Protein AF-0000000081537958 (afdb_homodimer)

Solvent-accessible surface area (backbone atoms only — not comparable to full-atom values): 34310 Å² total; per-residue (Å²): 126,87,77,73,83,50,41,27,45,15,32,45,24,53,45,40,53,23,44,29,51,45,32,42,32,24,53,27,22,53,74,40,50,82,53,21,41,53,56,25,27,25,13,30,83,76,42,69,43,96,87,63,48,44,48,43,56,46,24,57,71,69,22,30,49,62,85,52,41,59,96,42,74,39,43,82,44,39,39,53,27,72,35,64,56,66,24,36,51,72,21,39,34,41,37,40,38,47,66,70,87,47,47,66,60,54,32,58,67,35,38,90,57,57,41,87,83,25,37,34,32,28,50,48,60,40,70,47,69,56,96,68,37,77,44,47,56,35,56,52,48,22,68,61,46,70,33,57,46,23,18,45,25,33,20,64,56,32,70,44,52,57,68,61,26,43,29,35,30,27,35,11,19,50,94,92,33,59,68,61,45,52,52,50,38,55,36,54,46,44,94,36,36,39,61,43,80,44,76,19,30,62,32,26,27,47,33,39,28,48,36,34,37,42,8,28,52,25,7,39,31,58,34,69,64,36,53,58,29,30,33,25,43,45,53,49,55,37,50,51,49,50,45,51,52,42,52,71,76,39,80,72,42,47,73,54,40,39,62,71,32,28,16,14,45,19,21,37,51,37,35,41,76,69,29,69,37,11,54,50,27,18,45,32,58,67,69,66,49,52,69,71,58,44,22,46,73,76,47,76,58,44,78,58,63,14,63,55,44,29,50,46,51,47,52,37,27,51,71,68,74,43,46,83,81,35,40,62,62,44,44,50,35,35,38,74,74,67,67,42,62,72,80,51,49,60,81,47,101,123,85,72,71,81,51,41,27,44,14,33,44,24,53,44,40,54,23,44,30,50,44,32,42,31,25,52,25,21,54,75,39,50,82,52,23,41,54,57,26,26,25,12,30,82,77,44,70,44,97,88,63,46,45,47,43,58,47,23,57,70,69,23,30,47,62,87,51,41,57,95,42,76,38,44,83,44,40,38,53,28,72,36,64,55,67,25,36,51,74,19,38,32,40,38,40,37,48,66,70,87,48,46,64,62,53,32,57,68,35,38,90,57,55,41,87,86,24,38,35,33,26,51,48,60,40,69,48,69,57,95,66,38,77,41,46,54,32,56,52,47,21,69,60,48,68,33,58,45,23,18,45,25,34,21,63,56,32,71,44,51,56,66,60,25,42,29,35,31,26,36,11,20,52,92,91,34,58,68,60,46,53,52,50,39,54,34,55,44,44,93,35,36,39,61,44,80,43,76,19,30,63,32,26,28,47,34,38,28,50,36,34,38,42,8,29,52,25,7,39,31,58,34,69,64,38,52,58,29,31,34,24,44,44,50,49,55,37,49,52,48,50,45,49,51,42,51,71,76,39,81,72,43,46,74,55,42,38,62,72,32,28,17,15,46,19,21,37,52,36,35,40,74,70,29,68,38,10,53,49,27,17,45,32,58,67,68,66,50,53,70,70,58,43,22,45,74,74,46,76,58,45,79,59,64,15,64,55,45,29,50,46,51,48,51,36,28,51,70,67,74,42,46,83,80,34,41,62,61,44,45,50,34,34,38,75,75,65,68,41,60,72,82,53,51,58,82,48,101

Sequence (698 aa):
MAGQKKHKVAIIGSGNWGSAIARIAGLNVRRHSAEFEEEVRMYVYQEKLEDGRYITDVINETHENAKYLPGVKLPDNVVAIPSATEAAAGADLLVFVIPHQFIPSVCRELKGKIREGTHAISMIKGVEVKDGDIRIFADVIEDILGCRCSALSGANIANEVARDLFSETTIGYREGDLAAAETFQKVFDTPNFKVGLIEDVAGVSLAGALKNVVAIAAGFTDGLGWGDNAKAAIMRIGLLEMKHFSEEFFEGVKPETFTETSAGIADLITTCFGGRNRKCAEAFVKTGKTFEQLEKELLNGQKLQGIATAKEVHEFLKARGKVDDYPLFKAIYKIGFEGLPTHALASKLMAGQKKHKVAIIGSGNWGSAIARIAGLNVRRHSAEFEEEVRMYVYQEKLEDGRYITDVINETHENAKYLPGVKLPDNVVAIPSATEAAAGADLLVFVIPHQFIPSVCRELKGKIREGTHAISMIKGVEVKDGDIRIFADVIEDILGCRCSALSGANIANEVARDLFSETTIGYREGDLAAAETFQKVFDTPNFKVGLIEDVAGVSLAGALKNVVAIAAGFTDGLGWGDNAKAAIMRIGLLEMKHFSEEFFEGVKPETFTETSAGIADLITTCFGGRNRKCAEAFVKTGKTFEQLEKELLNGQKLQGIATAKEVHEFLKARGKVDDYPLFKAIYKIGFEGLPTHALASKL

Organism: NCBI:txid157183

Radius of gyration: 27.56 Å; Cα contacts (8 Å, |Δi|>4): 1592; chains: 2; bounding box: 58×92×70 Å

Structure (mmCIF, N/CA/C/O backbone):
data_AF-0000000081537958-model_v1
#
loop_
_entity.id
_entity.type
_entity.pdbx_description
1 polymer 'Glycerol-3-phosphate dehydrogenase'
#
loop_
_atom_site.group_PDB
_atom_site.id
_atom_site.type_symbol
_atom_site.label_atom_id
_atom_site.label_alt_id
_atom_site.label_comp_id
_atom_site.label_asym_id
_atom_site.label_entity_id
_atom_site.label_seq_id
_atom_site.pdbx_PDB_ins_code
_atom_site.Cartn_x
_atom_site.Cartn_y
_atom_site.Cartn_z
_atom_site.occupancy
_atom_site.B_iso_or_equiv
_atom_site.auth_seq_id
_atom_site.auth_comp_id
_atom_site.auth_asym_id
_atom_site.auth_atom_id
_atom_site.pdbx_PDB_model_num
ATOM 1 N N . MET A 1 1 ? -24.188 -34.219 -31.328 1 33.16 1 MET A N 1
ATOM 2 C CA . MET A 1 1 ? -23.453 -32.938 -31.125 1 33.16 1 MET A CA 1
ATOM 3 C C . MET A 1 1 ? -21.969 -33.219 -30.891 1 33.16 1 MET A C 1
ATOM 5 O O . MET A 1 1 ? -21.609 -34.062 -30.094 1 33.16 1 MET A O 1
ATOM 9 N N . ALA A 1 2 ? -21.172 -33.094 -31.75 1 45.31 2 ALA A N 1
ATOM 10 C CA . ALA A 1 2 ? -19.766 -33.5 -31.734 1 45.31 2 ALA A CA 1
ATOM 11 C C . ALA A 1 2 ? -19.078 -33.062 -30.453 1 45.31 2 ALA A C 1
ATOM 13 O O . ALA A 1 2 ? -19.062 -31.875 -30.125 1 45.31 2 ALA A O 1
ATOM 14 N N . GLY A 1 3 ? -18.984 -33.625 -29.312 1 47.81 3 GLY A N 1
ATOM 15 C CA . GLY A 1 3 ? -18.609 -33.25 -27.953 1 47.81 3 GLY A CA 1
ATOM 16 C C . GLY A 1 3 ? -17.344 -32.406 -27.891 1 47.81 3 GLY A C 1
ATOM 17 O O . GLY A 1 3 ? -16.344 -32.719 -28.516 1 47.81 3 GLY A O 1
ATOM 18 N N . GLN A 1 4 ? -17.297 -31.078 -27.562 1 63.59 4 GLN A N 1
ATOM 19 C CA . GLN A 1 4 ? -16.188 -30.125 -27.516 1 63.59 4 GLN A CA 1
ATOM 20 C C . GLN A 1 4 ? -15.039 -30.672 -26.672 1 63.59 4 GLN A C 1
ATOM 22 O O . GLN A 1 4 ? -15.258 -31.219 -25.594 1 63.59 4 GLN A O 1
ATOM 27 N N . LYS A 1 5 ? -13.82 -30.875 -27.297 1 87.38 5 LYS A N 1
ATOM 28 C CA . LYS A 1 5 ? -12.617 -31.391 -26.656 1 87.38 5 LYS A CA 1
ATOM 29 C C . LYS A 1 5 ? -12.312 -30.656 -25.359 1 87.38 5 LYS A C 1
ATOM 31 O O . LYS A 1 5 ? -12.305 -29.422 -25.328 1 87.38 5 LYS A O 1
ATOM 36 N N . LYS A 1 6 ? -12.234 -31.438 -24.312 1 96.38 6 LYS A N 1
ATOM 37 C CA . LYS A 1 6 ? -11.953 -30.891 -22.984 1 96.38 6 LYS A CA 1
ATOM 38 C C . LYS A 1 6 ? -10.477 -30.547 -22.828 1 96.38 6 LYS A C 1
ATOM 40 O O . LYS A 1 6 ? -9.617 -31.203 -23.422 1 96.38 6 LYS A O 1
ATOM 45 N N . HIS A 1 7 ? -10.25 -29.5 -22.141 1 98 7 HIS A N 1
ATOM 46 C CA . HIS A 1 7 ? -8.875 -29.078 -21.891 1 98 7 HIS A CA 1
ATOM 47 C C . HIS A 1 7 ? -8.203 -29.969 -20.844 1 98 7 HIS A C 1
ATOM 49 O O . HIS A 1 7 ? -8.836 -30.359 -19.859 1 98 7 HIS A O 1
ATOM 55 N N . LYS A 1 8 ? -6.996 -30.344 -21.141 1 98.5 8 LYS A N 1
ATOM 56 C CA . LYS A 1 8 ? -6.141 -31.031 -20.172 1 98.5 8 LYS A CA 1
ATOM 57 C C . LYS A 1 8 ? -5.129 -30.078 -19.562 1 98.5 8 LYS A C 1
ATOM 59 O O . LYS A 1 8 ? -4.434 -29.344 -20.266 1 98.5 8 LYS A O 1
ATOM 64 N N . VAL A 1 9 ? -5.035 -30.109 -18.172 1 98.81 9 VAL A N 1
ATOM 65 C CA . VAL A 1 9 ? -4.168 -29.188 -17.438 1 98.81 9 VAL A CA 1
ATOM 66 C C . VAL A 1 9 ? -2.977 -29.953 -16.859 1 98.81 9 VAL A C 1
ATOM 68 O O . VAL A 1 9 ? -3.139 -31.031 -16.312 1 98.81 9 VAL A O 1
ATOM 71 N N . ALA A 1 10 ? -1.812 -29.422 -17.016 1 98.88 10 ALA A N 1
ATOM 72 C CA . ALA A 1 10 ? -0.612 -29.953 -16.375 1 98.88 10 ALA A CA 1
ATOM 73 C C . ALA A 1 10 ? 0.123 -28.859 -15.609 1 98.88 10 ALA A C 1
ATOM 75 O O . ALA A 1 10 ? 0.295 -27.734 -16.109 1 98.88 10 ALA A O 1
ATOM 76 N N . ILE A 1 11 ? 0.519 -29.156 -14.414 1 98.88 11 ILE A N 1
ATOM 77 C CA . ILE A 1 11 ? 1.302 -28.25 -13.578 1 98.88 11 ILE A CA 1
ATOM 78 C C . ILE A 1 11 ? 2.762 -28.703 -13.562 1 98.88 11 ILE A C 1
ATOM 80 O O . ILE A 1 11 ? 3.066 -29.844 -13.188 1 98.88 11 ILE A O 1
ATOM 84 N N . ILE A 1 12 ? 3.596 -27.812 -13.984 1 98.81 12 ILE A N 1
ATOM 85 C CA . ILE A 1 12 ? 5.027 -28.094 -14.008 1 98.81 12 ILE A CA 1
ATOM 86 C C . ILE A 1 12 ? 5.688 -27.531 -12.758 1 98.81 12 ILE A C 1
ATOM 88 O O . ILE A 1 12 ? 6.242 -26.422 -12.781 1 98.81 12 ILE A O 1
ATOM 92 N N . GLY A 1 13 ? 5.707 -28.266 -11.68 1 98.06 13 GLY A N 1
ATOM 93 C CA . GLY A 1 13 ? 6.246 -27.859 -10.391 1 98.06 13 GLY A CA 1
ATOM 94 C C . GLY A 1 13 ? 5.355 -28.25 -9.227 1 98.06 13 GLY A C 1
ATOM 95 O O . GLY A 1 13 ? 4.129 -28.234 -9.336 1 98.06 13 GLY A O 1
ATOM 96 N N . SER A 1 14 ? 5.98 -28.578 -8.109 1 97.94 14 SER A N 1
ATOM 97 C CA . SER A 1 14 ? 5.23 -29.125 -6.98 1 97.94 14 SER A CA 1
ATOM 98 C C . SER A 1 14 ? 5.734 -28.562 -5.66 1 97.94 14 SER A C 1
ATOM 100 O O . SER A 1 14 ? 5.602 -29.203 -4.613 1 97.94 14 SER A O 1
ATOM 102 N N . GLY A 1 15 ? 6.402 -27.422 -5.66 1 95.94 15 GLY A N 1
ATOM 103 C CA . GLY A 1 15 ? 6.758 -26.734 -4.422 1 95.94 15 GLY A CA 1
ATOM 104 C C . GLY A 1 15 ? 5.551 -26.266 -3.637 1 95.94 15 GLY A C 1
ATOM 105 O O . GLY A 1 15 ? 4.426 -26.703 -3.885 1 95.94 15 GLY A O 1
ATOM 106 N N . ASN A 1 16 ? 5.797 -25.438 -2.654 1 95.88 16 ASN A N 1
ATOM 107 C CA . ASN A 1 16 ? 4.734 -24.891 -1.819 1 95.88 16 ASN A CA 1
ATOM 108 C C . ASN A 1 16 ? 3.643 -24.234 -2.66 1 95.88 16 ASN A C 1
ATOM 110 O O . ASN A 1 16 ? 2.49 -24.672 -2.637 1 95.88 16 ASN A O 1
ATOM 114 N N . TRP A 1 17 ? 4.02 -23.281 -3.512 1 96.81 17 TRP A N 1
ATOM 115 C CA . TRP A 1 17 ? 3.066 -22.578 -4.363 1 96.81 17 TRP A CA 1
ATOM 116 C C . TRP A 1 17 ? 2.494 -23.5 -5.426 1 96.81 17 TRP A C 1
ATOM 118 O O . TRP A 1 17 ? 1.301 -23.453 -5.73 1 96.81 17 TRP A O 1
ATOM 128 N N . GLY A 1 18 ? 3.35 -24.344 -6.016 1 97.88 18 GLY A N 1
ATOM 129 C CA . GLY A 1 18 ? 2.877 -25.328 -6.98 1 97.88 18 GLY A CA 1
ATOM 130 C C . GLY A 1 18 ? 1.808 -26.25 -6.422 1 97.88 18 GLY A C 1
ATOM 131 O O . GLY A 1 18 ? 0.816 -26.531 -7.098 1 97.88 18 GLY A O 1
ATOM 132 N N . SER A 1 19 ? 1.981 -26.656 -5.203 1 98.5 19 SER A N 1
ATOM 133 C CA . SER A 1 19 ? 1.001 -27.516 -4.551 1 98.5 19 SER A CA 1
ATOM 134 C C . SER A 1 19 ? -0.298 -26.766 -4.277 1 98.5 19 SER A C 1
ATOM 136 O O . SER A 1 19 ? -1.387 -27.312 -4.457 1 98.5 19 SER A O 1
ATOM 138 N N . ALA A 1 20 ? -0.174 -25.516 -3.848 1 98.44 20 ALA A N 1
ATOM 139 C CA . ALA A 1 20 ? -1.359 -24.719 -3.559 1 98.44 20 ALA A CA 1
ATOM 140 C C . ALA A 1 20 ? -2.199 -24.516 -4.816 1 98.44 20 ALA A C 1
ATOM 142 O O . ALA A 1 20 ? -3.422 -24.672 -4.785 1 98.44 20 ALA A O 1
ATOM 143 N N . ILE A 1 21 ? -1.54 -24.219 -5.934 1 98.38 21 ILE A N 1
ATOM 144 C CA . ILE A 1 21 ? -2.264 -23.938 -7.172 1 98.38 21 ILE A CA 1
ATOM 145 C C . ILE A 1 21 ? -2.803 -25.25 -7.75 1 98.38 21 ILE A C 1
ATOM 147 O O . ILE A 1 21 ? -3.875 -25.266 -8.359 1 98.38 21 ILE A O 1
ATOM 151 N N . ALA A 1 22 ? -2.047 -26.344 -7.551 1 98.75 22 ALA A N 1
ATOM 152 C CA . ALA A 1 22 ? -2.537 -27.656 -7.98 1 98.75 22 ALA A CA 1
ATOM 153 C C . ALA A 1 22 ? -3.85 -28 -7.285 1 98.75 22 ALA A C 1
ATOM 155 O O . ALA A 1 22 ? -4.75 -28.578 -7.902 1 98.75 22 ALA A O 1
ATOM 156 N N . ARG A 1 23 ? -3.92 -27.688 -6.023 1 98.75 23 ARG A N 1
ATOM 157 C CA . ARG A 1 23 ? -5.148 -27.938 -5.277 1 98.75 23 ARG A CA 1
ATOM 158 C C . ARG A 1 23 ? -6.324 -27.188 -5.891 1 98.75 23 ARG A C 1
ATOM 160 O O . ARG A 1 23 ? -7.387 -27.766 -6.121 1 98.75 23 ARG A O 1
ATOM 167 N N . ILE A 1 24 ? -6.129 -25.938 -6.211 1 98.69 24 ILE A N 1
ATOM 168 C CA . ILE A 1 24 ? -7.188 -25.109 -6.77 1 98.69 24 ILE A CA 1
ATOM 169 C C . ILE A 1 24 ? -7.566 -25.609 -8.156 1 98.69 24 ILE A C 1
ATOM 171 O O . ILE A 1 24 ? -8.75 -25.734 -8.477 1 98.69 24 ILE A O 1
ATOM 175 N N . ALA A 1 25 ? -6.551 -25.938 -8.953 1 98.88 25 ALA A N 1
ATOM 176 C CA . ALA A 1 25 ? -6.797 -26.453 -10.297 1 98.88 25 ALA A CA 1
ATOM 177 C C . ALA A 1 25 ? -7.602 -27.75 -10.234 1 98.88 25 ALA A C 1
ATOM 179 O O . ALA A 1 25 ? -8.562 -27.922 -10.992 1 98.88 25 ALA A O 1
ATOM 180 N N . GLY A 1 26 ? -7.203 -28.672 -9.359 1 98.81 26 GLY A N 1
ATOM 181 C CA . GLY A 1 26 ? -7.898 -29.938 -9.219 1 98.81 26 GLY A CA 1
ATOM 182 C C . GLY A 1 26 ? -9.375 -29.781 -8.891 1 98.81 26 GLY A C 1
ATOM 183 O O . GLY A 1 26 ? -10.219 -30.484 -9.438 1 98.81 26 GLY A O 1
ATOM 184 N N . LEU A 1 27 ? -9.672 -28.844 -8.008 1 98.62 27 LEU A N 1
ATOM 185 C CA . LEU A 1 27 ? -11.047 -28.578 -7.609 1 98.62 27 LEU A CA 1
ATOM 186 C C . LEU A 1 27 ? -11.828 -27.938 -8.75 1 98.62 27 LEU A C 1
ATOM 188 O O . LEU A 1 27 ? -12.961 -28.328 -9.031 1 98.62 27 LEU A O 1
ATOM 192 N N . ASN A 1 28 ? -11.242 -27.047 -9.477 1 98.81 28 ASN A N 1
ATOM 193 C CA . ASN A 1 28 ? -11.945 -26.234 -10.469 1 98.81 28 ASN A CA 1
ATOM 194 C C . ASN A 1 28 ? -12.195 -27.016 -11.758 1 98.81 28 ASN A C 1
ATOM 196 O O . ASN A 1 28 ? -13.211 -26.812 -12.422 1 98.81 28 ASN A O 1
ATOM 200 N N . VAL A 1 29 ? -11.25 -27.906 -12.078 1 98.62 29 VAL A N 1
ATOM 201 C CA . VAL A 1 29 ? -11.492 -28.672 -13.297 1 98.62 29 VAL A CA 1
ATOM 202 C C . VAL A 1 29 ? -12.703 -29.578 -13.102 1 98.62 29 VAL A C 1
ATOM 204 O O . VAL A 1 29 ? -13.43 -29.859 -14.062 1 98.62 29 VAL A O 1
ATOM 207 N N . ARG A 1 30 ? -12.914 -30 -11.875 1 98.19 30 ARG A N 1
ATOM 208 C CA . ARG A 1 30 ? -14.117 -30.766 -11.578 1 98.19 30 ARG A CA 1
ATOM 209 C C . ARG A 1 30 ? -15.359 -29.891 -11.625 1 98.19 30 ARG A C 1
ATOM 211 O O . ARG A 1 30 ? -16.406 -30.297 -12.125 1 98.19 30 ARG A O 1
ATOM 218 N N . ARG A 1 31 ? -15.242 -28.734 -11.07 1 97.88 31 ARG A N 1
ATOM 219 C CA . ARG A 1 31 ? -16.344 -27.781 -11.086 1 97.88 31 ARG A CA 1
ATOM 220 C C . ARG A 1 31 ? -16.734 -27.422 -12.516 1 97.88 31 ARG A C 1
ATOM 222 O O . ARG A 1 31 ? -17.922 -27.203 -12.805 1 97.88 31 ARG A O 1
ATOM 229 N N . HIS A 1 32 ? -15.789 -27.344 -13.367 1 98.25 32 HIS A N 1
ATOM 230 C CA . HIS A 1 32 ? -16 -27.031 -14.773 1 98.25 32 HIS A CA 1
ATOM 231 C C . HIS A 1 32 ? -15.812 -28.266 -15.648 1 98.25 32 HIS A C 1
ATOM 233 O O . HIS A 1 32 ? -15.086 -28.219 -16.641 1 98.25 32 HIS A O 1
ATOM 239 N N . SER A 1 33 ? -16.453 -29.344 -15.328 1 97.69 33 SER A N 1
ATOM 240 C CA . SER A 1 33 ? -16.219 -30.656 -15.906 1 97.69 33 SER A CA 1
ATOM 241 C C . SER A 1 33 ? -16.625 -30.703 -17.375 1 97.69 33 SER A C 1
ATOM 243 O O . SER A 1 33 ? -16.203 -31.578 -18.125 1 97.69 33 SER A O 1
ATOM 245 N N . ALA A 1 34 ? -17.422 -29.75 -17.812 1 97.62 34 ALA A N 1
ATOM 246 C CA . ALA A 1 34 ? -17.828 -29.688 -19.219 1 97.62 34 ALA A CA 1
ATOM 247 C C . ALA A 1 34 ? -16.672 -29.203 -20.094 1 97.62 34 ALA A C 1
ATOM 249 O O . ALA A 1 34 ? -16.625 -29.516 -21.297 1 97.62 34 ALA A O 1
ATOM 250 N N . GLU A 1 35 ? -15.719 -28.547 -19.453 1 98 35 GLU A N 1
ATOM 251 C CA . GLU A 1 35 ? -14.695 -27.875 -20.234 1 98 35 GLU A CA 1
ATOM 252 C C . GLU A 1 35 ? -13.32 -28.484 -20 1 98 35 GLU A C 1
ATOM 254 O O . GLU A 1 35 ? -12.398 -28.312 -20.797 1 98 35 GLU A O 1
ATOM 259 N N . PHE A 1 36 ? -13.219 -29.234 -18.922 1 98.69 36 PHE A N 1
ATOM 260 C CA . PHE A 1 36 ? -11.898 -29.719 -18.547 1 98.69 36 PHE A CA 1
ATOM 261 C C . PHE A 1 36 ? -11.93 -31.219 -18.297 1 98.69 36 PHE A C 1
ATOM 263 O O . PHE A 1 36 ? -12.93 -31.75 -17.797 1 98.69 36 PHE A O 1
ATOM 270 N N . GLU A 1 37 ? -10.781 -31.859 -18.688 1 98.44 37 GLU A N 1
ATOM 271 C CA . GLU A 1 37 ? -10.547 -33.219 -18.188 1 98.44 37 GLU A CA 1
ATOM 272 C C . GLU A 1 37 ? -10.344 -33.188 -16.672 1 98.44 37 GLU A C 1
ATOM 274 O O . GLU A 1 37 ? -9.797 -32.25 -16.125 1 98.44 37 GLU A O 1
ATOM 279 N N . GLU A 1 38 ? -10.68 -34.219 -16.047 1 98.19 38 GLU A N 1
ATOM 280 C CA . GLU A 1 38 ? -10.703 -34.281 -14.586 1 98.19 38 GLU A CA 1
ATOM 281 C C . GLU A 1 38 ? -9.289 -34.375 -14.016 1 98.19 38 GLU A C 1
ATOM 283 O O . GLU A 1 38 ? -9 -33.812 -12.977 1 98.19 38 GLU A O 1
ATOM 288 N N . GLU A 1 39 ? -8.445 -35.125 -14.648 1 98.62 39 GLU A N 1
ATOM 289 C CA . GLU A 1 39 ? -7.098 -35.344 -14.133 1 98.62 39 GLU A CA 1
ATOM 290 C C . GLU A 1 39 ? -6.219 -34.094 -14.312 1 98.62 39 GLU A C 1
ATOM 292 O O . GLU A 1 39 ? -6.172 -33.531 -15.398 1 98.62 39 GLU A O 1
ATOM 297 N N . VAL A 1 40 ? -5.641 -33.688 -13.258 1 98.88 40 VAL A N 1
ATOM 298 C CA . VAL A 1 40 ? -4.598 -32.656 -13.289 1 98.88 40 VAL A CA 1
ATOM 299 C C . VAL A 1 40 ? -3.244 -33.312 -12.977 1 98.88 40 VAL A C 1
ATOM 301 O O . VAL A 1 40 ? -3.023 -33.781 -11.867 1 98.88 40 VAL A O 1
ATOM 304 N N . ARG A 1 41 ? -2.371 -33.312 -13.914 1 98.88 41 ARG A N 1
ATOM 305 C CA . ARG A 1 41 ? -1.05 -33.906 -13.711 1 98.88 41 ARG A CA 1
ATOM 306 C C . ARG A 1 41 ? -0.067 -32.875 -13.18 1 98.88 41 ARG A C 1
ATOM 308 O O . ARG A 1 41 ? -0.038 -31.734 -13.656 1 98.88 41 ARG A O 1
ATOM 315 N N . MET A 1 42 ? 0.622 -33.219 -12.18 1 98.88 42 MET A N 1
ATOM 316 C CA . MET A 1 42 ? 1.595 -32.344 -11.531 1 98.88 42 MET A CA 1
ATOM 317 C C . MET A 1 42 ? 2.99 -32.969 -11.57 1 98.88 42 MET A C 1
ATOM 319 O O . MET A 1 42 ? 3.213 -34.062 -11.031 1 98.88 42 MET A O 1
ATOM 323 N N . TYR A 1 43 ? 3.889 -32.25 -12.195 1 98.81 43 TYR A N 1
ATOM 324 C CA . TYR A 1 43 ? 5.281 -32.688 -12.211 1 98.81 43 TYR A CA 1
ATOM 325 C C . TYR A 1 43 ? 5.934 -32.5 -10.844 1 98.81 43 TYR A C 1
ATOM 327 O O . TYR A 1 43 ? 5.902 -31.391 -10.289 1 98.81 43 TYR A O 1
ATOM 335 N N . VAL A 1 44 ? 6.48 -33.531 -10.336 1 98.19 44 VAL A N 1
ATOM 336 C CA . VAL A 1 44 ? 7.203 -33.531 -9.07 1 98.19 44 VAL A CA 1
ATOM 337 C C . VAL A 1 44 ? 8.625 -34.062 -9.281 1 98.19 44 VAL A C 1
ATOM 339 O O . VAL A 1 44 ? 8.82 -35.188 -9.758 1 98.19 44 VAL A O 1
ATOM 342 N N . TYR A 1 45 ? 9.555 -33.156 -9 1 94.81 45 TYR A N 1
ATOM 343 C CA . TYR A 1 45 ? 10.914 -33.656 -9.016 1 94.81 45 TYR A CA 1
ATOM 344 C C . TYR A 1 45 ? 11.078 -34.812 -8.023 1 94.81 45 TYR A C 1
ATOM 346 O O . TYR A 1 45 ? 10.836 -34.625 -6.824 1 94.81 45 TYR A O 1
ATOM 354 N N . GLN A 1 46 ? 11.539 -35.875 -8.547 1 93 46 GLN A N 1
ATOM 355 C CA . GLN A 1 46 ? 11.578 -37.094 -7.723 1 93 46 GLN A CA 1
ATOM 356 C C . GLN A 1 46 ? 12.633 -36.969 -6.629 1 93 46 GLN A C 1
ATOM 358 O O . GLN A 1 46 ? 13.789 -36.625 -6.906 1 93 46 GLN A O 1
ATOM 363 N N . GLU A 1 47 ? 12.156 -37.031 -5.41 1 94.44 47 GLU A N 1
ATOM 364 C CA . GLU A 1 47 ? 13.039 -37.062 -4.25 1 94.44 47 GLU A CA 1
ATOM 365 C C . GLU A 1 47 ? 12.555 -38.062 -3.207 1 94.44 47 GLU A C 1
ATOM 367 O O . GLU A 1 47 ? 11.383 -38.438 -3.203 1 94.44 47 GLU A O 1
ATOM 372 N N . LYS A 1 48 ? 13.508 -38.562 -2.471 1 95.12 48 LYS A N 1
ATOM 373 C CA . LYS A 1 48 ? 13.148 -39.469 -1.376 1 95.12 48 LYS A CA 1
ATOM 374 C C . LYS A 1 48 ? 12.906 -38.688 -0.084 1 95.12 48 LYS A C 1
ATOM 376 O O . LYS A 1 48 ? 13.625 -37.719 0.213 1 95.12 48 LYS A O 1
ATOM 381 N N . LEU A 1 49 ? 11.828 -39.125 0.61 1 94.44 49 LEU A N 1
ATOM 382 C CA . LEU A 1 49 ? 11.508 -38.562 1.912 1 94.44 49 LEU A CA 1
ATOM 383 C C . LEU A 1 49 ? 12.305 -39.25 3.02 1 94.44 49 LEU A C 1
ATOM 385 O O . LEU A 1 49 ? 13.109 -40.156 2.75 1 94.44 49 LEU A O 1
ATOM 389 N N . GLU A 1 50 ? 12.133 -38.719 4.223 1 92.12 50 GLU A N 1
ATOM 390 C CA . GLU A 1 50 ? 12.867 -39.219 5.371 1 92.12 50 GLU A CA 1
ATOM 391 C C . GLU A 1 50 ? 12.57 -40.719 5.602 1 92.12 50 GLU A C 1
ATOM 393 O O . GLU A 1 50 ? 13.445 -41.469 6.043 1 92.12 50 GLU A O 1
ATOM 398 N N . ASP A 1 51 ? 11.406 -41.156 5.242 1 92.88 51 ASP A N 1
ATOM 399 C CA . ASP A 1 51 ? 11.016 -42.531 5.469 1 92.88 51 ASP A CA 1
ATOM 400 C C . ASP A 1 51 ? 11.445 -43.438 4.305 1 92.88 51 ASP A C 1
ATOM 402 O O . ASP A 1 51 ? 11.125 -44.625 4.277 1 92.88 51 ASP A O 1
ATOM 406 N N . GLY A 1 52 ? 12.008 -42.875 3.275 1 94.44 52 GLY A N 1
ATOM 407 C CA . GLY A 1 52 ? 12.57 -43.625 2.162 1 94.44 52 GLY A CA 1
ATOM 408 C C . GLY A 1 52 ? 11.641 -43.688 0.965 1 94.44 52 GLY A C 1
ATOM 409 O O . GLY A 1 52 ? 12.039 -44.156 -0.108 1 94.44 52 GLY A O 1
ATOM 410 N N . ARG A 1 53 ? 10.492 -43.375 1.155 1 94.62 53 ARG A N 1
ATOM 411 C CA . ARG A 1 53 ? 9.531 -43.438 0.061 1 94.62 53 ARG A CA 1
ATOM 412 C C . ARG A 1 53 ? 9.711 -42.281 -0.893 1 94.62 53 ARG A C 1
ATOM 414 O O . ARG A 1 53 ? 10.141 -41.188 -0.482 1 94.62 53 ARG A O 1
ATOM 421 N N . TYR A 1 54 ? 9.406 -42.469 -2.127 1 97.56 54 TYR A N 1
ATOM 422 C CA . TYR A 1 54 ? 9.422 -41.375 -3.096 1 97.56 54 TYR A CA 1
ATOM 423 C C . TYR A 1 54 ? 8.273 -40.406 -2.84 1 97.56 54 TYR A C 1
ATOM 425 O O . TYR A 1 54 ? 7.145 -40.844 -2.566 1 97.56 54 TYR A O 1
ATOM 433 N N . ILE A 1 55 ? 8.562 -39.156 -2.994 1 97.69 55 ILE A N 1
ATOM 434 C CA . ILE A 1 55 ? 7.594 -38.094 -2.701 1 97.69 55 ILE A CA 1
ATOM 435 C C . ILE A 1 55 ? 6.375 -38.281 -3.607 1 97.69 55 ILE A C 1
ATOM 437 O O . ILE A 1 55 ? 5.242 -38.031 -3.182 1 97.69 55 ILE A O 1
ATOM 441 N N . THR A 1 56 ? 6.555 -38.656 -4.855 1 97.81 56 THR A N 1
ATOM 442 C CA . THR A 1 56 ? 5.453 -38.844 -5.797 1 97.81 56 THR A CA 1
ATOM 443 C C . THR A 1 56 ? 4.484 -39.906 -5.312 1 97.81 56 THR A C 1
ATOM 445 O O . THR A 1 56 ? 3.266 -39.75 -5.379 1 97.81 56 THR A O 1
ATOM 448 N N . ASP A 1 57 ? 5.078 -41 -4.828 1 97.44 57 ASP A N 1
ATOM 449 C CA . ASP A 1 57 ? 4.242 -42.062 -4.316 1 97.44 57 ASP A CA 1
ATOM 450 C C . ASP A 1 57 ? 3.43 -41.625 -3.107 1 97.44 57 ASP A C 1
ATOM 452 O O . ASP A 1 57 ? 2.24 -41.938 -3 1 97.44 57 ASP A O 1
ATOM 456 N N . VAL A 1 58 ? 4.059 -40.969 -2.229 1 97.19 58 VAL A N 1
ATOM 457 C CA . VAL A 1 58 ? 3.412 -40.5 -1.007 1 97.19 58 VAL A CA 1
ATOM 458 C C . VAL A 1 58 ? 2.277 -39.531 -1.355 1 97.19 58 VAL A C 1
ATOM 460 O O . VAL A 1 58 ? 1.176 -39.656 -0.813 1 97.19 58 VAL A O 1
ATOM 463 N N . ILE A 1 59 ? 2.521 -38.562 -2.297 1 98.44 59 ILE A N 1
ATOM 464 C CA . ILE A 1 59 ? 1.497 -37.625 -2.709 1 98.44 59 ILE A CA 1
ATOM 465 C C . ILE A 1 59 ? 0.309 -38.375 -3.311 1 98.44 59 ILE A C 1
ATOM 467 O O . ILE A 1 59 ? -0.845 -38.062 -2.99 1 98.44 59 ILE A O 1
ATOM 471 N N . ASN A 1 60 ? 0.605 -39.344 -4.137 1 98.5 60 ASN A N 1
ATOM 472 C CA . ASN A 1 60 ? -0.461 -40.062 -4.832 1 98.5 60 ASN A CA 1
ATOM 473 C C . ASN A 1 60 ? -1.239 -40.969 -3.879 1 98.5 60 ASN A C 1
ATOM 475 O O . ASN A 1 60 ? -2.416 -41.25 -4.113 1 98.5 60 ASN A O 1
ATOM 479 N N . GLU A 1 61 ? -0.63 -41.406 -2.852 1 98.06 61 GLU A N 1
ATOM 480 C CA . GLU A 1 61 ? -1.275 -42.281 -1.873 1 98.06 61 GLU A CA 1
ATOM 481 C C . GLU A 1 61 ? -2.066 -41.469 -0.851 1 98.06 61 GLU A C 1
ATOM 483 O O . GLU A 1 61 ? -3.201 -41.812 -0.519 1 98.06 61 GLU A O 1
ATOM 488 N N . THR A 1 62 ? -1.48 -40.406 -0.351 1 98 62 THR A N 1
ATOM 489 C CA . THR A 1 62 ? -2.057 -39.688 0.788 1 98 62 THR A CA 1
ATOM 490 C C . THR A 1 62 ? -2.77 -38.438 0.332 1 98 62 THR A C 1
ATOM 492 O O . THR A 1 62 ? -3.52 -37.812 1.101 1 98 62 THR A O 1
ATOM 495 N N . HIS A 1 63 ? -2.463 -38 -0.909 1 98.56 63 HIS A N 1
ATOM 496 C CA . HIS A 1 63 ? -2.996 -36.781 -1.465 1 98.56 63 HIS A CA 1
ATOM 497 C C . HIS A 1 63 ? -2.574 -35.562 -0.632 1 98.56 63 HIS A C 1
ATOM 499 O O . HIS A 1 63 ? -3.373 -34.656 -0.403 1 98.56 63 HIS A O 1
ATOM 505 N N . GLU A 1 64 ? -1.396 -35.656 -0.187 1 98.12 64 GLU A N 1
ATOM 506 C CA . GLU A 1 64 ? -0.762 -34.594 0.562 1 98.12 64 GLU A CA 1
ATOM 507 C C . GLU A 1 64 ? 0.713 -34.469 0.197 1 98.12 64 GLU A C 1
ATOM 509 O O . GLU A 1 64 ? 1.431 -35.438 0.115 1 98.12 64 GLU A O 1
ATOM 514 N N . ASN A 1 65 ? 1.081 -33.25 -0.178 1 97.75 65 ASN A N 1
ATOM 515 C CA . ASN A 1 65 ? 2.504 -32.938 -0.279 1 97.75 65 ASN A CA 1
ATOM 516 C C . ASN A 1 65 ? 3.092 -32.562 1.074 1 97.75 65 ASN A C 1
ATOM 518 O O . ASN A 1 65 ? 3.314 -31.375 1.34 1 97.75 65 ASN A O 1
ATOM 522 N N . ALA A 1 66 ? 3.41 -33.469 1.846 1 94.69 66 ALA A N 1
ATOM 523 C CA . ALA A 1 66 ? 3.756 -33.281 3.252 1 94.69 66 ALA A CA 1
ATOM 524 C C . ALA A 1 66 ? 5.055 -32.5 3.391 1 94.69 66 ALA A C 1
ATOM 526 O O . ALA A 1 66 ? 5.27 -31.812 4.398 1 94.69 66 ALA A O 1
ATOM 527 N N . LYS A 1 67 ? 5.859 -32.594 2.408 1 94.94 67 LYS A N 1
ATOM 528 C CA . LYS A 1 67 ? 7.148 -31.922 2.479 1 94.94 67 LYS A CA 1
ATOM 529 C C . LYS A 1 67 ? 6.992 -30.422 2.238 1 94.94 67 LYS A C 1
ATOM 531 O O . LYS A 1 67 ? 7.555 -29.609 2.977 1 94.94 67 LYS A O 1
ATOM 536 N N . TYR A 1 68 ? 6.203 -30.016 1.282 1 95.62 68 TYR A N 1
ATOM 537 C CA . TYR A 1 68 ? 6.223 -28.609 0.855 1 95.62 68 TYR A CA 1
ATOM 538 C C . TYR A 1 68 ? 4.934 -27.906 1.258 1 95.62 68 TYR A C 1
ATOM 540 O O . TYR A 1 68 ? 4.891 -26.672 1.318 1 95.62 68 TYR A O 1
ATOM 548 N N . LEU A 1 69 ? 3.908 -28.594 1.487 1 97.19 69 LEU A N 1
ATOM 549 C CA . LEU A 1 69 ? 2.639 -28.016 1.92 1 97.19 69 LEU A CA 1
ATOM 550 C C . LEU A 1 69 ? 1.939 -28.938 2.92 1 97.19 69 LEU A C 1
ATOM 552 O O . LEU A 1 69 ? 0.837 -29.422 2.658 1 97.19 69 LEU A O 1
ATOM 556 N N . PRO A 1 70 ? 2.578 -29.125 4.047 1 96.81 70 PRO A N 1
ATOM 557 C CA . PRO A 1 70 ? 2.02 -30.047 5.039 1 96.81 70 PRO A CA 1
ATOM 558 C C . PRO A 1 70 ? 0.664 -29.594 5.57 1 96.81 70 PRO A C 1
ATOM 560 O O . PRO A 1 70 ? 0.448 -28.391 5.77 1 96.81 70 PRO A O 1
ATOM 563 N N . GLY A 1 71 ? -0.205 -30.5 5.777 1 96.88 71 GLY A N 1
ATOM 564 C CA . GLY A 1 71 ? -1.467 -30.234 6.445 1 96.88 71 GLY A CA 1
ATOM 565 C C . GLY A 1 71 ? -2.594 -29.906 5.484 1 96.88 71 GLY A C 1
ATOM 566 O O . GLY A 1 71 ? -3.732 -29.688 5.906 1 96.88 71 GLY A O 1
ATOM 567 N N . VAL A 1 72 ? -2.309 -29.891 4.227 1 97.88 72 VAL A N 1
ATOM 568 C CA . VAL A 1 72 ? -3.33 -29.562 3.234 1 97.88 72 VAL A CA 1
ATOM 569 C C . VAL A 1 72 ? -3.502 -30.734 2.27 1 97.88 72 VAL A C 1
ATOM 571 O O . VAL A 1 72 ? -2.525 -31.219 1.693 1 97.88 72 VAL A O 1
ATOM 574 N N . LYS A 1 73 ? -4.68 -31.172 2.094 1 98.25 73 LYS A N 1
ATOM 575 C CA . LYS A 1 73 ? -4.973 -32.281 1.184 1 98.25 73 LYS A CA 1
ATOM 576 C C . LYS A 1 73 ? -5.164 -31.766 -0.245 1 98.25 73 LYS A C 1
ATOM 578 O O . LYS A 1 73 ? -5.812 -30.75 -0.469 1 98.25 73 LYS A O 1
ATOM 583 N N . LEU A 1 74 ? -4.574 -32.469 -1.141 1 98.62 74 LEU A N 1
ATOM 584 C CA . LEU A 1 74 ? -4.852 -32.281 -2.561 1 98.62 74 LEU A CA 1
ATOM 585 C C . LEU A 1 74 ? -6.035 -33.156 -3.002 1 98.62 74 LEU A C 1
ATOM 587 O O . LEU A 1 74 ? -6.25 -34.25 -2.471 1 98.62 74 LEU A O 1
ATOM 591 N N . PRO A 1 75 ? -6.82 -32.594 -3.938 1 98.5 75 PRO A N 1
ATOM 592 C CA . PRO A 1 75 ? -7.848 -33.469 -4.5 1 98.5 75 PRO A CA 1
ATOM 593 C C . PRO A 1 75 ? -7.258 -34.719 -5.125 1 98.5 75 PRO A C 1
ATOM 595 O O . PRO A 1 75 ? -6.141 -34.688 -5.645 1 98.5 75 PRO A O 1
ATOM 598 N N . ASP A 1 76 ? -8.039 -35.781 -5.156 1 98.38 76 ASP A N 1
ATOM 599 C CA . ASP A 1 76 ? -7.531 -37.062 -5.582 1 98.38 76 ASP A CA 1
ATOM 600 C C . ASP A 1 76 ? -7.293 -37.094 -7.09 1 98.38 76 ASP A C 1
ATOM 602 O O . ASP A 1 76 ? -6.629 -38 -7.598 1 98.38 76 ASP A O 1
ATOM 606 N N . ASN A 1 77 ? -7.82 -36.125 -7.805 1 98.81 77 ASN A N 1
ATOM 607 C CA . ASN A 1 77 ? -7.617 -36.094 -9.25 1 98.81 77 ASN A CA 1
ATOM 608 C C . ASN A 1 77 ? -6.32 -35.375 -9.602 1 98.81 77 ASN A C 1
ATOM 610 O O . ASN A 1 77 ? -5.977 -35.25 -10.781 1 98.81 77 ASN A O 1
ATOM 614 N N . VAL A 1 78 ? -5.609 -34.812 -8.609 1 98.88 78 VAL A N 1
ATOM 615 C CA . VAL A 1 78 ? -4.25 -34.312 -8.82 1 98.88 78 VAL A CA 1
ATOM 616 C C . VAL A 1 78 ? -3.258 -35.469 -8.703 1 98.88 78 VAL A C 1
ATOM 618 O O . VAL A 1 78 ? -3.156 -36.125 -7.652 1 98.88 78 VAL A O 1
ATOM 621 N N . VAL A 1 79 ? -2.574 -35.688 -9.75 1 98.81 79 VAL A N 1
ATOM 622 C CA . VAL A 1 79 ? -1.697 -36.875 -9.805 1 98.81 79 VAL A CA 1
ATOM 623 C C . VAL A 1 79 ? -0.245 -36.406 -9.938 1 98.81 79 VAL A C 1
ATOM 625 O O . VAL A 1 79 ? 0.102 -35.688 -10.867 1 98.81 79 VAL A O 1
ATOM 628 N N . ALA A 1 80 ? 0.565 -36.906 -9.031 1 98.75 80 ALA A N 1
ATOM 629 C CA . ALA A 1 80 ? 1.99 -36.562 -9.055 1 98.75 80 ALA A CA 1
ATOM 630 C C . ALA A 1 80 ? 2.734 -37.469 -10.047 1 98.75 80 ALA A C 1
ATOM 632 O O . ALA A 1 80 ? 2.598 -38.688 -10.016 1 98.75 80 ALA A O 1
ATOM 633 N N . ILE A 1 81 ? 3.467 -36.812 -10.938 1 98.5 81 ILE A N 1
ATOM 634 C CA . ILE A 1 81 ? 4.207 -37.5 -11.992 1 98.5 81 ILE A CA 1
ATOM 635 C C . ILE A 1 81 ? 5.68 -37.094 -11.922 1 98.5 81 ILE A C 1
ATOM 637 O O . ILE A 1 81 ? 6.012 -35.906 -11.859 1 98.5 81 ILE A O 1
ATOM 641 N N . PRO A 1 82 ? 6.645 -38 -11.875 1 97.94 82 PRO A N 1
ATOM 642 C CA . PRO A 1 82 ? 8.062 -37.688 -11.688 1 97.94 82 PRO A CA 1
ATOM 643 C C . PRO A 1 82 ? 8.766 -37.344 -13 1 97.94 82 PRO A C 1
ATOM 645 O O . PRO A 1 82 ? 10 -37.344 -13.055 1 97.94 82 PRO A O 1
ATOM 648 N N . SER A 1 83 ? 8.016 -37.156 -14.094 1 97.88 83 SER A N 1
ATOM 649 C CA . SER A 1 83 ? 8.539 -36.75 -15.398 1 97.88 83 SER A CA 1
ATOM 650 C C . SER A 1 83 ? 7.781 -35.562 -15.969 1 97.88 83 SER A C 1
ATOM 652 O O . SER A 1 83 ? 6.562 -35.625 -16.125 1 97.88 83 SER A O 1
ATOM 654 N N . ALA A 1 84 ? 8.578 -34.531 -16.25 1 98.44 84 ALA A N 1
ATOM 655 C CA . ALA A 1 84 ? 7.941 -33.344 -16.812 1 98.44 84 ALA A CA 1
ATOM 656 C C . ALA A 1 84 ? 7.27 -33.656 -18.156 1 98.44 84 ALA A C 1
ATOM 658 O O . ALA A 1 84 ? 6.16 -33.188 -18.422 1 98.44 84 ALA A O 1
ATOM 659 N N . THR A 1 85 ? 7.953 -34.469 -18.953 1 98.31 85 THR A N 1
ATOM 660 C CA . THR A 1 85 ? 7.438 -34.844 -20.266 1 98.31 85 THR A CA 1
ATOM 661 C C . THR A 1 85 ? 6.145 -35.625 -20.125 1 98.31 85 THR A C 1
ATOM 663 O O . THR A 1 85 ? 5.184 -35.406 -20.859 1 98.31 85 THR A O 1
ATOM 666 N N . GLU A 1 86 ? 6.137 -36.531 -19.203 1 98.25 86 GLU A N 1
ATOM 667 C CA . GLU A 1 86 ? 4.938 -37.344 -18.984 1 98.25 86 GLU A CA 1
ATOM 668 C C . GLU A 1 86 ? 3.799 -36.5 -18.422 1 98.25 86 GLU A C 1
ATOM 670 O O . GLU A 1 86 ? 2.645 -36.656 -18.828 1 98.25 86 GLU A O 1
ATOM 675 N N . ALA A 1 87 ? 4.129 -35.656 -17.516 1 98.62 87 ALA A N 1
ATOM 676 C CA . ALA A 1 87 ? 3.117 -34.781 -16.922 1 98.62 87 ALA A CA 1
ATOM 677 C C . ALA A 1 87 ? 2.484 -33.875 -18 1 98.62 87 ALA A C 1
ATOM 679 O O . ALA A 1 87 ? 1.272 -33.656 -17.984 1 98.62 87 ALA A O 1
ATOM 680 N N . ALA A 1 88 ? 3.277 -33.406 -18.922 1 98.56 88 ALA A N 1
ATOM 681 C CA . ALA A 1 88 ? 2.84 -32.438 -19.922 1 98.56 88 ALA A CA 1
ATOM 682 C C . ALA A 1 88 ? 2.191 -33.125 -21.109 1 98.56 88 ALA A C 1
ATOM 684 O O . ALA A 1 88 ? 1.578 -32.469 -21.953 1 98.56 88 ALA A O 1
ATOM 685 N N . ALA A 1 89 ? 2.299 -34.438 -21.188 1 97.75 89 ALA A N 1
ATOM 686 C CA . ALA A 1 89 ? 1.837 -35.188 -22.359 1 97.75 89 ALA A CA 1
ATOM 687 C C . ALA A 1 89 ? 0.354 -34.938 -22.625 1 97.75 89 ALA A C 1
ATOM 689 O O . ALA A 1 89 ? -0.485 -35.219 -21.75 1 97.75 89 ALA A O 1
ATOM 690 N N . GLY A 1 90 ? 0.057 -34.344 -23.781 1 96.88 90 GLY A N 1
ATOM 691 C CA . GLY A 1 90 ? -1.317 -34.156 -24.219 1 96.88 90 GLY A CA 1
ATOM 692 C C . GLY A 1 90 ? -1.982 -32.938 -23.578 1 96.88 90 GLY A C 1
ATOM 693 O O . GLY A 1 90 ? -3.164 -32.688 -23.812 1 96.88 90 GLY A O 1
ATOM 694 N N . ALA A 1 91 ? -1.259 -32.219 -22.812 1 97.94 91 ALA A N 1
ATOM 695 C CA . ALA A 1 91 ? -1.837 -31.078 -22.109 1 97.94 91 ALA A CA 1
ATOM 696 C C . ALA A 1 91 ? -2.139 -29.938 -23.078 1 97.94 91 ALA A C 1
ATOM 698 O O . ALA A 1 91 ? -1.371 -29.672 -24.016 1 97.94 91 ALA A O 1
ATOM 699 N N . ASP A 1 92 ? -3.26 -29.266 -22.891 1 97.44 92 ASP A N 1
ATOM 700 C CA . ASP A 1 92 ? -3.625 -28.047 -23.609 1 97.44 92 ASP A CA 1
ATOM 701 C C . ASP A 1 92 ? -3.119 -26.812 -22.859 1 97.44 92 ASP A C 1
ATOM 703 O O . ASP A 1 92 ? -2.871 -25.766 -23.469 1 97.44 92 ASP A O 1
ATOM 707 N N . LEU A 1 93 ? -3.076 -26.938 -21.531 1 98.75 93 LEU A N 1
ATOM 708 C CA . LEU A 1 93 ? -2.664 -25.859 -20.641 1 98.75 93 LEU A CA 1
ATOM 709 C C . LEU A 1 93 ? -1.487 -26.297 -19.766 1 98.75 93 LEU A C 1
ATOM 711 O O . LEU A 1 93 ? -1.567 -27.297 -19.062 1 98.75 93 LEU A O 1
ATOM 715 N N . LEU A 1 94 ? -0.445 -25.531 -19.828 1 98.88 94 LEU A N 1
ATOM 716 C CA . LEU A 1 94 ? 0.738 -25.797 -19.016 1 98.88 94 LEU A CA 1
ATOM 717 C C . LEU A 1 94 ? 0.955 -24.672 -18 1 98.88 94 LEU A C 1
ATOM 719 O O . LEU A 1 94 ? 1 -23.5 -18.359 1 98.88 94 LEU A O 1
ATOM 723 N N . VAL A 1 95 ? 1.057 -25.031 -16.734 1 98.94 95 VAL A N 1
ATOM 724 C CA . VAL A 1 95 ? 1.31 -24.078 -15.656 1 98.94 95 VAL A CA 1
ATOM 725 C C . VAL A 1 95 ? 2.74 -24.234 -15.148 1 98.94 95 VAL A C 1
ATOM 727 O O . VAL A 1 95 ? 3.084 -25.266 -14.555 1 98.94 95 VAL A O 1
ATOM 730 N N . PHE A 1 96 ? 3.516 -23.25 -15.352 1 98.88 96 PHE A N 1
ATOM 731 C CA . PHE A 1 96 ? 4.906 -23.312 -14.914 1 98.88 96 PHE A CA 1
ATOM 732 C C . PHE A 1 96 ? 5.074 -22.656 -13.547 1 98.88 96 PHE A C 1
ATOM 734 O O . PHE A 1 96 ? 4.867 -21.453 -13.398 1 98.88 96 PHE A O 1
ATOM 741 N N . VAL A 1 97 ? 5.508 -23.406 -12.539 1 98.06 97 VAL A N 1
ATOM 742 C CA . VAL A 1 97 ? 5.633 -22.922 -11.172 1 98.06 97 VAL A CA 1
ATOM 743 C C . VAL A 1 97 ? 6.852 -23.547 -10.5 1 98.06 97 VAL A C 1
ATOM 745 O O . VAL A 1 97 ? 6.812 -23.891 -9.32 1 98.06 97 VAL A O 1
ATOM 748 N N . ILE A 1 98 ? 7.957 -23.719 -11.188 1 96 98 ILE A N 1
ATOM 749 C CA . ILE A 1 98 ? 9.227 -24.219 -10.672 1 96 98 ILE A CA 1
ATOM 750 C C . ILE A 1 98 ? 10.203 -23.062 -10.477 1 96 98 ILE A C 1
ATOM 752 O O . ILE A 1 98 ? 9.984 -21.969 -11.008 1 96 98 ILE A O 1
ATOM 756 N N . PRO A 1 99 ? 11.266 -23.219 -9.664 1 91.25 99 PRO A N 1
ATOM 757 C CA . PRO A 1 99 ? 12.273 -22.156 -9.57 1 91.25 99 PRO A CA 1
ATOM 758 C C . PRO A 1 99 ? 12.805 -21.719 -10.93 1 91.25 99 PRO A C 1
ATOM 760 O O . PRO A 1 99 ? 12.977 -22.562 -11.828 1 91.25 99 PRO A O 1
ATOM 763 N N . HIS A 1 100 ? 13.031 -20.484 -11.016 1 90.38 100 HIS A N 1
ATOM 764 C CA . HIS A 1 100 ? 13.312 -19.875 -12.312 1 90.38 100 HIS A CA 1
ATOM 765 C C . HIS A 1 100 ? 14.547 -20.5 -12.953 1 90.38 100 HIS A C 1
ATOM 767 O O . HIS A 1 100 ? 14.641 -20.578 -14.18 1 90.38 100 HIS A O 1
ATOM 773 N N . GLN A 1 101 ? 15.492 -21.016 -12.18 1 88.31 101 GLN A N 1
ATOM 774 C CA . GLN A 1 101 ? 16.75 -21.547 -12.711 1 88.31 101 GLN A CA 1
ATOM 775 C C . GLN A 1 101 ? 16.516 -22.844 -13.492 1 88.31 101 GLN A C 1
ATOM 777 O O . GLN A 1 101 ? 17.344 -23.234 -14.32 1 88.31 101 GLN A O 1
ATOM 782 N N . PHE A 1 102 ? 15.383 -23.453 -13.312 1 93.88 102 PHE A N 1
ATOM 783 C CA . PHE A 1 102 ? 15.125 -24.734 -13.953 1 93.88 102 PHE A CA 1
ATOM 784 C C . PHE A 1 102 ? 14.273 -24.562 -15.203 1 93.88 102 PHE A C 1
ATOM 786 O O . PHE A 1 102 ? 14.102 -25.5 -15.977 1 93.88 102 PHE A O 1
ATOM 793 N N . ILE A 1 103 ? 13.75 -23.391 -15.469 1 96 103 ILE A N 1
ATOM 794 C CA . ILE A 1 103 ? 12.781 -23.141 -16.531 1 96 103 ILE A CA 1
ATOM 795 C C . ILE A 1 103 ? 13.391 -23.5 -17.891 1 96 103 ILE A C 1
ATOM 797 O O . ILE A 1 103 ? 12.812 -24.266 -18.656 1 96 103 ILE A O 1
ATOM 801 N N . PRO A 1 104 ? 14.633 -23.016 -18.188 1 96.12 104 PRO A N 1
ATOM 802 C CA . PRO A 1 104 ? 15.172 -23.344 -19.516 1 96.12 104 PRO A CA 1
ATOM 803 C C . PRO A 1 104 ? 15.328 -24.844 -19.734 1 96.12 104 PRO A C 1
ATOM 805 O O . PRO A 1 104 ? 14.961 -25.359 -20.797 1 96.12 104 PRO A O 1
ATOM 808 N N . SER A 1 105 ? 15.852 -25.516 -18.734 1 97.31 105 SER A N 1
ATOM 809 C CA . SER A 1 105 ? 16.094 -26.938 -18.875 1 97.31 105 SER A CA 1
ATOM 810 C C . SER A 1 105 ? 14.797 -27.719 -19.047 1 97.31 105 SER A C 1
ATOM 812 O O . SER A 1 105 ? 14.695 -28.594 -19.906 1 97.31 105 SER A O 1
ATOM 814 N N . VAL A 1 106 ? 13.797 -27.406 -18.266 1 98 106 VAL A N 1
ATOM 815 C CA . VAL A 1 106 ? 12.516 -28.094 -18.344 1 98 106 VAL A CA 1
ATOM 816 C C . VAL A 1 106 ? 11.852 -27.797 -19.688 1 98 106 VAL A C 1
ATOM 818 O O . VAL A 1 106 ? 11.273 -28.688 -20.312 1 98 106 VAL A O 1
ATOM 821 N N . CYS A 1 107 ? 11.906 -26.562 -20.141 1 98.25 107 CYS A N 1
ATOM 822 C CA . CYS A 1 107 ? 11.312 -26.188 -21.422 1 98.25 107 CYS A CA 1
ATOM 823 C C . CYS A 1 107 ? 11.984 -26.922 -22.562 1 98.25 107 CYS A C 1
ATOM 825 O O . CYS A 1 107 ? 11.32 -27.359 -23.516 1 98.25 107 CYS A O 1
ATOM 827 N N . ARG A 1 108 ? 13.289 -27.062 -22.5 1 98.06 108 ARG A N 1
ATOM 828 C CA . ARG A 1 108 ? 14.008 -27.797 -23.531 1 98.06 108 ARG A CA 1
ATOM 829 C C . ARG A 1 108 ? 13.594 -29.266 -23.547 1 98.06 108 ARG A C 1
ATOM 831 O O . ARG A 1 108 ? 13.477 -29.875 -24.609 1 98.06 108 ARG A O 1
ATOM 838 N N . GLU A 1 109 ? 13.398 -29.781 -22.359 1 97.94 109 GLU A N 1
ATOM 839 C CA . GLU A 1 109 ? 12.938 -31.156 -22.234 1 97.94 109 GLU A CA 1
ATOM 840 C C . GLU A 1 109 ? 11.57 -31.328 -22.906 1 97.94 109 GLU A C 1
ATOM 842 O O . GLU A 1 109 ? 11.289 -32.375 -23.484 1 97.94 109 GLU A O 1
ATOM 847 N N . LEU A 1 110 ? 10.727 -30.359 -22.844 1 98.38 110 LEU A N 1
ATOM 848 C CA . LEU A 1 110 ? 9.352 -30.438 -23.328 1 98.38 110 LEU A CA 1
ATOM 849 C C . LEU A 1 110 ? 9.273 -30.047 -24.812 1 98.38 110 LEU A C 1
ATOM 851 O O . LEU A 1 110 ? 8.273 -30.312 -25.469 1 98.38 110 LEU A O 1
ATOM 855 N N . LYS A 1 111 ? 10.297 -29.391 -25.281 1 97.44 111 LYS A N 1
ATOM 856 C CA . LYS A 1 111 ? 10.289 -28.891 -26.641 1 97.44 111 LYS A CA 1
ATOM 857 C C . LYS A 1 111 ? 9.992 -30 -27.641 1 97.44 111 LYS A C 1
ATOM 859 O O . LYS A 1 111 ? 10.633 -31.047 -27.625 1 97.44 111 LYS A O 1
ATOM 864 N N . GLY A 1 112 ? 9.047 -29.75 -28.5 1 95.81 112 GLY A N 1
ATOM 865 C CA . GLY A 1 112 ? 8.68 -30.719 -29.531 1 95.81 112 GLY A CA 1
ATOM 866 C C . GLY A 1 112 ? 7.781 -31.828 -29 1 95.81 112 GLY A C 1
ATOM 867 O O . GLY A 1 112 ? 7.367 -32.688 -29.766 1 95.81 112 GLY A O 1
ATOM 868 N N . LYS A 1 113 ? 7.484 -31.781 -27.766 1 97.31 113 LYS A N 1
ATOM 869 C CA . LYS A 1 113 ? 6.723 -32.875 -27.156 1 97.31 113 LYS A CA 1
ATOM 870 C C . LYS A 1 113 ? 5.383 -32.375 -26.625 1 97.31 113 LYS A C 1
ATOM 872 O O . LYS A 1 113 ? 4.652 -33.125 -25.984 1 97.31 113 LYS A O 1
ATOM 877 N N . ILE A 1 114 ? 5.059 -31.141 -26.844 1 96.19 114 ILE A N 1
ATOM 878 C CA . ILE A 1 114 ? 3.779 -30.625 -26.375 1 96.19 114 ILE A CA 1
ATOM 879 C C . ILE A 1 114 ? 2.789 -30.562 -27.547 1 96.19 114 ILE A C 1
ATOM 881 O O . ILE A 1 114 ? 3.193 -30.484 -28.703 1 96.19 114 ILE A O 1
ATOM 885 N N . ARG A 1 115 ? 1.573 -30.547 -27.234 1 94.56 115 ARG A N 1
ATOM 886 C CA . ARG A 1 115 ? 0.516 -30.469 -28.234 1 94.56 115 ARG A CA 1
ATOM 887 C C . ARG A 1 115 ? 0.516 -29.109 -28.938 1 94.56 115 ARG A C 1
ATOM 889 O O . ARG A 1 115 ? 0.746 -28.078 -28.297 1 94.56 115 ARG A O 1
ATOM 896 N N . GLU A 1 116 ? 0.231 -29.156 -30.188 1 93.5 116 GLU A N 1
ATOM 897 C CA . GLU A 1 116 ? 0.037 -27.906 -30.922 1 93.5 116 GLU A CA 1
ATOM 898 C C . GLU A 1 116 ? -1.109 -27.094 -30.312 1 93.5 116 GLU A C 1
ATOM 900 O O . GLU A 1 116 ? -2.158 -27.641 -29.984 1 93.5 116 GLU A O 1
ATOM 905 N N . GLY A 1 117 ? -0.879 -25.859 -30.188 1 94.31 117 GLY A N 1
ATOM 906 C CA . GLY A 1 117 ? -1.939 -25 -29.672 1 94.31 117 GLY A CA 1
ATOM 907 C C . GLY A 1 117 ? -1.937 -24.891 -28.156 1 94.31 117 GLY A C 1
ATOM 908 O O . GLY A 1 117 ? -2.725 -24.125 -27.594 1 94.31 117 GLY A O 1
ATOM 909 N N . THR A 1 118 ? -1.028 -25.609 -27.516 1 97.31 118 THR A N 1
ATOM 910 C CA . THR A 1 118 ? -0.888 -25.531 -26.062 1 97.31 118 THR A CA 1
ATOM 911 C C . THR A 1 118 ? -0.592 -24.094 -25.625 1 97.31 118 THR A C 1
ATOM 913 O O . THR A 1 118 ? 0.182 -23.391 -26.281 1 97.31 118 THR A O 1
ATOM 916 N N . HIS A 1 119 ? -1.271 -23.656 -24.594 1 98.56 119 HIS A N 1
ATOM 917 C CA . HIS A 1 119 ? -0.992 -22.375 -23.969 1 98.56 119 HIS A CA 1
ATOM 918 C C . HIS A 1 119 ? -0.35 -22.547 -22.594 1 98.56 119 HIS A C 1
ATOM 920 O O . HIS A 1 119 ? -0.751 -23.438 -21.828 1 98.56 119 HIS A O 1
ATOM 926 N N . ALA A 1 120 ? 0.636 -21.75 -22.312 1 98.88 120 ALA A N 1
ATOM 927 C CA . ALA A 1 120 ? 1.33 -21.828 -21.031 1 98.88 120 ALA A CA 1
ATOM 928 C C . ALA A 1 120 ? 1.006 -20.609 -20.156 1 98.88 120 ALA A C 1
ATOM 930 O O . ALA A 1 120 ? 0.48 -19.609 -20.656 1 98.88 120 ALA A O 1
ATOM 931 N N . ILE A 1 121 ? 1.234 -20.734 -18.906 1 98.94 121 ILE A N 1
ATOM 932 C CA . ILE A 1 121 ? 1.192 -19.609 -17.969 1 98.94 121 ILE A CA 1
ATOM 933 C C . ILE A 1 121 ? 2.365 -19.703 -16.984 1 98.94 121 ILE A C 1
ATOM 935 O O . ILE A 1 121 ? 2.607 -20.766 -16.406 1 98.94 121 ILE A O 1
ATOM 939 N N . SER A 1 122 ? 3.115 -18.625 -16.906 1 98.81 122 SER A N 1
ATOM 940 C CA . SER A 1 122 ? 4.281 -18.562 -16.031 1 98.81 122 SER A CA 1
ATOM 941 C C . SER A 1 122 ? 3.92 -17.953 -14.672 1 98.81 122 SER A C 1
ATOM 943 O O . SER A 1 122 ? 3.309 -16.891 -14.602 1 98.81 122 SER A O 1
ATOM 945 N N . MET A 1 123 ? 4.262 -18.641 -13.609 1 98.19 123 MET A N 1
ATOM 946 C CA . MET A 1 123 ? 4.09 -18.109 -12.258 1 98.19 123 MET A CA 1
ATOM 947 C C . MET A 1 123 ? 5.441 -17.828 -11.609 1 98.19 123 MET A C 1
ATOM 949 O O . MET A 1 123 ? 5.559 -17.828 -10.383 1 98.19 123 MET A O 1
ATOM 953 N N . ILE A 1 124 ? 6.449 -17.625 -12.516 1 94.56 124 ILE A N 1
ATOM 954 C CA . ILE A 1 124 ? 7.812 -17.344 -12.078 1 94.56 124 ILE A CA 1
ATOM 955 C C . ILE A 1 124 ? 7.961 -15.852 -11.773 1 94.56 124 ILE A C 1
ATOM 957 O O . ILE A 1 124 ? 7.633 -15 -12.602 1 94.56 124 ILE A O 1
ATOM 961 N N . LYS A 1 125 ? 8.406 -15.586 -10.562 1 90.25 125 LYS A N 1
ATOM 962 C CA . LYS A 1 125 ? 8.594 -14.203 -10.148 1 90.25 125 LYS A CA 1
ATOM 963 C C . LYS A 1 125 ? 10.062 -13.797 -10.219 1 90.25 125 LYS A C 1
ATOM 965 O O . LYS A 1 125 ? 10.695 -13.547 -9.195 1 90.25 125 LYS A O 1
ATOM 970 N N . GLY A 1 126 ? 10.562 -13.68 -11.414 1 88.69 126 GLY A N 1
ATOM 971 C CA . GLY A 1 126 ? 11.945 -13.312 -11.664 1 88.69 126 GLY A CA 1
ATOM 972 C C . GLY A 1 126 ? 12.203 -12.875 -13.094 1 88.69 126 GLY A C 1
ATOM 973 O O . GLY A 1 126 ? 11.297 -12.906 -13.93 1 88.69 126 GLY A O 1
ATOM 974 N N . VAL A 1 127 ? 13.336 -12.359 -13.266 1 90.12 127 VAL A N 1
ATOM 975 C CA . VAL A 1 127 ? 13.773 -11.977 -14.602 1 90.12 127 VAL A CA 1
ATOM 976 C C . VAL A 1 127 ? 15.094 -12.672 -14.93 1 90.12 127 VAL A C 1
ATOM 978 O O . VAL A 1 127 ? 15.805 -13.125 -14.031 1 90.12 127 VAL A O 1
ATOM 981 N N . GLU A 1 128 ? 15.336 -12.789 -16.109 1 87.88 128 GLU A N 1
ATOM 982 C CA . GLU A 1 128 ? 16.625 -13.258 -16.609 1 87.88 128 GLU A CA 1
ATOM 983 C C . GLU A 1 128 ? 17.422 -12.125 -17.25 1 87.88 128 GLU A C 1
ATOM 985 O O . GLU A 1 128 ? 16.938 -11.461 -18.156 1 87.88 128 GLU A O 1
ATOM 990 N N . VAL A 1 129 ? 18.578 -11.859 -16.703 1 85.88 129 VAL A N 1
ATOM 991 C CA . VAL A 1 129 ? 19.453 -10.844 -17.266 1 85.88 129 VAL A CA 1
ATOM 992 C C . VAL A 1 129 ? 20.703 -11.492 -17.844 1 85.88 129 VAL A C 1
ATOM 994 O O . VAL A 1 129 ? 21.391 -12.258 -17.172 1 85.88 129 VAL A O 1
ATOM 997 N N . LYS A 1 130 ? 20.906 -11.289 -19.125 1 84.38 130 LYS A N 1
ATOM 998 C CA . LYS A 1 130 ? 22.062 -11.828 -19.844 1 84.38 130 LYS A CA 1
ATOM 999 C C . LYS A 1 130 ? 22.562 -10.852 -20.906 1 84.38 130 LYS A C 1
ATOM 1001 O O . LYS A 1 130 ? 21.766 -10.352 -21.703 1 84.38 130 LYS A O 1
ATOM 1006 N N . ASP A 1 131 ? 23.922 -10.594 -20.922 1 85.75 131 ASP A N 1
ATOM 1007 C CA . ASP A 1 131 ? 24.578 -9.789 -21.938 1 85.75 131 ASP A CA 1
ATOM 1008 C C . ASP A 1 131 ? 23.906 -8.43 -22.094 1 85.75 131 ASP A C 1
ATOM 1010 O O . ASP A 1 131 ? 23.594 -8.008 -23.219 1 85.75 131 ASP A O 1
ATOM 1014 N N . GLY A 1 132 ? 23.469 -7.824 -21.031 1 85 132 GLY A N 1
ATOM 1015 C CA . GLY A 1 132 ? 22.906 -6.484 -21.031 1 85 132 GLY A CA 1
ATOM 1016 C C . GLY A 1 132 ? 21.438 -6.453 -21.391 1 85 132 GLY A C 1
ATOM 1017 O O . GLY A 1 132 ? 20.859 -5.379 -21.547 1 85 132 GLY A O 1
ATOM 1018 N N . ASP A 1 133 ? 20.906 -7.641 -21.531 1 92.25 133 ASP A N 1
ATOM 1019 C CA . ASP A 1 133 ? 19.484 -7.73 -21.844 1 92.25 133 ASP A CA 1
ATOM 1020 C C . ASP A 1 133 ? 18.703 -8.32 -20.672 1 92.25 133 ASP A C 1
ATOM 1022 O O . ASP A 1 133 ? 19.25 -9.047 -19.844 1 92.25 133 ASP A O 1
ATOM 1026 N N . ILE A 1 134 ? 17.438 -7.965 -20.656 1 94.44 134 ILE A N 1
ATOM 1027 C CA . ILE A 1 134 ? 16.562 -8.461 -19.594 1 94.44 134 ILE A CA 1
ATOM 1028 C C . ILE A 1 134 ? 15.312 -9.086 -20.203 1 94.44 134 ILE A C 1
ATOM 1030 O O . ILE A 1 134 ? 14.758 -8.555 -21.172 1 94.44 134 ILE A O 1
ATOM 1034 N N . ARG A 1 135 ? 14.992 -10.297 -19.75 1 95.69 135 ARG A N 1
ATOM 1035 C CA . ARG A 1 135 ? 13.82 -11 -20.25 1 95.69 135 ARG A CA 1
ATOM 1036 C C . ARG A 1 135 ? 12.945 -11.5 -19.109 1 95.69 135 ARG A C 1
ATOM 1038 O O . ARG A 1 135 ? 13.453 -11.906 -18.062 1 95.69 135 ARG A O 1
ATOM 1045 N N . ILE A 1 136 ? 11.625 -11.469 -19.344 1 96.75 136 ILE A N 1
ATOM 1046 C CA . ILE A 1 136 ? 10.695 -12.109 -18.422 1 96.75 136 ILE A CA 1
ATOM 1047 C C . ILE A 1 136 ? 10.555 -13.586 -18.766 1 96.75 136 ILE A C 1
ATOM 1049 O O . ILE A 1 136 ? 10.797 -13.984 -19.922 1 96.75 136 ILE A O 1
ATOM 1053 N N . PHE A 1 137 ? 10.164 -14.398 -17.859 1 97 137 PHE A N 1
ATOM 1054 C CA . PHE A 1 137 ? 10.203 -15.844 -18.062 1 97 137 PHE A CA 1
ATOM 1055 C C . PHE A 1 137 ? 9.062 -16.297 -18.969 1 97 137 PHE A C 1
ATOM 1057 O O . PHE A 1 137 ? 9.156 -17.344 -19.625 1 97 137 PHE A O 1
ATOM 1064 N N . ALA A 1 138 ? 7.949 -15.547 -19 1 98.12 138 ALA A N 1
ATOM 1065 C CA . ALA A 1 138 ? 6.934 -15.852 -20 1 98.12 138 ALA A CA 1
ATOM 1066 C C . ALA A 1 138 ? 7.535 -15.867 -21.406 1 98.12 138 ALA A C 1
ATOM 1068 O O . ALA A 1 138 ? 7.203 -16.734 -22.219 1 98.12 138 ALA A O 1
ATOM 1069 N N . ASP A 1 139 ? 8.43 -14.883 -21.672 1 97.69 139 ASP A N 1
ATOM 1070 C CA . ASP A 1 139 ? 9.094 -14.812 -22.969 1 97.69 139 ASP A CA 1
ATOM 1071 C C . ASP A 1 139 ? 10.07 -15.977 -23.141 1 97.69 139 ASP A C 1
ATOM 1073 O O . ASP A 1 139 ? 10.172 -16.531 -24.234 1 97.69 139 ASP A O 1
ATOM 1077 N N . VAL A 1 140 ? 10.789 -16.281 -22.094 1 97.19 140 VAL A N 1
ATOM 1078 C CA . VAL A 1 140 ? 11.75 -17.375 -22.156 1 97.19 140 VAL A CA 1
ATOM 1079 C C . VAL A 1 140 ? 11.031 -18.672 -22.5 1 97.19 140 VAL A C 1
ATOM 1081 O O . VAL A 1 140 ? 11.492 -19.438 -23.344 1 97.19 140 VAL A O 1
ATOM 1084 N N . ILE A 1 141 ? 9.891 -18.891 -21.859 1 98.31 141 ILE A N 1
ATOM 1085 C CA . ILE A 1 141 ? 9.094 -20.094 -22.094 1 98.31 141 ILE A CA 1
ATOM 1086 C C . ILE A 1 141 ? 8.594 -20.109 -23.547 1 98.31 141 ILE A C 1
ATOM 1088 O O . ILE A 1 141 ? 8.711 -21.125 -24.234 1 98.31 141 ILE A O 1
ATOM 1092 N N . GLU A 1 142 ? 8.086 -19.016 -24.016 1 97.88 142 GLU A N 1
ATOM 1093 C CA . GLU A 1 142 ? 7.594 -18.938 -25.391 1 97.88 142 GLU A CA 1
ATOM 1094 C C . GLU A 1 142 ? 8.711 -19.219 -26.391 1 97.88 142 GLU A C 1
ATOM 1096 O O . GLU A 1 142 ? 8.508 -19.953 -27.359 1 97.88 142 GLU A O 1
ATOM 1101 N N . ASP A 1 143 ? 9.812 -18.625 -26.125 1 96.88 143 ASP A N 1
ATOM 1102 C CA . ASP A 1 143 ? 10.93 -18.75 -27.062 1 96.88 143 ASP A CA 1
ATOM 1103 C C . ASP A 1 143 ? 11.406 -20.188 -27.172 1 96.88 143 ASP A C 1
ATOM 1105 O O . ASP A 1 143 ? 11.711 -20.672 -28.266 1 96.88 143 ASP A O 1
ATOM 1109 N N . ILE A 1 144 ? 11.508 -20.844 -26.031 1 97.44 144 ILE A N 1
ATOM 1110 C CA . ILE A 1 144 ? 12.078 -22.188 -26.031 1 97.44 144 ILE A CA 1
ATOM 1111 C C . ILE A 1 144 ? 11.008 -23.188 -26.453 1 97.44 144 ILE A C 1
ATOM 1113 O O . ILE A 1 144 ? 11.258 -24.047 -27.312 1 97.44 144 ILE A O 1
ATOM 1117 N N . LEU A 1 145 ? 9.812 -23.109 -25.875 1 96.94 145 LEU A N 1
ATOM 1118 C CA . LEU A 1 145 ? 8.781 -24.125 -26.062 1 96.94 145 LEU A CA 1
ATOM 1119 C C . LEU A 1 145 ? 7.988 -23.891 -27.344 1 96.94 145 LEU A C 1
ATOM 1121 O O . LEU A 1 145 ? 7.367 -24.797 -27.875 1 96.94 145 LEU A O 1
ATOM 1125 N N . GLY A 1 146 ? 7.895 -22.625 -27.797 1 95.56 146 GLY A N 1
ATOM 1126 C CA . GLY A 1 146 ? 7.188 -22.281 -29.016 1 95.56 146 GLY A CA 1
ATOM 1127 C C . GLY A 1 146 ? 5.691 -22.125 -28.828 1 95.56 146 GLY A C 1
ATOM 1128 O O . GLY A 1 146 ? 4.922 -22.188 -29.781 1 95.56 146 GLY A O 1
ATOM 1129 N N . CYS A 1 147 ? 5.246 -22.031 -27.672 1 96.75 147 CYS A N 1
ATOM 1130 C CA . CYS A 1 147 ? 3.832 -21.812 -27.406 1 96.75 147 CYS A CA 1
ATOM 1131 C C . CYS A 1 147 ? 3.617 -20.453 -26.75 1 96.75 147 CYS A C 1
ATOM 1133 O O . CYS A 1 147 ? 4.551 -19.875 -26.172 1 96.75 147 CYS A O 1
ATOM 1135 N N . ARG A 1 148 ? 2.377 -19.906 -26.875 1 97.88 148 ARG A N 1
ATOM 1136 C CA . ARG A 1 148 ? 2.041 -18.641 -26.203 1 97.88 148 ARG A CA 1
ATOM 1137 C C . ARG A 1 148 ? 2.051 -18.812 -24.688 1 97.88 148 ARG A C 1
ATOM 1139 O O . ARG A 1 148 ? 1.769 -19.906 -24.172 1 97.88 148 ARG A O 1
ATOM 1146 N N . CYS A 1 149 ? 2.402 -17.734 -24 1 98.75 149 CYS A N 1
ATOM 1147 C CA . CYS A 1 149 ? 2.562 -17.875 -22.562 1 98.75 149 CYS A CA 1
ATOM 1148 C C . CYS A 1 149 ? 2.027 -16.641 -21.844 1 98.75 149 CYS A C 1
ATOM 1150 O O . CYS A 1 149 ? 2.506 -15.523 -22.062 1 98.75 149 CYS A O 1
ATOM 1152 N N . SER A 1 150 ? 1.027 -16.812 -20.984 1 98.88 150 SER A N 1
ATOM 1153 C CA . SER A 1 150 ? 0.538 -15.797 -20.047 1 98.88 150 SER A CA 1
ATOM 1154 C C . SER A 1 150 ? 1.406 -15.742 -18.797 1 98.88 150 SER A C 1
ATOM 1156 O O . SER A 1 150 ? 2.391 -16.469 -18.672 1 98.88 150 SER A O 1
ATOM 1158 N N . ALA A 1 151 ? 1.111 -14.75 -17.922 1 98.81 151 ALA A N 1
ATOM 1159 C CA . ALA A 1 151 ? 1.786 -14.625 -16.641 1 98.81 151 ALA A CA 1
ATOM 1160 C C . ALA A 1 151 ? 0.777 -14.484 -15.5 1 98.81 151 ALA A C 1
ATOM 1162 O O . ALA A 1 151 ? -0.297 -13.906 -15.688 1 98.81 151 ALA A O 1
ATOM 1163 N N . LEU A 1 152 ? 1.077 -15.07 -14.367 1 98.81 152 LEU A N 1
ATOM 1164 C CA . LEU A 1 152 ? 0.245 -14.906 -13.18 1 98.81 152 LEU A CA 1
ATOM 1165 C C . LEU A 1 152 ? 1.085 -14.492 -11.977 1 98.81 152 LEU A C 1
ATOM 1167 O O . LEU A 1 152 ? 2.115 -15.102 -11.695 1 98.81 152 LEU A O 1
ATOM 1171 N N . SER A 1 153 ? 0.75 -13.398 -11.344 1 98.31 153 SER A N 1
ATOM 1172 C CA . SER A 1 153 ? 1.374 -12.898 -10.125 1 98.31 153 SER A CA 1
ATOM 1173 C C . SER A 1 153 ? 0.352 -12.219 -9.219 1 98.31 153 SER A C 1
ATOM 1175 O O . SER A 1 153 ? -0.754 -11.891 -9.656 1 98.31 153 SER A O 1
ATOM 1177 N N . GLY A 1 154 ? 0.678 -12.078 -7.988 1 97.81 154 GLY A N 1
ATOM 1178 C CA . GLY A 1 154 ? -0.2 -11.414 -7.035 1 97.81 154 GLY A CA 1
ATOM 1179 C C . GLY A 1 154 ? 0.197 -11.656 -5.59 1 97.81 154 GLY A C 1
ATOM 1180 O O . GLY A 1 154 ? 1.234 -12.266 -5.32 1 97.81 154 GLY A O 1
ATOM 1181 N N . ALA A 1 155 ? -0.543 -11.039 -4.676 1 97 155 ALA A N 1
ATOM 1182 C CA . ALA A 1 155 ? -0.377 -11.266 -3.242 1 97 155 ALA A CA 1
ATOM 1183 C C . ALA A 1 155 ? -0.864 -12.656 -2.844 1 97 155 ALA A C 1
ATOM 1185 O O . ALA A 1 155 ? -1.992 -12.812 -2.371 1 97 155 ALA A O 1
ATOM 1186 N N . ASN A 1 156 ? 0.011 -13.68 -3.008 1 96 156 ASN A N 1
ATOM 1187 C CA . ASN A 1 156 ? -0.429 -15.07 -2.889 1 96 156 ASN A CA 1
ATOM 1188 C C . ASN A 1 156 ? 0.517 -15.883 -2.012 1 96 156 ASN A C 1
ATOM 1190 O O . ASN A 1 156 ? 1.152 -16.828 -2.486 1 96 156 ASN A O 1
ATOM 1194 N N . ILE A 1 157 ? 0.509 -15.555 -0.768 1 95.19 157 ILE A N 1
ATOM 1195 C CA . ILE A 1 157 ? 1.175 -16.484 0.146 1 95.19 157 ILE A CA 1
ATOM 1196 C C . ILE A 1 157 ? 0.529 -17.859 0.047 1 95.19 157 ILE A C 1
ATOM 1198 O O . ILE A 1 157 ? -0.671 -18.016 0.285 1 95.19 157 ILE A O 1
ATOM 1202 N N . ALA A 1 158 ? 1.314 -18.875 -0.26 1 96.06 158 ALA A N 1
ATOM 1203 C CA . ALA A 1 158 ? 0.841 -20.203 -0.661 1 96.06 158 ALA A CA 1
ATOM 1204 C C . ALA A 1 158 ? -0.008 -20.844 0.437 1 96.06 158 ALA A C 1
ATOM 1206 O O . ALA A 1 158 ? -1.082 -21.375 0.165 1 96.06 158 ALA A O 1
ATOM 1207 N N . ASN A 1 159 ? 0.461 -20.734 1.697 1 95.88 159 ASN A N 1
ATOM 1208 C CA . ASN A 1 159 ? -0.243 -21.375 2.809 1 95.88 159 ASN A CA 1
ATOM 1209 C C . ASN A 1 159 ? -1.629 -20.766 3.012 1 95.88 159 ASN A C 1
ATOM 1211 O O . ASN A 1 159 ? -2.58 -21.484 3.336 1 95.88 159 ASN A O 1
ATOM 1215 N N . GLU A 1 160 ? -1.74 -19.469 2.834 1 96.5 160 GLU A N 1
ATOM 1216 C CA . GLU A 1 160 ? -3.027 -18.781 2.982 1 96.5 160 GLU A CA 1
ATOM 1217 C C . GLU A 1 160 ? -3.986 -19.188 1.863 1 96.5 160 GLU A C 1
ATOM 1219 O O . GLU A 1 160 ? -5.168 -19.422 2.109 1 96.5 160 GLU A O 1
ATOM 1224 N N . VAL A 1 161 ? -3.426 -19.281 0.661 1 97.56 161 VAL A N 1
ATOM 1225 C CA . VAL A 1 161 ? -4.234 -19.703 -0.479 1 97.56 161 VAL A CA 1
ATOM 1226 C C . VAL A 1 161 ? -4.695 -21.141 -0.28 1 97.56 161 VAL A C 1
ATOM 1228 O O . VAL A 1 161 ? -5.867 -21.453 -0.504 1 97.56 161 VAL A O 1
ATOM 1231 N N . ALA A 1 162 ? -3.797 -21.984 0.186 1 97.5 162 ALA A N 1
ATOM 1232 C CA . ALA A 1 162 ? -4.074 -23.406 0.359 1 97.5 162 ALA A CA 1
ATOM 1233 C C . ALA A 1 162 ? -5.125 -23.641 1.439 1 97.5 162 ALA A C 1
ATOM 1235 O O . ALA A 1 162 ? -5.824 -24.656 1.431 1 97.5 162 ALA A O 1
ATOM 1236 N N . ARG A 1 163 ? -5.234 -22.703 2.318 1 95.81 163 ARG A N 1
ATOM 1237 C CA . ARG A 1 163 ? -6.207 -22.797 3.402 1 95.81 163 ARG A CA 1
ATOM 1238 C C . ARG A 1 163 ? -7.48 -22.031 3.072 1 95.81 163 ARG A C 1
ATOM 1240 O O . ARG A 1 163 ? -8.297 -21.781 3.957 1 95.81 163 ARG A O 1
ATOM 1247 N N . ASP A 1 164 ? -7.621 -21.609 1.896 1 95.38 164 ASP A N 1
ATOM 1248 C CA . ASP A 1 164 ? -8.812 -20.984 1.328 1 95.38 164 ASP A CA 1
ATOM 1249 C C . ASP A 1 164 ? -9.094 -19.625 1.983 1 95.38 164 ASP A C 1
ATOM 1251 O O . ASP A 1 164 ? -10.258 -19.25 2.148 1 95.38 164 ASP A O 1
ATOM 1255 N N . LEU A 1 165 ? -8.055 -19.016 2.486 1 95.38 165 LEU A N 1
ATOM 1256 C CA . LEU A 1 165 ? -8.211 -17.641 2.924 1 95.38 165 LEU A CA 1
ATOM 1257 C C . LEU A 1 165 ? -8.305 -16.688 1.728 1 95.38 165 LEU A C 1
ATOM 1259 O O . LEU A 1 165 ? -7.688 -16.938 0.691 1 95.38 165 LEU A O 1
ATOM 1263 N N . PHE A 1 166 ? -9.039 -15.641 1.885 1 95.62 166 PHE A N 1
ATOM 1264 C CA . PHE A 1 166 ? -9.312 -14.742 0.767 1 95.62 166 PHE A CA 1
ATOM 1265 C C . PHE A 1 166 ? -8.016 -14.172 0.204 1 95.62 166 PHE A C 1
ATOM 1267 O O . PHE A 1 166 ? -7.156 -13.711 0.957 1 95.62 166 PHE A O 1
ATOM 1274 N N . SER A 1 167 ? -7.895 -14.219 -1.123 1 96.62 167 SER A N 1
ATOM 1275 C CA . SER A 1 167 ? -6.75 -13.695 -1.865 1 96.62 167 SER A CA 1
ATOM 1276 C C . SER A 1 167 ? -7.148 -13.289 -3.279 1 96.62 167 SER A C 1
ATOM 1278 O O . SER A 1 167 ? -8.188 -13.719 -3.785 1 96.62 167 SER A O 1
ATOM 1280 N N . GLU A 1 168 ? -6.332 -12.422 -3.811 1 97.44 168 GLU A N 1
ATOM 1281 C CA . GLU A 1 168 ? -6.488 -12.047 -5.211 1 97.44 168 GLU A CA 1
ATOM 1282 C C . GLU A 1 168 ? -5.211 -12.328 -6.004 1 97.44 168 GLU A C 1
ATOM 1284 O O . GLU A 1 168 ? -4.113 -12.328 -5.441 1 97.44 168 GLU A O 1
ATOM 1289 N N . THR A 1 169 ? -5.375 -12.578 -7.238 1 98.5 169 THR A N 1
ATOM 1290 C CA . THR A 1 169 ? -4.25 -12.711 -8.156 1 98.5 169 THR A CA 1
ATOM 1291 C C . THR A 1 169 ? -4.586 -12.094 -9.516 1 98.5 169 THR A C 1
ATOM 1293 O O . THR A 1 169 ? -5.703 -11.617 -9.719 1 98.5 169 THR A O 1
ATOM 1296 N N . THR A 1 170 ? -3.572 -11.914 -10.391 1 98.88 170 THR A N 1
ATOM 1297 C CA . THR A 1 170 ? -3.75 -11.281 -11.695 1 98.88 170 THR A CA 1
ATOM 1298 C C . THR A 1 170 ? -3.096 -12.117 -12.789 1 98.88 170 THR A C 1
ATOM 1300 O O . THR A 1 170 ? -1.938 -12.523 -12.664 1 98.88 170 THR A O 1
ATOM 1303 N N . ILE A 1 171 ? -3.852 -12.391 -13.828 1 98.88 171 ILE A N 1
ATOM 1304 C CA . ILE A 1 171 ? -3.307 -13.023 -15.023 1 98.88 171 ILE A CA 1
ATOM 1305 C C . ILE A 1 171 ? -3.053 -11.969 -16.094 1 98.88 171 ILE A C 1
ATOM 1307 O O . ILE A 1 171 ? -3.961 -11.219 -16.469 1 98.88 171 ILE A O 1
ATOM 1311 N N . GLY A 1 172 ? -1.781 -11.852 -16.484 1 98.88 172 GLY A N 1
ATOM 1312 C CA . GLY A 1 172 ? -1.434 -11.07 -17.656 1 98.88 172 GLY A CA 1
ATOM 1313 C C . GLY A 1 172 ? -1.514 -11.875 -18.953 1 98.88 172 GLY A C 1
ATOM 1314 O O . GLY A 1 172 ? -1.054 -13.016 -19 1 98.88 172 GLY A O 1
ATOM 1315 N N . TYR A 1 173 ? -2.154 -11.297 -19.969 1 98.81 173 TYR A N 1
ATOM 1316 C CA . TYR A 1 173 ? -2.23 -11.945 -21.266 1 98.81 173 TYR A CA 1
ATOM 1317 C C . TYR A 1 173 ? -1.838 -10.984 -22.375 1 98.81 173 TYR A C 1
ATOM 1319 O O . TYR A 1 173 ? -1.694 -9.781 -22.141 1 98.81 173 TYR A O 1
ATOM 1327 N N . ARG A 1 174 ? -1.524 -11.57 -23.516 1 98.19 174 ARG A N 1
ATOM 1328 C CA . ARG A 1 174 ? -1.171 -10.766 -24.672 1 98.19 174 ARG A CA 1
ATOM 1329 C C . ARG A 1 174 ? -2.377 -10.562 -25.594 1 98.19 174 ARG A C 1
ATOM 1331 O O . ARG A 1 174 ? -3.375 -11.281 -25.484 1 98.19 174 ARG A O 1
ATOM 1338 N N . GLU A 1 175 ? -2.242 -9.484 -26.453 1 97.44 175 GLU A N 1
ATOM 1339 C CA . GLU A 1 175 ? -3.279 -9.266 -27.469 1 97.44 175 GLU A CA 1
ATOM 1340 C C . GLU A 1 175 ? -3.582 -10.547 -28.234 1 97.44 175 GLU A C 1
ATOM 1342 O O . GLU A 1 175 ? -2.666 -11.242 -28.672 1 97.44 175 GLU A O 1
ATOM 1347 N N . GLY A 1 176 ? -4.816 -10.898 -28.344 1 97.5 176 GLY A N 1
ATOM 1348 C CA . GLY A 1 176 ? -5.23 -12.078 -29.094 1 97.5 176 GLY A CA 1
ATOM 1349 C C . GLY A 1 176 ? -5.328 -13.328 -28.234 1 97.5 176 GLY A C 1
ATOM 1350 O O . GLY A 1 176 ? -5.82 -14.359 -28.688 1 97.5 176 GLY A O 1
ATO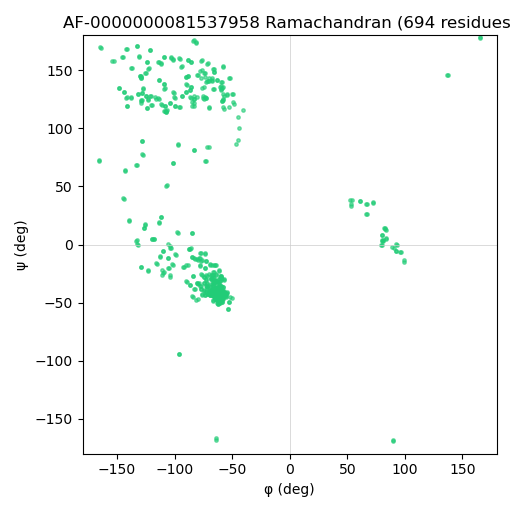M 1351 N N . ASP A 1 177 ? -4.922 -13.203 -26.953 1 98.12 177 ASP A N 1
ATOM 1352 C CA . ASP A 1 177 ? -4.859 -14.398 -26.109 1 98.12 177 ASP A CA 1
ATOM 1353 C C . ASP A 1 177 ? -5.891 -14.336 -24.984 1 98.12 177 ASP A C 1
ATOM 1355 O O . ASP A 1 177 ? -5.754 -15.023 -23.984 1 98.12 177 ASP A O 1
ATOM 1359 N N . LEU A 1 178 ? -6.895 -13.508 -25.125 1 98.56 178 LEU A N 1
ATOM 1360 C CA . LEU A 1 178 ? -7.891 -13.328 -24.078 1 98.56 178 LEU A CA 1
ATOM 1361 C C . LEU A 1 178 ? -8.609 -14.641 -23.781 1 98.56 178 LEU A C 1
ATOM 1363 O O . LEU A 1 178 ? -8.852 -14.969 -22.609 1 98.56 178 LEU A O 1
ATOM 1367 N N . ALA A 1 179 ? -8.906 -15.391 -24.797 1 98.25 179 ALA A N 1
ATOM 1368 C CA . ALA A 1 179 ? -9.625 -16.656 -24.625 1 98.25 179 ALA A CA 1
ATOM 1369 C C . ALA A 1 179 ? -8.82 -17.625 -23.766 1 98.25 179 ALA A C 1
ATOM 1371 O O . ALA A 1 179 ? -9.367 -18.312 -22.906 1 98.25 179 ALA A O 1
ATOM 1372 N N . ALA A 1 180 ? -7.555 -17.734 -24.047 1 98.25 180 ALA A N 1
ATOM 1373 C CA . ALA A 1 180 ? -6.68 -18.609 -23.266 1 98.25 180 ALA A CA 1
ATOM 1374 C C . ALA A 1 180 ? -6.598 -18.125 -21.812 1 98.25 180 ALA A C 1
ATOM 1376 O O . ALA A 1 180 ? -6.613 -18.938 -20.891 1 98.25 180 ALA A O 1
ATOM 1377 N N . ALA A 1 181 ? -6.5 -16.812 -21.641 1 98.75 181 ALA A N 1
ATOM 1378 C CA . ALA A 1 181 ? -6.449 -16.234 -20.312 1 98.75 181 ALA A CA 1
ATOM 1379 C C . ALA A 1 181 ? -7.719 -16.547 -19.531 1 98.75 181 ALA A C 1
ATOM 1381 O O . ALA A 1 181 ? -7.664 -16.859 -18.344 1 98.75 181 ALA A O 1
ATOM 1382 N N . GLU A 1 182 ? -8.836 -16.422 -20.188 1 98.81 182 GLU A N 1
ATOM 1383 C CA . GLU A 1 182 ? -10.117 -16.734 -19.562 1 98.81 182 GLU A CA 1
ATOM 1384 C C . GLU A 1 182 ? -10.203 -18.219 -19.188 1 98.81 182 GLU A C 1
ATOM 1386 O O . GLU A 1 182 ? -10.805 -18.562 -18.172 1 98.81 182 GLU A O 1
ATOM 1391 N N . THR A 1 183 ? -9.656 -19.047 -20.016 1 98.75 183 THR A N 1
ATOM 1392 C CA . THR A 1 183 ? -9.617 -20.469 -19.703 1 98.75 183 THR A CA 1
ATOM 1393 C C . THR A 1 183 ? -8.773 -20.734 -18.453 1 98.75 183 THR A C 1
ATOM 1395 O O . THR A 1 183 ? -9.18 -21.5 -17.578 1 98.75 183 THR A O 1
ATOM 1398 N N . PHE A 1 184 ? -7.617 -20.062 -18.375 1 98.88 184 PHE A N 1
ATOM 1399 C CA . PHE A 1 184 ? -6.809 -20.156 -17.172 1 98.88 184 PHE A CA 1
ATOM 1400 C C . PHE A 1 184 ? -7.566 -19.609 -15.961 1 98.88 184 PHE A C 1
ATOM 1402 O O . PHE A 1 184 ? -7.434 -20.125 -14.852 1 98.88 184 PHE A O 1
ATOM 1409 N N . GLN A 1 185 ? -8.273 -18.531 -16.172 1 98.88 185 GLN A N 1
ATOM 1410 C CA . GLN A 1 185 ? -9.07 -17.969 -15.094 1 98.88 185 GLN A CA 1
ATOM 1411 C C . GLN A 1 185 ? -10.031 -19 -14.523 1 98.88 185 GLN A C 1
ATOM 1413 O O . GLN A 1 185 ? -10.203 -19.094 -13.312 1 98.88 185 GLN A O 1
ATOM 1418 N N . LYS A 1 186 ? -10.68 -19.797 -15.391 1 98.75 186 LYS A N 1
ATOM 1419 C CA . LYS A 1 186 ? -11.578 -20.859 -14.938 1 98.75 186 LYS A CA 1
ATOM 1420 C C . LYS A 1 186 ? -10.836 -21.906 -14.133 1 98.75 186 LYS A C 1
ATOM 1422 O O . LYS A 1 186 ? -11.383 -22.484 -13.188 1 98.75 186 LYS A O 1
ATOM 1427 N N . VAL A 1 187 ? -9.578 -22.125 -14.477 1 98.88 187 VAL A N 1
ATOM 1428 C CA . VAL A 1 187 ? -8.758 -23.109 -13.797 1 98.88 187 VAL A CA 1
ATOM 1429 C C . VAL A 1 187 ? -8.461 -22.641 -12.367 1 98.88 187 VAL A C 1
ATOM 1431 O O . VAL A 1 187 ? -8.352 -23.453 -11.453 1 98.88 187 VAL A O 1
ATOM 1434 N N . PHE A 1 188 ? -8.469 -21.297 -12.094 1 98.81 188 PHE A N 1
ATOM 1435 C CA . PHE A 1 188 ? -7.875 -20.859 -10.836 1 98.81 188 PHE A CA 1
ATOM 1436 C C . PHE A 1 188 ? -8.891 -20.078 -10 1 98.81 188 PHE A C 1
ATOM 1438 O O . PHE A 1 188 ? -8.758 -19.984 -8.781 1 98.81 188 PHE A O 1
ATOM 1445 N N . ASP A 1 189 ? -9.906 -19.516 -10.578 1 98.5 189 ASP A N 1
ATOM 1446 C CA . ASP A 1 189 ? -10.805 -18.594 -9.906 1 98.5 189 ASP A CA 1
ATOM 1447 C C . ASP A 1 189 ? -11.742 -19.328 -8.945 1 98.5 189 ASP A C 1
ATOM 1449 O O . ASP A 1 189 ? -12.359 -20.312 -9.32 1 98.5 189 ASP A O 1
ATOM 1453 N N . THR A 1 190 ? -11.766 -18.938 -7.742 1 97.25 190 THR A N 1
ATOM 1454 C CA . THR A 1 190 ? -12.695 -19.406 -6.719 1 97.25 190 THR A CA 1
ATOM 1455 C C . THR A 1 190 ? -13.289 -18.234 -5.949 1 97.25 190 THR A C 1
ATOM 1457 O O . THR A 1 190 ? -12.867 -17.094 -6.133 1 97.25 190 THR A O 1
ATOM 1460 N N . PRO A 1 191 ? -14.289 -18.453 -5.117 1 94.69 191 PRO A N 1
ATOM 1461 C CA . PRO A 1 191 ? -14.852 -17.375 -4.309 1 94.69 191 PRO A CA 1
ATOM 1462 C C . PRO A 1 191 ? -13.82 -16.734 -3.377 1 94.69 191 PRO A C 1
ATOM 1464 O O . PRO A 1 191 ? -13.93 -15.547 -3.049 1 94.69 191 PRO A O 1
ATOM 1467 N N . ASN A 1 192 ? -12.789 -17.484 -2.986 1 95 192 ASN A N 1
ATOM 1468 C CA . ASN A 1 192 ? -11.805 -16.984 -2.033 1 95 192 ASN A CA 1
ATOM 1469 C C . ASN A 1 192 ? -10.461 -16.734 -2.699 1 95 192 ASN A C 1
ATOM 1471 O O . ASN A 1 192 ? -9.516 -16.281 -2.047 1 95 192 ASN A O 1
ATOM 1475 N N . PHE A 1 193 ? -10.344 -17.094 -3.936 1 97.62 193 PHE A N 1
ATOM 1476 C CA . PHE A 1 193 ? -9.164 -16.797 -4.742 1 97.62 193 PHE A CA 1
ATOM 1477 C C . PHE A 1 193 ? -9.562 -16.141 -6.059 1 97.62 193 PHE A C 1
ATOM 1479 O O . PHE A 1 193 ? -9.68 -16.812 -7.086 1 97.62 193 PHE A O 1
ATOM 1486 N N . LYS A 1 194 ? -9.648 -14.766 -6.016 1 97.81 194 LYS A N 1
ATOM 1487 C CA . LYS A 1 194 ? -10.219 -14.016 -7.133 1 97.81 194 LYS A CA 1
ATOM 1488 C C . LYS A 1 194 ? -9.156 -13.719 -8.188 1 97.81 194 LYS A C 1
ATOM 1490 O O . LYS A 1 194 ? -8.086 -13.195 -7.875 1 97.81 194 LYS A O 1
ATOM 1495 N N . VAL A 1 195 ? -9.445 -14.094 -9.414 1 98.56 195 VAL A N 1
ATOM 1496 C CA . VAL A 1 195 ? -8.484 -13.953 -10.5 1 98.56 195 VAL A CA 1
ATOM 1497 C C . VAL A 1 195 ? -8.898 -12.805 -11.414 1 98.56 195 VAL A C 1
ATOM 1499 O O . VAL A 1 195 ? -9.969 -12.844 -12.031 1 98.56 195 VAL A O 1
ATOM 1502 N N . GLY A 1 196 ? -8.086 -11.758 -11.484 1 98.31 196 GLY A N 1
ATOM 1503 C CA . GLY A 1 196 ? -8.266 -10.688 -12.453 1 98.31 196 GLY A CA 1
ATOM 1504 C C . GLY A 1 196 ? -7.453 -10.883 -13.719 1 98.31 196 GLY A C 1
ATOM 1505 O O . GLY A 1 196 ? -6.453 -11.602 -13.719 1 98.31 196 GLY A O 1
ATOM 1506 N N . LEU A 1 197 ? -7.953 -10.305 -14.828 1 98.75 197 LEU A N 1
ATOM 1507 C CA . LEU A 1 197 ? -7.258 -10.367 -16.109 1 98.75 197 LEU A CA 1
ATOM 1508 C C . LEU A 1 197 ? -6.793 -8.984 -16.531 1 98.75 197 LEU A C 1
ATOM 1510 O O . LEU A 1 197 ? -7.496 -7.992 -16.328 1 98.75 197 LEU A O 1
ATOM 1514 N N . ILE A 1 198 ? -5.605 -8.93 -17.109 1 98.81 198 ILE A N 1
ATOM 1515 C CA . ILE A 1 198 ? -5.121 -7.676 -17.688 1 98.81 198 ILE A CA 1
ATOM 1516 C C . ILE A 1 198 ? -4.234 -7.969 -18.891 1 98.81 198 ILE A C 1
ATOM 1518 O O . ILE A 1 198 ? -3.432 -8.906 -18.875 1 98.81 198 ILE A O 1
ATOM 1522 N N . GLU A 1 199 ? -4.387 -7.266 -20.016 1 98.75 199 GLU A N 1
ATOM 1523 C CA . GLU A 1 199 ? -3.592 -7.445 -21.234 1 98.75 199 GLU A CA 1
ATOM 1524 C C . GLU A 1 199 ? -2.184 -6.887 -21.062 1 98.75 199 GLU A C 1
ATOM 1526 O O . GLU A 1 199 ? -1.823 -5.891 -21.688 1 98.75 199 GLU A O 1
ATOM 1531 N N . ASP A 1 200 ? -1.361 -7.59 -20.266 1 98.81 200 ASP A N 1
ATOM 1532 C CA . ASP A 1 200 ? -0.065 -7.039 -19.875 1 98.81 200 ASP A CA 1
ATOM 1533 C C . ASP A 1 200 ? 0.831 -8.117 -19.281 1 98.81 200 ASP A C 1
ATOM 1535 O O . ASP A 1 200 ? 1.215 -8.039 -18.109 1 98.81 200 ASP A O 1
ATOM 1539 N N . VAL A 1 201 ? 1.325 -9.023 -20.078 1 98.75 201 VAL A N 1
ATOM 1540 C CA . VAL A 1 201 ? 2.186 -10.109 -19.625 1 98.75 201 VAL A CA 1
ATOM 1541 C C . VAL A 1 201 ? 3.477 -9.531 -19.047 1 98.75 201 VAL A C 1
ATOM 1543 O O . VAL A 1 201 ? 3.941 -9.977 -17.984 1 98.75 201 VAL A O 1
ATOM 1546 N N . ALA A 1 202 ? 4.016 -8.57 -19.703 1 98.56 202 ALA A N 1
ATOM 1547 C CA . ALA A 1 202 ? 5.273 -7.977 -19.266 1 98.56 202 ALA A CA 1
ATOM 1548 C C . ALA A 1 202 ? 5.121 -7.324 -17.891 1 98.56 202 ALA A C 1
ATOM 1550 O O . ALA A 1 202 ? 5.93 -7.566 -16.984 1 98.56 202 ALA A O 1
ATOM 1551 N N . GLY A 1 203 ? 4.078 -6.469 -17.719 1 98.75 203 GLY A N 1
ATOM 1552 C CA . GLY A 1 203 ? 3.85 -5.789 -16.453 1 98.75 203 GLY A CA 1
ATOM 1553 C C . GLY A 1 203 ? 3.627 -6.742 -15.297 1 98.75 203 GLY A C 1
ATOM 1554 O O . GLY A 1 203 ? 4.215 -6.574 -14.227 1 98.75 203 GLY A O 1
ATOM 1555 N N . VAL A 1 204 ? 2.791 -7.742 -15.508 1 98.81 204 VAL A N 1
ATOM 1556 C CA . VAL A 1 204 ? 2.486 -8.711 -14.469 1 98.81 204 VAL A CA 1
ATOM 1557 C C . VAL A 1 204 ? 3.756 -9.461 -14.07 1 98.81 204 VAL A C 1
ATOM 1559 O O . VAL A 1 204 ? 4.008 -9.688 -12.883 1 98.81 204 VAL A O 1
ATOM 1562 N N . SER A 1 205 ? 4.59 -9.844 -15.055 1 98.44 205 SER A N 1
ATOM 1563 C CA . SER A 1 205 ? 5.844 -10.539 -14.805 1 98.44 205 SER A CA 1
ATOM 1564 C C . SER A 1 205 ? 6.824 -9.664 -14.039 1 98.44 205 SER A C 1
ATOM 1566 O O . SER A 1 205 ? 7.434 -10.109 -13.062 1 98.44 205 SER A O 1
ATOM 1568 N N . LEU A 1 206 ? 6.949 -8.438 -14.477 1 98.31 206 LEU A N 1
ATOM 1569 C CA . LEU A 1 206 ? 7.934 -7.527 -13.898 1 98.31 206 LEU A CA 1
ATOM 1570 C C . LEU A 1 206 ? 7.512 -7.086 -12.5 1 98.31 206 LEU A C 1
ATOM 1572 O O . LEU A 1 206 ? 8.352 -6.895 -11.625 1 98.31 206 LEU A O 1
ATOM 1576 N N . ALA A 1 207 ? 6.199 -6.879 -12.281 1 98.5 207 ALA A N 1
ATOM 1577 C CA . ALA A 1 207 ? 5.715 -6.559 -10.945 1 98.5 207 ALA A CA 1
ATOM 1578 C C . ALA A 1 207 ? 6.141 -7.625 -9.938 1 98.5 207 ALA A C 1
ATOM 1580 O O . ALA A 1 207 ? 6.652 -7.305 -8.859 1 98.5 207 ALA A O 1
ATOM 1581 N N . GLY A 1 208 ? 6 -8.867 -10.305 1 96.88 208 GLY A N 1
ATOM 1582 C CA . GLY A 1 208 ? 6.398 -9.961 -9.438 1 96.88 208 GLY A CA 1
ATOM 1583 C C . GLY A 1 208 ? 7.898 -10.055 -9.242 1 96.88 208 GLY A C 1
ATOM 1584 O O . GLY A 1 208 ? 8.367 -10.398 -8.156 1 96.88 208 GLY A O 1
ATOM 1585 N N . ALA A 1 209 ? 8.617 -9.734 -10.234 1 96 209 ALA A N 1
ATOM 1586 C CA . ALA A 1 209 ? 10.062 -9.906 -10.211 1 96 209 ALA A CA 1
ATOM 1587 C C . ALA A 1 209 ? 10.742 -8.805 -9.391 1 96 209 ALA A C 1
ATOM 1589 O O . ALA A 1 209 ? 11.711 -9.062 -8.68 1 96 209 ALA A O 1
ATOM 1590 N N . LEU A 1 210 ? 10.234 -7.57 -9.484 1 98 210 LEU A N 1
ATOM 1591 C CA . LEU A 1 210 ? 10.953 -6.402 -8.984 1 98 210 LEU A CA 1
ATOM 1592 C C . LEU A 1 210 ? 10.547 -6.094 -7.543 1 98 210 LEU A C 1
ATOM 1594 O O . LEU A 1 210 ? 11.266 -5.387 -6.832 1 98 210 LEU A O 1
ATOM 1598 N N . LYS A 1 211 ? 9.414 -6.598 -7.105 1 97.94 211 LYS A N 1
ATOM 1599 C CA . LYS A 1 211 ? 8.883 -6.246 -5.793 1 97.94 211 LYS A CA 1
ATOM 1600 C C . LYS A 1 211 ? 9.844 -6.645 -4.68 1 97.94 211 LYS A C 1
ATOM 1602 O O . LYS A 1 211 ? 9.953 -5.957 -3.664 1 97.94 211 LYS A O 1
ATOM 1607 N N . ASN A 1 212 ? 10.617 -7.75 -4.883 1 96.56 212 ASN A N 1
ATOM 1608 C CA . ASN A 1 212 ? 11.523 -8.234 -3.855 1 96.56 212 ASN A CA 1
ATOM 1609 C C . ASN A 1 212 ? 12.688 -7.27 -3.635 1 96.56 212 ASN A C 1
ATOM 1611 O O . ASN A 1 212 ? 13.258 -7.215 -2.543 1 96.56 212 ASN A O 1
ATOM 1615 N N . VAL A 1 213 ? 13.055 -6.535 -4.695 1 97.81 213 VAL A N 1
ATOM 1616 C CA . VAL A 1 213 ? 14.086 -5.512 -4.551 1 97.81 213 VAL A CA 1
ATOM 1617 C C . VAL A 1 213 ? 13.609 -4.434 -3.584 1 97.81 213 VAL A C 1
ATOM 1619 O O . VAL A 1 213 ? 14.336 -4.047 -2.666 1 97.81 213 VAL A O 1
ATOM 1622 N N . VAL A 1 214 ? 12.383 -3.996 -3.738 1 98.5 214 VAL A N 1
ATOM 1623 C CA . VAL A 1 214 ? 11.797 -2.963 -2.889 1 98.5 214 VAL A CA 1
ATOM 1624 C C . VAL A 1 214 ? 11.664 -3.482 -1.46 1 98.5 214 VAL A C 1
ATOM 1626 O O . VAL A 1 214 ? 11.852 -2.732 -0.499 1 98.5 214 VAL A O 1
ATOM 1629 N N . ALA A 1 215 ? 11.406 -4.781 -1.351 1 98.31 215 ALA A N 1
ATOM 1630 C CA . ALA A 1 215 ? 11.266 -5.398 -0.034 1 98.31 215 ALA A CA 1
ATOM 1631 C C . ALA A 1 215 ? 12.57 -5.324 0.752 1 98.31 215 ALA A C 1
ATOM 1633 O O . ALA A 1 215 ? 12.555 -5.227 1.981 1 98.31 215 ALA A O 1
ATOM 1634 N N . ILE A 1 216 ? 13.68 -5.363 0.048 1 98.19 216 ILE A N 1
ATOM 1635 C CA . ILE A 1 216 ? 14.969 -5.199 0.7 1 98.19 216 ILE A CA 1
ATOM 1636 C C . ILE A 1 216 ? 15.047 -3.826 1.363 1 98.19 216 ILE A C 1
ATOM 1638 O O . ILE A 1 216 ? 15.43 -3.715 2.531 1 98.19 216 ILE A O 1
ATOM 1642 N N . ALA A 1 217 ? 14.664 -2.799 0.64 1 98.19 217 ALA A N 1
ATOM 1643 C CA . ALA A 1 217 ? 14.688 -1.44 1.177 1 98.19 217 ALA A CA 1
ATOM 1644 C C . ALA A 1 217 ? 13.734 -1.302 2.363 1 98.19 217 ALA A C 1
ATOM 1646 O O . ALA A 1 217 ? 14.039 -0.598 3.33 1 98.19 217 ALA A O 1
ATOM 1647 N N . ALA A 1 218 ? 12.57 -1.905 2.266 1 98.25 218 ALA A N 1
ATOM 1648 C CA . ALA A 1 218 ? 11.648 -1.914 3.395 1 98.25 218 ALA A CA 1
ATOM 1649 C C . ALA A 1 218 ? 12.289 -2.535 4.629 1 98.25 218 ALA A C 1
ATOM 1651 O O . ALA A 1 218 ? 12.117 -2.035 5.746 1 98.25 218 ALA A O 1
ATOM 1652 N N . GLY A 1 219 ? 13.031 -3.627 4.418 1 98.19 219 GLY A N 1
ATOM 1653 C CA . GLY A 1 219 ? 13.75 -4.254 5.512 1 98.19 219 GLY A CA 1
ATOM 1654 C C . GLY A 1 219 ? 14.82 -3.363 6.109 1 98.19 219 GLY A C 1
ATOM 1655 O O . GLY A 1 219 ? 15.031 -3.369 7.324 1 98.19 219 GLY A O 1
ATOM 1656 N N . PHE A 1 220 ? 15.539 -2.598 5.234 1 97.94 220 PHE A N 1
ATOM 1657 C CA . PHE A 1 220 ? 16.516 -1.639 5.734 1 97.94 220 PHE A CA 1
ATOM 1658 C C . PHE A 1 220 ? 15.867 -0.654 6.699 1 97.94 220 PHE A C 1
ATOM 1660 O O . PHE A 1 220 ? 16.406 -0.377 7.77 1 97.94 220 PHE A O 1
ATOM 1667 N N . THR A 1 221 ? 14.68 -0.145 6.363 1 97.19 221 THR A N 1
ATOM 1668 C CA . THR A 1 221 ? 14 0.828 7.211 1 97.19 221 THR A CA 1
ATOM 1669 C C . THR A 1 221 ? 13.609 0.202 8.547 1 97.19 221 THR A C 1
ATOM 1671 O O . THR A 1 221 ? 13.711 0.844 9.594 1 97.19 221 THR A O 1
ATOM 1674 N N . ASP A 1 222 ? 13.156 -1.061 8.508 1 97.5 222 ASP A N 1
ATOM 1675 C CA . ASP A 1 222 ? 12.836 -1.774 9.734 1 97.5 222 ASP A CA 1
ATOM 1676 C C . ASP A 1 222 ? 14.062 -1.904 10.633 1 97.5 222 ASP A C 1
ATOM 1678 O O . ASP A 1 222 ? 13.977 -1.683 11.844 1 97.5 222 ASP A O 1
ATOM 1682 N N . GLY A 1 223 ? 15.125 -2.303 10.039 1 97.75 223 GLY A N 1
ATOM 1683 C CA . GLY A 1 223 ? 16.359 -2.479 10.789 1 97.75 223 GLY A CA 1
ATOM 1684 C C . GLY A 1 223 ? 16.859 -1.193 11.414 1 97.75 223 GLY A C 1
ATOM 1685 O O . GLY A 1 223 ? 17.469 -1.217 12.492 1 97.75 223 GLY A O 1
ATOM 1686 N N . LEU A 1 224 ? 16.672 -0.11 10.75 1 96.56 224 LEU A N 1
ATOM 1687 C CA . LEU A 1 224 ? 17.109 1.198 11.211 1 96.56 224 LEU A CA 1
ATOM 1688 C C . LEU A 1 224 ? 16.141 1.772 12.234 1 96.56 224 LEU A C 1
ATOM 1690 O O . LEU A 1 224 ? 16.453 2.77 12.898 1 96.56 224 LEU A O 1
ATOM 1694 N N . GLY A 1 225 ? 14.984 1.192 12.359 1 96.44 225 GLY A N 1
ATOM 1695 C CA . GLY A 1 225 ? 13.977 1.706 13.273 1 96.44 225 GLY A CA 1
ATOM 1696 C C . GLY A 1 225 ? 13.344 3.004 12.797 1 96.44 225 GLY A C 1
ATOM 1697 O O . GLY A 1 225 ? 13.062 3.895 13.602 1 96.44 225 GLY A O 1
ATOM 1698 N N . TRP A 1 226 ? 13.156 3.152 11.484 1 95.56 226 TRP A N 1
ATOM 1699 C CA . TRP A 1 226 ? 12.664 4.406 10.922 1 95.56 226 TRP A CA 1
ATOM 1700 C C . TRP A 1 226 ? 11.141 4.488 11.023 1 95.56 226 TRP A C 1
ATOM 1702 O O . TRP A 1 226 ? 10.555 5.555 10.812 1 95.56 226 TRP A O 1
ATOM 1712 N N . GLY A 1 227 ? 10.469 3.42 11.336 1 94.5 227 GLY A N 1
ATOM 1713 C CA . GLY A 1 227 ? 9.039 3.449 11.602 1 94.5 227 GLY A CA 1
ATOM 1714 C C . GLY A 1 227 ? 8.195 3.234 10.359 1 94.5 227 GLY A C 1
ATOM 1715 O O . GLY A 1 227 ? 8.719 2.844 9.312 1 94.5 227 GLY A O 1
ATOM 1716 N N . ASP A 1 228 ? 6.875 3.467 10.445 1 95.5 228 ASP A N 1
ATOM 1717 C CA . ASP A 1 228 ? 5.883 3.109 9.438 1 95.5 228 ASP A CA 1
ATOM 1718 C C . ASP A 1 228 ? 5.855 4.129 8.305 1 95.5 228 ASP A C 1
ATOM 1720 O O . ASP A 1 228 ? 5.602 3.777 7.152 1 95.5 228 ASP A O 1
ATOM 1724 N N . ASN A 1 229 ? 6.117 5.406 8.609 1 97 229 ASN A N 1
ATOM 1725 C CA . ASN A 1 229 ? 6.117 6.434 7.574 1 97 229 ASN A CA 1
ATOM 1726 C C . ASN A 1 229 ? 7.164 6.148 6.504 1 97 229 ASN A C 1
ATOM 1728 O O . ASN A 1 229 ? 6.871 6.223 5.309 1 97 229 ASN A O 1
ATOM 1732 N N . ALA A 1 230 ? 8.352 5.805 7.008 1 97.06 230 ALA A N 1
ATOM 1733 C CA . ALA A 1 230 ? 9.461 5.551 6.09 1 97.06 230 ALA A CA 1
ATOM 1734 C C . ALA A 1 230 ? 9.195 4.312 5.238 1 97.06 230 ALA A C 1
ATOM 1736 O O . ALA A 1 230 ? 9.469 4.309 4.035 1 97.06 230 ALA A O 1
ATOM 1737 N N . LYS A 1 231 ? 8.719 3.291 5.879 1 97.25 231 LYS A N 1
ATOM 1738 C CA . LYS A 1 231 ? 8.43 2.053 5.16 1 97.25 231 LYS A CA 1
ATOM 1739 C C . LYS A 1 231 ? 7.379 2.279 4.074 1 97.25 231 LYS A C 1
ATOM 1741 O O . LYS A 1 231 ? 7.5 1.754 2.967 1 97.25 231 LYS A O 1
ATOM 1746 N N . ALA A 1 232 ? 6.312 3.053 4.379 1 97.75 232 ALA A N 1
ATOM 1747 C CA . ALA A 1 232 ? 5.285 3.389 3.398 1 97.75 232 ALA A CA 1
ATOM 1748 C C . ALA A 1 232 ? 5.867 4.203 2.248 1 97.75 232 ALA A C 1
ATOM 1750 O O . ALA A 1 232 ? 5.504 3.998 1.087 1 97.75 232 ALA A O 1
ATOM 1751 N N . ALA A 1 233 ? 6.754 5.117 2.564 1 97.81 233 ALA A N 1
ATOM 1752 C CA . ALA A 1 233 ? 7.414 5.914 1.534 1 97.81 233 ALA A CA 1
ATOM 1753 C C . ALA A 1 233 ? 8.234 5.035 0.596 1 97.81 233 ALA A C 1
ATOM 1755 O O . ALA A 1 233 ? 8.203 5.219 -0.623 1 97.81 233 ALA A O 1
ATOM 1756 N N . ILE A 1 234 ? 8.969 4.098 1.171 1 97.94 234 ILE A N 1
ATOM 1757 C CA . ILE A 1 234 ? 9.789 3.17 0.398 1 97.94 234 ILE A CA 1
ATOM 1758 C C . ILE A 1 234 ? 8.906 2.385 -0.571 1 97.94 234 ILE A C 1
ATOM 1760 O O . ILE A 1 234 ? 9.258 2.217 -1.742 1 97.94 234 ILE A O 1
ATOM 1764 N N . MET A 1 235 ? 7.789 1.908 -0.103 1 98.25 235 MET A N 1
ATOM 1765 C CA . MET A 1 235 ? 6.891 1.13 -0.948 1 98.25 235 MET A CA 1
ATOM 1766 C C . MET A 1 235 ? 6.344 1.981 -2.09 1 98.25 235 MET A C 1
ATOM 1768 O O . MET A 1 235 ? 6.262 1.52 -3.23 1 98.25 235 MET A O 1
ATOM 1772 N N . ARG A 1 236 ? 5.945 3.205 -1.76 1 97.88 236 ARG A N 1
ATOM 1773 C CA . ARG A 1 236 ? 5.422 4.094 -2.795 1 97.88 236 ARG A CA 1
ATOM 1774 C C . ARG A 1 236 ? 6.484 4.391 -3.848 1 97.88 236 ARG A C 1
ATOM 1776 O O . ARG A 1 236 ? 6.238 4.23 -5.047 1 97.88 236 ARG A O 1
ATOM 1783 N N . ILE A 1 237 ? 7.672 4.809 -3.393 1 97.81 237 ILE A N 1
ATOM 1784 C CA . ILE A 1 237 ? 8.766 5.145 -4.293 1 97.81 237 ILE A CA 1
ATOM 1785 C C . ILE A 1 237 ? 9.156 3.914 -5.113 1 97.81 237 ILE A C 1
ATOM 1787 O O . ILE A 1 237 ? 9.359 4.008 -6.328 1 97.81 237 ILE A O 1
ATOM 1791 N N . GLY A 1 238 ? 9.289 2.781 -4.434 1 98.38 238 GLY A N 1
ATOM 1792 C CA . GLY A 1 238 ? 9.625 1.537 -5.105 1 98.38 238 GLY A CA 1
ATOM 1793 C C . GLY A 1 238 ? 8.617 1.141 -6.168 1 98.38 238 GLY A C 1
ATOM 1794 O O . GLY A 1 238 ? 8.992 0.694 -7.254 1 98.38 238 GLY A O 1
ATOM 1795 N N . LEU A 1 239 ? 7.344 1.302 -5.836 1 98.56 239 LEU A N 1
ATOM 1796 C CA . LEU A 1 239 ? 6.289 0.999 -6.793 1 98.56 239 LEU A CA 1
ATOM 1797 C C . LEU A 1 239 ? 6.441 1.839 -8.055 1 98.56 239 LEU A C 1
ATOM 1799 O O . LEU A 1 239 ? 6.266 1.335 -9.164 1 98.56 239 LEU A O 1
ATOM 1803 N N . LEU A 1 240 ? 6.742 3.084 -7.906 1 98.06 240 LEU A N 1
ATOM 1804 C CA . LEU A 1 240 ? 6.895 3.979 -9.047 1 98.06 240 LEU A CA 1
ATOM 1805 C C . LEU A 1 240 ? 8.133 3.611 -9.867 1 98.06 240 LEU A C 1
ATOM 1807 O O . LEU A 1 240 ? 8.109 3.682 -11.094 1 98.06 240 LEU A O 1
ATOM 1811 N N . GLU A 1 241 ? 9.234 3.254 -9.195 1 98.38 241 GLU A N 1
ATOM 1812 C CA . GLU A 1 241 ? 10.414 2.826 -9.938 1 98.38 241 GLU A CA 1
ATOM 1813 C C . GLU A 1 241 ? 10.156 1.522 -10.688 1 98.38 241 GLU A C 1
ATOM 1815 O O . GLU A 1 241 ? 10.625 1.344 -11.812 1 98.38 241 GLU A O 1
ATOM 1820 N N . MET A 1 242 ? 9.406 0.601 -10.078 1 98.62 242 MET A N 1
ATOM 1821 C CA . MET A 1 242 ? 9.016 -0.629 -10.758 1 98.62 242 MET A CA 1
ATOM 1822 C C . MET A 1 242 ? 8.227 -0.321 -12.023 1 98.62 242 MET A C 1
ATOM 1824 O O . MET A 1 242 ? 8.516 -0.862 -13.094 1 98.62 242 MET A O 1
ATOM 1828 N N . LYS A 1 243 ? 7.227 0.539 -11.836 1 98.56 243 LYS A N 1
ATOM 1829 C CA . LYS A 1 243 ? 6.359 0.937 -12.938 1 98.56 243 LYS A CA 1
ATOM 1830 C C . LYS A 1 243 ? 7.16 1.612 -14.055 1 98.56 243 LYS A C 1
ATOM 1832 O O . LYS A 1 243 ? 7.051 1.234 -15.219 1 98.56 243 LYS A O 1
ATOM 1837 N N . HIS A 1 244 ? 8.008 2.553 -13.695 1 98.38 244 HIS A N 1
ATOM 1838 C CA . HIS A 1 244 ? 8.797 3.299 -14.664 1 98.38 244 HIS A CA 1
ATOM 1839 C C . HIS A 1 244 ? 9.773 2.387 -15.398 1 98.38 244 HIS A C 1
ATOM 1841 O O . HIS A 1 244 ? 9.922 2.48 -16.609 1 98.38 244 HIS A O 1
ATOM 1847 N N . PHE A 1 245 ? 10.469 1.575 -14.664 1 98.5 245 PHE A N 1
ATOM 1848 C CA . PHE A 1 245 ? 11.383 0.602 -15.242 1 98.5 245 PHE A CA 1
ATOM 1849 C C . PHE A 1 245 ? 10.68 -0.252 -16.297 1 98.5 245 PHE A C 1
ATOM 1851 O O . PHE A 1 245 ? 11.18 -0.42 -17.406 1 98.5 245 PHE A O 1
ATOM 1858 N N . SER A 1 246 ? 9.516 -0.78 -15.922 1 98.69 246 SER A N 1
ATOM 1859 C CA . SER A 1 246 ? 8.766 -1.67 -16.797 1 98.69 246 SER A CA 1
ATOM 1860 C C . SER A 1 246 ? 8.297 -0.944 -18.062 1 98.69 246 SER A C 1
ATOM 1862 O O . SER A 1 246 ? 8.391 -1.481 -19.156 1 98.69 246 SER A O 1
ATOM 1864 N N . GLU A 1 247 ? 7.773 0.28 -17.891 1 98.38 247 GLU A N 1
ATOM 1865 C CA . GLU A 1 247 ? 7.285 1.071 -19.016 1 98.38 247 GLU A CA 1
ATOM 1866 C C . GLU A 1 247 ? 8.43 1.481 -19.938 1 98.38 247 GLU A C 1
ATOM 1868 O O . GLU A 1 247 ? 8.234 1.599 -21.141 1 98.38 247 GLU A O 1
ATOM 1873 N N . GLU A 1 248 ? 9.547 1.692 -19.359 1 97.94 248 GLU A N 1
ATOM 1874 C CA . GLU A 1 248 ? 10.672 2.201 -20.141 1 97.94 248 GLU A CA 1
ATOM 1875 C C . GLU A 1 248 ? 11.32 1.096 -20.969 1 97.94 248 GLU A C 1
ATOM 1877 O O . GLU A 1 248 ? 11.734 1.328 -22.109 1 97.94 248 GLU A O 1
ATOM 1882 N N . PHE A 1 249 ? 11.391 -0.09 -20.484 1 97.38 249 PHE A N 1
ATOM 1883 C CA . PHE A 1 249 ? 12.242 -1.089 -21.125 1 97.38 249 PHE A CA 1
ATOM 1884 C C . PHE A 1 249 ? 11.398 -2.193 -21.75 1 97.38 249 PHE A C 1
ATOM 1886 O O . PHE A 1 249 ? 11.922 -3.053 -22.453 1 97.38 249 PHE A O 1
ATOM 1893 N N . PHE A 1 250 ? 10.141 -2.254 -21.516 1 97.56 250 PHE A N 1
ATOM 1894 C CA . PHE A 1 250 ? 9.25 -3.24 -22.109 1 97.56 250 PHE A CA 1
ATOM 1895 C C . PHE A 1 250 ? 8.078 -2.557 -22.812 1 97.56 250 PHE A C 1
ATOM 1897 O O . PHE A 1 250 ? 7.586 -1.529 -22.344 1 97.56 250 PHE A O 1
ATOM 1904 N N . GLU A 1 251 ? 7.621 -3.15 -23.844 1 95.94 251 GLU A N 1
ATOM 1905 C CA . GLU A 1 251 ? 6.535 -2.584 -24.641 1 95.94 251 GLU A CA 1
ATOM 1906 C C . GLU A 1 251 ? 5.176 -3.064 -24.125 1 95.94 251 GLU A C 1
ATOM 1908 O O . GLU A 1 251 ? 5.035 -4.211 -23.703 1 95.94 251 GLU A O 1
ATOM 1913 N N . GLY A 1 252 ? 4.223 -2.172 -24.203 1 95.81 252 GLY A N 1
ATOM 1914 C CA . GLY A 1 252 ? 2.836 -2.539 -23.969 1 95.81 252 GLY A CA 1
ATOM 1915 C C . GLY A 1 252 ? 2.494 -2.631 -22.484 1 95.81 252 GLY A C 1
ATOM 1916 O O . GLY A 1 252 ? 1.402 -3.072 -22.125 1 95.81 252 GLY A O 1
ATOM 1917 N N . VAL A 1 253 ? 3.393 -2.219 -21.609 1 98.5 253 VAL A N 1
ATOM 1918 C CA . VAL A 1 253 ? 3.162 -2.264 -20.172 1 98.5 253 VAL A CA 1
ATOM 1919 C C . VAL A 1 253 ? 2.049 -1.288 -19.797 1 98.5 253 VAL A C 1
ATOM 1921 O O . VAL A 1 253 ? 1.998 -0.168 -20.312 1 98.5 253 VAL A O 1
ATOM 1924 N N . LYS A 1 254 ? 1.132 -1.752 -18.984 1 98.38 254 LYS A N 1
ATOM 1925 C CA . LYS A 1 254 ? 0.047 -0.908 -18.5 1 98.38 254 LYS A CA 1
ATOM 1926 C C . LYS A 1 254 ? 0.335 -0.412 -17.078 1 98.38 254 LYS A C 1
ATOM 1928 O O . LYS A 1 254 ? 0.576 -1.211 -16.172 1 98.38 254 LYS A O 1
ATOM 1933 N N . PRO A 1 255 ? 0.27 0.928 -16.875 1 97.31 255 PRO A N 1
ATOM 1934 C CA . PRO A 1 255 ? 0.515 1.458 -15.531 1 97.31 255 PRO A CA 1
ATOM 1935 C C . PRO A 1 255 ? -0.429 0.871 -14.484 1 97.31 255 PRO A C 1
ATOM 1937 O O . PRO A 1 255 ? -0.044 0.705 -13.32 1 97.31 255 PRO A O 1
ATOM 1940 N N . GLU A 1 256 ? -1.668 0.491 -14.852 1 97.31 256 GLU A N 1
ATOM 1941 C CA . GLU A 1 256 ? -2.693 -0.041 -13.961 1 97.31 256 GLU A CA 1
ATOM 1942 C C . GLU A 1 256 ? -2.26 -1.371 -13.352 1 97.31 256 GLU A C 1
ATOM 1944 O O . GLU A 1 256 ? -2.695 -1.729 -12.25 1 97.31 256 GLU A O 1
ATOM 1949 N N . THR A 1 257 ? -1.367 -2.104 -14.055 1 98.62 257 THR A N 1
ATOM 1950 C CA . THR A 1 257 ? -0.864 -3.367 -13.531 1 98.62 257 THR A CA 1
ATOM 1951 C C . THR A 1 257 ? -0.196 -3.16 -12.172 1 98.62 257 THR A C 1
ATOM 1953 O O . THR A 1 257 ? -0.392 -3.955 -11.25 1 98.62 257 THR A O 1
ATOM 1956 N N . PHE A 1 258 ? 0.458 -2.066 -12.055 1 98.62 258 PHE A N 1
ATOM 1957 C CA . PHE A 1 258 ? 1.24 -1.8 -10.852 1 98.62 258 PHE A CA 1
ATOM 1958 C C . PHE A 1 258 ? 0.375 -1.163 -9.773 1 98.62 258 PHE A C 1
ATOM 1960 O O . PHE A 1 258 ? 0.482 -1.515 -8.594 1 98.62 258 PHE A O 1
ATOM 1967 N N . THR A 1 259 ? -0.574 -0.341 -10.18 1 97.31 259 THR A N 1
ATOM 1968 C CA . THR A 1 259 ? -1.216 0.516 -9.188 1 97.31 259 THR A CA 1
ATOM 1969 C C . THR A 1 259 ? -2.621 0.013 -8.867 1 97.31 259 THR A C 1
ATOM 1971 O O . THR A 1 259 ? -3.227 0.436 -7.879 1 97.31 259 THR A O 1
ATOM 1974 N N . GLU A 1 260 ? -3.164 -0.918 -9.633 1 97 260 GLU A N 1
ATOM 1975 C CA . GLU A 1 260 ? -4.582 -1.228 -9.469 1 97 260 GLU A CA 1
ATOM 1976 C C . GLU A 1 260 ? -4.812 -2.734 -9.383 1 97 260 GLU A C 1
ATOM 1978 O O . GLU A 1 260 ? -5.945 -3.186 -9.211 1 97 260 GLU A O 1
ATOM 1983 N N . THR A 1 261 ? -3.768 -3.527 -9.461 1 98.06 261 THR A N 1
ATOM 1984 C CA . THR A 1 261 ? -3.969 -4.973 -9.5 1 98.06 261 THR A CA 1
ATOM 1985 C C . THR A 1 261 ? -3.24 -5.652 -8.344 1 98.06 261 THR A C 1
ATOM 1987 O O . THR A 1 261 ? -2.422 -5.027 -7.668 1 98.06 261 THR A O 1
ATOM 1990 N N . SER A 1 262 ? -3.582 -6.891 -8.156 1 98.19 262 SER A N 1
ATOM 1991 C CA . SER A 1 262 ? -2.924 -7.707 -7.141 1 98.19 262 SER A CA 1
ATOM 1992 C C . SER A 1 262 ? -1.457 -7.941 -7.488 1 98.19 262 SER A C 1
ATOM 1994 O O . SER A 1 262 ? -0.614 -8.055 -6.594 1 98.19 262 SER A O 1
ATOM 1996 N N . ALA A 1 263 ? -1.141 -7.953 -8.758 1 98.44 263 ALA A N 1
ATOM 1997 C CA . ALA A 1 263 ? 0.23 -8.211 -9.188 1 98.44 263 ALA A CA 1
ATOM 1998 C C . ALA A 1 263 ? 1.157 -7.066 -8.781 1 98.44 263 ALA A C 1
ATOM 2000 O O . ALA A 1 263 ? 2.361 -7.273 -8.602 1 98.44 263 ALA A O 1
ATOM 2001 N N . GLY A 1 264 ? 0.629 -5.891 -8.695 1 98.12 264 GLY A N 1
ATOM 2002 C CA . GLY A 1 264 ? 1.424 -4.707 -8.406 1 98.12 264 GLY A CA 1
ATOM 2003 C C . GLY A 1 264 ? 1.411 -4.328 -6.938 1 98.12 264 GLY A C 1
ATOM 2004 O O . GLY A 1 264 ? 2.107 -4.938 -6.125 1 98.12 264 GLY A O 1
ATOM 2005 N N . ILE A 1 265 ? 0.54 -3.453 -6.586 1 98.06 265 ILE A N 1
ATOM 2006 C CA . ILE A 1 265 ? 0.55 -2.791 -5.285 1 98.06 265 ILE A CA 1
ATOM 2007 C C . ILE A 1 265 ? 0.258 -3.809 -4.184 1 98.06 265 ILE A C 1
ATOM 2009 O O . ILE A 1 265 ? 0.915 -3.811 -3.141 1 98.06 265 ILE A O 1
ATOM 2013 N N . ALA A 1 266 ? -0.729 -4.707 -4.391 1 98.19 266 ALA A N 1
ATOM 2014 C CA . ALA A 1 266 ? -1.094 -5.656 -3.344 1 98.19 266 ALA A CA 1
ATOM 2015 C C . ALA A 1 266 ? 0.066 -6.598 -3.027 1 98.19 266 ALA A C 1
ATOM 2017 O O . ALA A 1 266 ? 0.379 -6.836 -1.857 1 98.19 266 ALA A O 1
ATOM 2018 N N . ASP A 1 267 ? 0.675 -7.082 -4.082 1 98.25 267 ASP A N 1
ATOM 2019 C CA . ASP A 1 267 ? 1.792 -8.008 -3.9 1 98.25 267 ASP A CA 1
ATOM 2020 C C . ASP A 1 267 ? 2.988 -7.301 -3.264 1 98.25 267 ASP A C 1
ATOM 2022 O O . ASP A 1 267 ? 3.695 -7.887 -2.439 1 98.25 267 ASP A O 1
ATOM 2026 N N . LEU A 1 268 ? 3.219 -6.082 -3.656 1 98.5 268 LEU A N 1
ATOM 2027 C CA . LEU A 1 268 ? 4.301 -5.293 -3.074 1 98.5 268 LEU A CA 1
ATOM 2028 C C . LEU A 1 268 ? 4.102 -5.125 -1.571 1 98.5 268 LEU A C 1
ATOM 2030 O O . LEU A 1 268 ? 5.039 -5.316 -0.792 1 98.5 268 LEU A O 1
ATOM 2034 N N . ILE A 1 269 ? 2.9 -4.805 -1.157 1 98.12 269 ILE A N 1
ATOM 2035 C CA . ILE A 1 269 ? 2.584 -4.59 0.251 1 98.12 269 ILE A CA 1
ATOM 2036 C C . ILE A 1 269 ? 2.83 -5.879 1.034 1 98.12 269 ILE A C 1
ATOM 2038 O O . ILE A 1 269 ? 3.541 -5.875 2.041 1 98.12 269 ILE A O 1
ATOM 2042 N N . THR A 1 270 ? 2.318 -7 0.557 1 97.31 270 THR A N 1
ATOM 2043 C CA . THR A 1 270 ? 2.461 -8.281 1.241 1 97.31 270 THR A CA 1
ATOM 2044 C C . THR A 1 270 ? 3.934 -8.648 1.401 1 97.31 270 THR A C 1
ATOM 2046 O O . THR A 1 270 ? 4.352 -9.117 2.465 1 97.31 270 THR A O 1
ATOM 2049 N N . THR A 1 271 ? 4.695 -8.398 0.404 1 97.19 271 THR A N 1
ATOM 2050 C CA . THR A 1 271 ? 6.105 -8.773 0.392 1 97.19 271 THR A CA 1
ATOM 2051 C C . THR A 1 271 ? 6.91 -7.875 1.331 1 97.19 271 THR A C 1
ATOM 2053 O O . THR A 1 271 ? 7.832 -8.336 2.002 1 97.19 271 THR A O 1
ATOM 2056 N N . CYS A 1 272 ? 6.586 -6.637 1.441 1 97.75 272 CYS A N 1
ATOM 2057 C CA . CYS A 1 272 ? 7.328 -5.672 2.246 1 97.75 272 CYS A CA 1
ATOM 2058 C C . CYS A 1 272 ? 7 -5.828 3.727 1 97.75 272 CYS A C 1
ATOM 2060 O O . CYS A 1 272 ? 7.73 -5.332 4.586 1 97.75 272 CYS A O 1
ATOM 2062 N N . PHE A 1 273 ? 5.93 -6.465 4.082 1 94.5 273 PHE A N 1
ATOM 2063 C CA . PHE A 1 273 ? 5.574 -6.625 5.488 1 94.5 273 PHE A CA 1
ATOM 2064 C C . PHE A 1 273 ? 5.875 -8.039 5.961 1 94.5 273 PHE A C 1
ATOM 2066 O O . PHE A 1 273 ? 6.164 -8.258 7.141 1 94.5 273 PHE A O 1
ATOM 2073 N N . GLY A 1 274 ? 5.867 -9.094 5.102 1 87.25 274 GLY A N 1
ATOM 2074 C CA . GLY A 1 274 ? 5.996 -10.453 5.602 1 87.25 274 GLY A CA 1
ATOM 2075 C C . GLY A 1 274 ? 7.02 -11.273 4.84 1 87.25 274 GLY A C 1
ATOM 2076 O O . GLY A 1 274 ? 7.289 -12.422 5.195 1 87.25 274 GLY A O 1
ATOM 2077 N N . GLY A 1 275 ? 7.727 -10.844 3.945 1 89.69 275 GLY A N 1
ATOM 2078 C CA . GLY A 1 275 ? 8.562 -11.641 3.064 1 89.69 275 GLY A CA 1
ATOM 2079 C C . GLY A 1 275 ? 9.961 -11.875 3.617 1 89.69 275 GLY A C 1
ATOM 2080 O O . GLY A 1 275 ? 10.414 -11.141 4.496 1 89.69 275 GLY A O 1
ATOM 2081 N N . ARG A 1 276 ? 10.602 -12.891 3.133 1 93 276 ARG A N 1
ATOM 2082 C CA . ARG A 1 276 ? 11.938 -13.266 3.572 1 93 276 ARG A CA 1
ATOM 2083 C C . ARG A 1 276 ? 12.953 -12.188 3.209 1 93 276 ARG A C 1
ATOM 2085 O O . ARG A 1 276 ? 13.914 -11.961 3.943 1 93 276 ARG A O 1
ATOM 2092 N N . ASN A 1 277 ? 12.703 -11.484 2.07 1 95.81 277 ASN A N 1
ATOM 2093 C CA . ASN A 1 277 ? 13.602 -10.414 1.669 1 95.81 277 ASN A CA 1
ATOM 2094 C C . ASN A 1 277 ? 13.625 -9.281 2.697 1 95.81 277 ASN A C 1
ATOM 2096 O O . ASN A 1 277 ? 14.695 -8.812 3.092 1 95.81 277 ASN A O 1
ATOM 2100 N N . ARG A 1 278 ? 12.469 -8.859 3.111 1 97.25 278 ARG A N 1
ATOM 2101 C CA . ARG A 1 278 ? 12.352 -7.816 4.121 1 97.25 278 ARG A CA 1
ATOM 2102 C C . ARG A 1 278 ? 12.984 -8.25 5.441 1 97.25 278 ARG A C 1
ATOM 2104 O O . ARG A 1 278 ? 13.742 -7.496 6.047 1 97.25 278 ARG A O 1
ATOM 2111 N N . LYS A 1 279 ? 12.742 -9.484 5.91 1 96.62 279 LYS A N 1
ATOM 2112 C CA . LYS A 1 279 ? 13.242 -10 7.184 1 96.62 279 LYS A CA 1
ATOM 2113 C C . LYS A 1 279 ? 14.773 -10.062 7.188 1 96.62 279 LYS A C 1
ATOM 2115 O O . LYS A 1 279 ? 15.406 -9.656 8.156 1 96.62 279 LYS A O 1
ATOM 2120 N N . CYS A 1 280 ? 15.312 -10.586 6.117 1 97.5 280 CYS A N 1
ATOM 2121 C CA . CYS A 1 280 ? 16.766 -10.711 6.027 1 97.5 280 CYS A CA 1
ATOM 2122 C C . CYS A 1 280 ? 17.422 -9.344 5.957 1 97.5 280 CYS A C 1
ATOM 2124 O O . CYS A 1 280 ? 18.484 -9.133 6.535 1 97.5 280 CYS A O 1
ATOM 2126 N N . ALA A 1 281 ? 16.781 -8.43 5.258 1 98.06 281 ALA A N 1
ATOM 2127 C CA . ALA A 1 281 ? 17.328 -7.082 5.152 1 98.06 281 ALA A CA 1
ATOM 2128 C C . ALA A 1 281 ? 17.312 -6.375 6.504 1 98.06 281 ALA A C 1
ATOM 2130 O O . ALA A 1 281 ? 18.25 -5.637 6.836 1 98.06 281 ALA A O 1
ATOM 2131 N N . GLU A 1 282 ? 16.25 -6.559 7.27 1 98.19 282 GLU A N 1
ATOM 2132 C CA . GLU A 1 282 ? 16.219 -6.035 8.633 1 98.19 282 GLU A CA 1
ATOM 2133 C C . GLU A 1 282 ? 17.359 -6.59 9.469 1 98.19 282 GLU A C 1
ATOM 2135 O O . GLU A 1 282 ? 18.047 -5.84 10.172 1 98.19 282 GLU A O 1
ATOM 2140 N N . ALA A 1 283 ? 17.562 -7.891 9.375 1 98.12 283 ALA A N 1
ATOM 2141 C CA . ALA A 1 283 ? 18.641 -8.547 10.102 1 98.12 283 ALA A CA 1
ATOM 2142 C C . ALA A 1 283 ? 20.016 -8.039 9.648 1 98.12 283 ALA A C 1
ATOM 2144 O O . ALA A 1 283 ? 20.922 -7.898 10.461 1 98.12 283 ALA A O 1
ATOM 2145 N N . PHE A 1 284 ? 20.156 -7.852 8.359 1 98.19 284 PHE A N 1
ATOM 2146 C CA . PHE A 1 284 ? 21.391 -7.301 7.789 1 98.19 284 PHE A CA 1
ATOM 2147 C C . PHE A 1 284 ? 21.781 -6.008 8.492 1 98.19 284 PHE A C 1
ATOM 2149 O O . PHE A 1 284 ? 22.922 -5.84 8.898 1 98.19 284 PHE A O 1
ATOM 2156 N N . VAL A 1 285 ? 20.812 -5.133 8.711 1 97.69 285 VAL A N 1
ATOM 2157 C CA . VAL A 1 285 ? 21.062 -3.834 9.32 1 97.69 285 VAL A CA 1
ATOM 2158 C C . VAL A 1 285 ? 21.344 -4.012 10.812 1 97.69 285 VAL A C 1
ATOM 2160 O O . VAL A 1 285 ? 22.281 -3.426 11.352 1 97.69 285 VAL A O 1
ATOM 2163 N N . LYS A 1 286 ? 20.609 -4.816 11.508 1 97.81 286 LYS A N 1
ATOM 2164 C CA . LYS A 1 286 ? 20.672 -4.949 12.961 1 97.81 286 LYS A CA 1
ATOM 2165 C C . LYS A 1 286 ? 21.938 -5.688 13.398 1 97.81 286 LYS A C 1
ATOM 2167 O O . LYS A 1 286 ? 22.484 -5.414 14.469 1 97.81 286 LYS A O 1
ATOM 2172 N N . THR A 1 287 ? 22.453 -6.598 12.547 1 97.12 287 THR A N 1
ATOM 2173 C CA . THR A 1 287 ? 23.5 -7.492 13 1 97.12 287 THR A CA 1
ATOM 2174 C C . THR A 1 287 ? 24.828 -7.152 12.32 1 97.12 287 THR A C 1
ATOM 2176 O O . THR A 1 287 ? 25.891 -7.531 12.812 1 97.12 287 THR A O 1
ATOM 2179 N N . GLY A 1 288 ? 24.734 -6.559 11.141 1 96.06 288 GLY A N 1
ATOM 2180 C CA . GLY A 1 288 ? 25.938 -6.301 10.359 1 96.06 288 GLY A CA 1
ATOM 2181 C C . GLY A 1 288 ? 26.422 -7.52 9.594 1 96.06 288 GLY A C 1
ATOM 2182 O O . GLY A 1 288 ? 27.469 -7.473 8.945 1 96.06 288 GLY A O 1
ATOM 2183 N N . LYS A 1 289 ? 25.703 -8.578 9.648 1 96.31 289 LYS A N 1
ATOM 2184 C CA . LYS A 1 289 ? 26.062 -9.789 8.922 1 96.31 289 LYS A CA 1
ATOM 2185 C C . LYS A 1 289 ? 25.844 -9.625 7.422 1 96.31 289 LYS A C 1
ATOM 2187 O O . LYS A 1 289 ? 25.016 -8.812 7 1 96.31 289 LYS A O 1
ATOM 2192 N N . THR A 1 290 ? 26.562 -10.398 6.68 1 95.44 290 THR A N 1
ATOM 2193 C CA . THR A 1 290 ? 26.375 -10.359 5.23 1 95.44 290 THR A CA 1
ATOM 2194 C C . THR A 1 290 ? 25.109 -11.094 4.824 1 95.44 290 THR A C 1
ATOM 2196 O O . THR A 1 290 ? 24.594 -11.914 5.582 1 95.44 290 THR A O 1
ATOM 2199 N N . PHE A 1 291 ? 24.562 -10.805 3.66 1 95.12 291 PHE A N 1
ATOM 2200 C CA . PHE A 1 291 ? 23.375 -11.5 3.154 1 95.12 291 PHE A CA 1
ATOM 2201 C C . PHE A 1 291 ? 23.672 -12.992 3 1 95.12 291 PHE A C 1
ATOM 2203 O O . PHE A 1 291 ? 22.781 -13.82 3.229 1 95.12 291 PHE A O 1
ATOM 2210 N N . GLU A 1 292 ? 24.859 -13.344 2.605 1 93.44 292 GLU A N 1
ATOM 2211 C CA . GLU A 1 292 ? 25.234 -14.742 2.482 1 93.44 292 GLU A CA 1
ATOM 2212 C C . GLU A 1 292 ? 25.125 -15.469 3.82 1 93.44 292 GLU A C 1
ATOM 2214 O O . GLU A 1 292 ? 24.594 -16.578 3.885 1 93.44 292 GLU A O 1
ATOM 2219 N N . GLN A 1 293 ? 25.625 -14.875 4.832 1 95.81 293 GLN A N 1
ATOM 2220 C CA . GLN A 1 293 ? 25.531 -15.438 6.176 1 95.81 293 GLN A CA 1
ATOM 2221 C C . GLN A 1 293 ? 24.078 -15.578 6.609 1 95.81 293 GLN A C 1
ATOM 2223 O O . GLN A 1 293 ? 23.688 -16.594 7.188 1 95.81 293 GLN A O 1
ATOM 2228 N N . LEU A 1 294 ? 23.344 -14.539 6.312 1 96.25 294 LEU A N 1
ATOM 2229 C CA . LEU A 1 294 ? 21.938 -14.523 6.742 1 96.25 294 LEU A CA 1
ATOM 2230 C C . LEU A 1 294 ? 21.125 -15.57 5.98 1 96.25 294 LEU A C 1
ATOM 2232 O O . LEU A 1 294 ? 20.188 -16.156 6.531 1 96.25 294 LEU A O 1
ATOM 2236 N N . GLU A 1 295 ? 21.406 -15.789 4.691 1 93.94 295 GLU A N 1
ATOM 2237 C CA . GLU A 1 295 ? 20.766 -16.859 3.928 1 93.94 295 GLU A CA 1
ATOM 2238 C C . GLU A 1 295 ? 20.984 -18.219 4.594 1 93.94 295 GLU A C 1
ATOM 2240 O O . GLU A 1 295 ? 20.062 -19.031 4.676 1 93.94 295 GLU A O 1
ATOM 2245 N N . LYS A 1 296 ? 22.125 -18.453 5.062 1 93.69 296 LYS A N 1
ATOM 2246 C CA . LYS A 1 296 ? 22.469 -19.719 5.73 1 93.69 296 LYS A CA 1
ATOM 2247 C C . LYS A 1 296 ? 21.75 -19.828 7.078 1 93.69 296 LYS A C 1
ATOM 2249 O O . LYS A 1 296 ? 21.203 -20.875 7.41 1 93.69 296 LYS A O 1
ATOM 2254 N N . GLU A 1 297 ? 21.719 -18.766 7.832 1 94.81 297 GLU A N 1
ATOM 2255 C CA . GLU A 1 297 ? 21.25 -18.781 9.211 1 94.81 297 GLU A CA 1
ATOM 2256 C C . GLU A 1 297 ? 19.734 -18.703 9.281 1 94.81 297 GLU A C 1
ATOM 2258 O O . GLU A 1 297 ? 19.109 -19.328 10.133 1 94.81 297 GLU A O 1
ATOM 2263 N N . LEU A 1 298 ? 19.156 -17.891 8.375 1 93.19 298 LEU A N 1
ATOM 2264 C CA . LEU A 1 298 ? 17.734 -17.578 8.516 1 93.19 298 LEU A CA 1
ATOM 2265 C C . LEU A 1 298 ? 16.906 -18.328 7.477 1 93.19 298 LEU A C 1
ATOM 2267 O O . LEU A 1 298 ? 15.703 -18.5 7.645 1 93.19 298 LEU A O 1
ATOM 2271 N N . LEU A 1 299 ? 17.531 -18.781 6.41 1 89.94 299 LEU A N 1
ATOM 2272 C CA . LEU A 1 299 ? 16.734 -19.359 5.32 1 89.94 299 LEU A CA 1
ATOM 2273 C C . LEU A 1 299 ? 17.234 -20.766 4.973 1 89.94 299 LEU A C 1
ATOM 2275 O O . LEU A 1 299 ? 16.906 -21.297 3.908 1 89.94 299 LEU A O 1
ATOM 2279 N N . ASN A 1 300 ? 18.016 -21.328 5.793 1 87.44 300 ASN A N 1
ATOM 2280 C CA . ASN A 1 300 ? 18.562 -22.672 5.598 1 87.44 300 ASN A CA 1
ATOM 2281 C C . ASN A 1 300 ? 19.234 -22.812 4.234 1 87.44 300 ASN A C 1
ATOM 2283 O O . ASN A 1 300 ? 19.047 -23.812 3.541 1 87.44 300 ASN A O 1
ATOM 2287 N N . GLY A 1 301 ? 19.828 -21.75 3.824 1 80.88 301 GLY A N 1
ATOM 2288 C CA . GLY A 1 301 ? 20.625 -21.797 2.613 1 80.88 301 GLY A CA 1
ATOM 2289 C C . GLY A 1 301 ? 19.875 -21.344 1.378 1 80.88 301 GLY A C 1
ATOM 2290 O O . GLY A 1 301 ? 20.453 -21.219 0.298 1 80.88 301 GLY A O 1
ATOM 2291 N N . GLN A 1 302 ? 18.594 -21.094 1.508 1 82.31 302 GLN A N 1
ATOM 2292 C CA . GLN A 1 302 ? 17.844 -20.578 0.375 1 82.31 302 GLN A CA 1
ATOM 2293 C C . GLN A 1 302 ? 18.281 -19.156 0.018 1 82.31 302 GLN A C 1
ATOM 2295 O O . GLN A 1 302 ? 18.562 -18.359 0.903 1 82.31 302 GLN A O 1
ATOM 2300 N N . LYS A 1 303 ? 18.328 -18.922 -1.247 1 82.56 303 LYS A N 1
ATOM 2301 C CA . LYS A 1 303 ? 18.781 -17.625 -1.729 1 82.56 303 LYS A CA 1
ATOM 2302 C C . LYS A 1 303 ? 17.688 -16.578 -1.649 1 82.56 303 LYS A C 1
ATOM 2304 O O . LYS A 1 303 ? 16.5 -16.891 -1.799 1 82.56 303 LYS A O 1
ATOM 2309 N N . LEU A 1 304 ? 18.203 -15.375 -1.371 1 88.75 304 LEU A N 1
ATOM 2310 C CA . LEU A 1 304 ? 17.297 -14.234 -1.394 1 88.75 304 LEU A CA 1
ATOM 2311 C C . LEU A 1 304 ? 17.141 -13.695 -2.812 1 88.75 304 LEU A C 1
ATOM 2313 O O . LEU A 1 304 ? 18.109 -13.281 -3.441 1 88.75 304 LEU A O 1
ATOM 2317 N N . GLN A 1 305 ? 15.984 -13.641 -3.291 1 88.25 305 GLN A N 1
ATOM 2318 C CA . GLN A 1 305 ? 15.703 -13.195 -4.652 1 88.25 305 GLN A CA 1
ATOM 2319 C C . GLN A 1 305 ? 15.898 -11.688 -4.789 1 88.25 305 GLN A C 1
ATOM 2321 O O . GLN A 1 305 ? 16.297 -11.203 -5.848 1 88.25 305 GLN A O 1
ATOM 2326 N N . GLY A 1 306 ? 15.602 -10.914 -3.729 1 93.75 306 GLY A N 1
ATOM 2327 C CA . GLY A 1 306 ? 15.656 -9.461 -3.781 1 93.75 306 GLY A CA 1
ATOM 2328 C C . GLY A 1 306 ? 17.047 -8.93 -4.082 1 93.75 306 GLY A C 1
ATOM 2329 O O . GLY A 1 306 ? 17.219 -8.078 -4.957 1 93.75 306 GLY A O 1
ATOM 2330 N N . ILE A 1 307 ? 18.016 -9.477 -3.404 1 93.62 307 ILE A N 1
ATOM 2331 C CA . ILE A 1 307 ? 19.375 -9.008 -3.559 1 93.62 307 ILE A CA 1
ATOM 2332 C C . ILE A 1 307 ? 19.938 -9.445 -4.914 1 93.62 307 ILE A C 1
ATOM 2334 O O . ILE A 1 307 ? 20.609 -8.68 -5.598 1 93.62 307 ILE A O 1
ATOM 2338 N N . ALA A 1 308 ? 19.625 -10.648 -5.289 1 90.25 308 ALA A N 1
ATOM 2339 C CA . ALA A 1 308 ? 20.047 -11.141 -6.598 1 90.25 308 ALA A CA 1
ATOM 2340 C C . ALA A 1 308 ? 19.438 -10.305 -7.723 1 90.25 308 ALA A C 1
ATOM 2342 O O . ALA A 1 308 ? 20.141 -9.938 -8.672 1 90.25 308 ALA A O 1
ATOM 2343 N N . THR A 1 309 ? 18.188 -10.016 -7.652 1 93.5 309 THR A N 1
ATOM 2344 C CA . THR A 1 309 ? 17.5 -9.219 -8.656 1 93.5 309 THR A CA 1
ATOM 2345 C C . THR A 1 309 ? 18.047 -7.789 -8.68 1 93.5 309 THR A C 1
ATOM 2347 O O . THR A 1 309 ? 18.172 -7.184 -9.75 1 93.5 309 THR A O 1
ATOM 2350 N N . ALA A 1 310 ? 18.312 -7.238 -7.504 1 96.19 310 ALA A N 1
ATOM 2351 C CA . ALA A 1 310 ? 18.891 -5.898 -7.426 1 96.19 310 ALA A CA 1
ATOM 2352 C C . ALA A 1 310 ? 20.203 -5.812 -8.203 1 96.19 310 ALA A C 1
ATOM 2354 O O . ALA A 1 310 ? 20.453 -4.828 -8.898 1 96.19 310 ALA A O 1
ATOM 2355 N N . LYS A 1 311 ? 21.016 -6.84 -8.055 1 94.25 311 LYS A N 1
ATOM 2356 C CA . LYS A 1 311 ? 22.281 -6.891 -8.781 1 94.25 311 LYS A CA 1
ATOM 2357 C C . LYS A 1 311 ? 22.047 -6.949 -10.289 1 94.25 311 LYS A C 1
ATOM 2359 O O . LYS A 1 311 ? 22.688 -6.219 -11.047 1 94.25 311 LYS A O 1
ATOM 2364 N N . GLU A 1 312 ? 21.141 -7.797 -10.711 1 92.44 312 GLU A N 1
ATOM 2365 C CA . GLU A 1 312 ? 20.828 -7.965 -12.125 1 92.44 312 GLU A CA 1
ATOM 2366 C C . GLU A 1 312 ? 20.281 -6.668 -12.719 1 92.44 312 GLU A C 1
ATOM 2368 O O . GLU A 1 312 ? 20.688 -6.258 -13.805 1 92.44 312 GLU A O 1
ATOM 2373 N N . VAL A 1 313 ? 19.375 -6.039 -12.039 1 95.88 313 VAL A N 1
ATOM 2374 C CA . VAL A 1 313 ? 18.766 -4.793 -12.492 1 95.88 313 VAL A CA 1
ATOM 2375 C C . VAL A 1 313 ? 19.828 -3.703 -12.594 1 95.88 313 VAL A C 1
ATOM 2377 O O . VAL A 1 313 ? 19.844 -2.93 -13.555 1 95.88 313 VAL A O 1
ATOM 2380 N N . HIS A 1 314 ? 20.703 -3.652 -11.625 1 96.44 314 HIS A N 1
ATOM 2381 C CA . HIS A 1 314 ? 21.766 -2.666 -11.641 1 96.44 314 HIS A CA 1
ATOM 2382 C C . HIS A 1 314 ? 22.672 -2.863 -12.844 1 96.44 314 HIS A C 1
ATOM 2384 O O . HIS A 1 314 ? 23.047 -1.896 -13.516 1 96.44 314 HIS A O 1
ATOM 2390 N N . GLU A 1 315 ? 23.047 -4.109 -13.062 1 94.75 315 GLU A N 1
ATOM 2391 C CA . GLU A 1 315 ? 23.906 -4.414 -14.211 1 94.75 315 GLU A CA 1
ATOM 2392 C C . GLU A 1 315 ? 23.219 -4.012 -15.516 1 94.75 315 GLU A C 1
ATOM 2394 O O . GLU A 1 315 ? 23.875 -3.445 -16.406 1 94.75 315 GLU A O 1
ATOM 2399 N N . PHE A 1 316 ? 22 -4.285 -15.656 1 96.5 316 PHE A N 1
ATOM 2400 C CA . PHE A 1 316 ? 21.219 -3.91 -16.828 1 96.5 316 PHE A CA 1
ATOM 2401 C C . PHE A 1 316 ? 21.188 -2.395 -17 1 96.5 316 PHE A C 1
ATOM 2403 O O . PHE A 1 316 ? 21.453 -1.88 -18.094 1 96.5 316 PHE A O 1
ATOM 2410 N N . LEU A 1 317 ? 20.844 -1.668 -15.914 1 97.44 317 LEU A N 1
ATOM 2411 C CA . LEU A 1 317 ? 20.75 -0.213 -15.953 1 97.44 317 LEU A CA 1
ATOM 2412 C C . LEU A 1 317 ? 22.094 0.414 -16.281 1 97.44 317 LEU A C 1
ATOM 2414 O O . LEU A 1 317 ? 22.172 1.409 -17 1 97.44 317 LEU A O 1
ATOM 2418 N N . LYS A 1 318 ? 23.156 -0.19 -15.695 1 96.12 318 LYS A N 1
ATOM 2419 C CA . LYS A 1 318 ? 24.5 0.294 -15.953 1 96.12 318 LYS A CA 1
ATOM 2420 C C . LYS A 1 318 ? 24.844 0.187 -17.438 1 96.12 318 LYS A C 1
ATOM 2422 O O . LYS A 1 318 ? 25.406 1.122 -18.016 1 96.12 318 LYS A O 1
ATOM 2427 N N . ALA A 1 319 ? 24.531 -0.92 -18.016 1 95.31 319 ALA A N 1
ATOM 2428 C CA . ALA A 1 319 ? 24.797 -1.151 -19.438 1 95.31 319 ALA A CA 1
ATOM 2429 C C . ALA A 1 319 ? 24.047 -0.138 -20.297 1 95.31 319 ALA A C 1
ATOM 2431 O O . ALA A 1 319 ? 24.484 0.172 -21.422 1 95.31 319 ALA A O 1
ATOM 2432 N N . ARG A 1 320 ? 23.016 0.442 -19.828 1 95.56 320 ARG A N 1
ATOM 2433 C CA . ARG A 1 320 ? 22.188 1.377 -20.594 1 95.56 320 ARG A CA 1
ATOM 2434 C C . ARG A 1 320 ? 22.469 2.816 -20.172 1 95.56 320 ARG A C 1
ATOM 2436 O O . ARG A 1 320 ? 21.844 3.75 -20.688 1 95.56 320 ARG A O 1
ATOM 2443 N N . GLY A 1 321 ? 23.359 3.018 -19.203 1 96.56 321 GLY A N 1
ATOM 2444 C CA . GLY A 1 321 ? 23.672 4.344 -18.703 1 96.56 321 GLY A CA 1
ATOM 2445 C C . GLY A 1 321 ? 22.516 5 -17.969 1 96.56 321 GLY A C 1
ATOM 2446 O O . GLY A 1 321 ? 22.344 6.219 -18.031 1 96.56 321 GLY A O 1
ATOM 2447 N N . LYS A 1 322 ? 21.703 4.207 -17.25 1 97.38 322 LYS A N 1
ATOM 2448 C CA . LYS A 1 322 ? 20.484 4.754 -16.688 1 97.38 322 LYS A CA 1
ATOM 2449 C C . LYS A 1 322 ? 20.406 4.504 -15.18 1 97.38 322 LYS A C 1
ATOM 2451 O O . LYS A 1 322 ? 19.328 4.617 -14.578 1 97.38 322 LYS A O 1
ATOM 2456 N N . VAL A 1 323 ? 21.469 4.18 -14.492 1 97.62 323 VAL A N 1
ATOM 2457 C CA . VAL A 1 323 ? 21.5 3.84 -13.07 1 97.62 323 VAL A CA 1
ATOM 2458 C C . VAL A 1 323 ? 20.953 5.004 -12.258 1 97.62 323 VAL A C 1
ATOM 2460 O O . VAL A 1 323 ? 20.172 4.797 -11.312 1 97.62 323 VAL A O 1
ATOM 2463 N N . ASP A 1 324 ? 21.234 6.25 -12.617 1 97.12 324 ASP A N 1
ATOM 2464 C CA . ASP A 1 324 ? 20.875 7.434 -11.836 1 97.12 324 ASP A CA 1
ATOM 2465 C C . ASP A 1 324 ? 19.391 7.766 -11.969 1 97.12 324 ASP A C 1
ATOM 2467 O O . ASP A 1 324 ? 18.859 8.539 -11.18 1 97.12 324 ASP A O 1
ATOM 2471 N N . ASP A 1 325 ? 18.719 7.164 -12.93 1 97.56 325 ASP A N 1
ATOM 2472 C CA . ASP A 1 325 ? 17.297 7.383 -13.133 1 97.56 325 ASP A CA 1
ATOM 2473 C C . ASP A 1 325 ? 16.469 6.582 -12.125 1 97.56 325 ASP A C 1
ATOM 2475 O O . ASP A 1 325 ? 15.266 6.824 -11.969 1 97.56 325 ASP A O 1
ATOM 2479 N N . TYR A 1 326 ? 17.062 5.684 -11.422 1 98.06 326 TYR A N 1
ATOM 2480 C CA . TYR A 1 326 ? 16.391 4.812 -10.461 1 98.06 326 TYR A CA 1
ATOM 2481 C C . TYR A 1 326 ? 17.078 4.855 -9.109 1 98.06 326 TYR A C 1
ATOM 2483 O O . TYR A 1 326 ? 17.734 3.885 -8.703 1 98.06 326 TYR A O 1
ATOM 2491 N N . PRO A 1 327 ? 16.844 5.898 -8.359 1 97.38 327 PRO A N 1
ATOM 2492 C CA . PRO A 1 327 ? 17.609 6.164 -7.137 1 97.38 327 PRO A CA 1
ATOM 2493 C C . PRO A 1 327 ? 17.406 5.086 -6.074 1 97.38 327 PRO A C 1
ATOM 2495 O O . PRO A 1 327 ? 18.359 4.723 -5.371 1 97.38 327 PRO A O 1
ATOM 2498 N N . LEU A 1 328 ? 16.219 4.617 -5.898 1 98 328 LEU A N 1
ATOM 2499 C CA . LEU A 1 328 ? 16.016 3.592 -4.883 1 98 328 LEU A CA 1
ATOM 2500 C C . LEU A 1 328 ? 16.719 2.297 -5.258 1 98 328 LEU A C 1
ATOM 2502 O O . LEU A 1 328 ? 17.406 1.702 -4.426 1 98 328 LEU A O 1
ATOM 2506 N N . PHE A 1 329 ? 16.547 1.806 -6.531 1 98.25 329 PHE A N 1
ATOM 2507 C CA . PHE A 1 329 ? 17.219 0.601 -6.984 1 98.25 329 PHE A CA 1
ATOM 2508 C C . PHE A 1 329 ? 18.734 0.745 -6.836 1 98.25 329 PHE A C 1
ATOM 2510 O O . PHE A 1 329 ? 19.406 -0.18 -6.375 1 98.25 329 PHE A O 1
ATOM 2517 N N . LYS A 1 330 ? 19.234 1.926 -7.184 1 97.94 330 LYS A N 1
ATOM 2518 C CA . LYS A 1 330 ? 20.656 2.217 -7.055 1 97.94 330 LYS A CA 1
ATOM 2519 C C . LYS A 1 330 ? 21.109 2.119 -5.602 1 97.94 330 LYS A C 1
ATOM 2521 O O . LYS A 1 330 ? 22.125 1.495 -5.301 1 97.94 330 LYS A O 1
ATOM 2526 N N . ALA A 1 331 ? 20.328 2.723 -4.699 1 97.69 331 ALA A N 1
ATOM 2527 C CA . ALA A 1 331 ? 20.672 2.727 -3.281 1 97.69 331 ALA A CA 1
ATOM 2528 C C . ALA A 1 331 ? 20.703 1.309 -2.719 1 97.69 331 ALA A C 1
ATOM 2530 O O . ALA A 1 331 ? 21.594 0.959 -1.939 1 97.69 331 ALA A O 1
ATOM 2531 N N . ILE A 1 332 ? 19.781 0.494 -3.096 1 97.88 332 ILE A N 1
ATOM 2532 C CA . ILE A 1 332 ? 19.688 -0.879 -2.611 1 97.88 332 ILE A CA 1
ATOM 2533 C C . ILE A 1 332 ? 20.922 -1.663 -3.055 1 97.88 332 ILE A C 1
ATOM 2535 O O . ILE A 1 332 ? 21.531 -2.385 -2.258 1 97.88 332 ILE A O 1
ATOM 2539 N N . TYR A 1 333 ? 21.297 -1.486 -4.332 1 97.62 333 TYR A N 1
ATOM 2540 C CA . TYR A 1 333 ? 22.484 -2.158 -4.848 1 97.62 333 TYR A CA 1
ATOM 2541 C C . TYR A 1 333 ? 23.734 -1.702 -4.102 1 97.62 333 TYR A C 1
ATOM 2543 O O . TYR A 1 333 ? 24.547 -2.527 -3.674 1 97.62 333 TYR A O 1
ATOM 2551 N N . LYS A 1 334 ? 23.891 -0.435 -3.924 1 97.5 334 LYS A N 1
ATOM 2552 C CA . LYS A 1 334 ? 25.094 0.113 -3.293 1 97.5 334 LYS A CA 1
ATOM 2553 C C . LYS A 1 334 ? 25.203 -0.328 -1.837 1 97.5 334 LYS A C 1
ATOM 2555 O O . LYS A 1 334 ? 26.297 -0.62 -1.349 1 97.5 334 LYS A O 1
ATOM 2560 N N . ILE A 1 335 ? 24.094 -0.388 -1.127 1 97 335 ILE A N 1
ATOM 2561 C CA . ILE A 1 335 ? 24.094 -0.833 0.262 1 97 335 ILE A CA 1
ATOM 2562 C C . ILE A 1 335 ? 24.406 -2.326 0.327 1 97 335 ILE A C 1
ATOM 2564 O O . ILE A 1 335 ? 25.219 -2.758 1.145 1 97 335 ILE A O 1
ATOM 2568 N N . GLY A 1 336 ? 23.828 -3.088 -0.531 1 95.06 336 GLY A N 1
ATOM 2569 C CA . GLY A 1 336 ? 23.969 -4.535 -0.507 1 95.06 336 GLY A CA 1
ATOM 2570 C C . GLY A 1 336 ? 25.312 -5.02 -1 1 95.06 336 GLY A C 1
ATOM 2571 O O . GLY A 1 336 ? 25.797 -6.074 -0.574 1 95.06 336 GLY A O 1
ATOM 2572 N N . PHE A 1 337 ? 26.016 -4.238 -1.937 1 95 337 PHE A N 1
ATOM 2573 C CA . PHE A 1 337 ? 27.172 -4.828 -2.619 1 95 337 PHE A CA 1
ATOM 2574 C C . PHE A 1 337 ? 28.391 -3.916 -2.518 1 95 337 PHE A C 1
ATOM 2576 O O . PHE A 1 337 ? 29.516 -4.359 -2.723 1 95 337 PHE A O 1
ATOM 2583 N N . GLU A 1 338 ? 28.156 -2.625 -2.219 1 95.62 338 GLU A N 1
ATOM 2584 C CA . GLU A 1 338 ? 29.297 -1.703 -2.273 1 95.62 338 GLU A CA 1
ATOM 2585 C C . GLU A 1 338 ? 29.547 -1.054 -0.916 1 95.62 338 GLU A C 1
ATOM 2587 O O . GLU A 1 338 ? 30.297 -0.079 -0.815 1 95.62 338 GLU A O 1
ATOM 2592 N N . GLY A 1 339 ? 28.875 -1.407 0.072 1 93.62 339 GLY A N 1
ATOM 2593 C CA . GLY A 1 339 ? 29.172 -0.989 1.433 1 93.62 339 GLY A CA 1
ATOM 2594 C C . GLY A 1 339 ? 28.594 0.375 1.774 1 93.62 339 GLY A C 1
ATOM 2595 O O . GLY A 1 339 ? 29 0.989 2.768 1 93.62 339 GLY A O 1
ATOM 2596 N N . LEU A 1 340 ? 27.734 0.879 0.968 1 94.81 340 LEU A N 1
ATOM 2597 C CA . LEU A 1 340 ? 27.047 2.109 1.348 1 94.81 340 LEU A CA 1
ATOM 2598 C C . LEU A 1 340 ? 26.312 1.936 2.672 1 94.81 340 LEU A C 1
ATOM 2600 O O . LEU A 1 340 ? 25.594 0.959 2.857 1 94.81 340 LEU A O 1
ATOM 2604 N N . PRO A 1 341 ? 26.578 2.879 3.611 1 95.44 341 PRO A N 1
ATOM 2605 C CA . PRO A 1 341 ? 25.844 2.768 4.875 1 95.44 341 PRO A CA 1
ATOM 2606 C C . PRO A 1 341 ? 24.328 2.826 4.68 1 95.44 341 PRO A C 1
ATOM 2608 O O . PRO A 1 341 ? 23.828 3.604 3.859 1 95.44 341 PRO A O 1
ATOM 2611 N N . THR A 1 342 ? 23.656 1.985 5.445 1 95.44 342 THR A N 1
ATOM 2612 C CA . THR A 1 342 ? 22.203 1.873 5.277 1 95.44 342 THR A CA 1
ATOM 2613 C C . THR A 1 342 ? 21.516 3.205 5.578 1 95.44 342 THR A C 1
ATOM 2615 O O . THR A 1 342 ? 20.5 3.531 4.973 1 95.44 342 THR A O 1
ATOM 2618 N N . HIS A 1 343 ? 22.047 4.031 6.434 1 92.94 343 HIS A N 1
ATOM 2619 C CA . HIS A 1 343 ? 21.469 5.32 6.809 1 92.94 343 HIS A CA 1
ATOM 2620 C C . HIS A 1 343 ? 21.438 6.277 5.621 1 92.94 343 HIS A C 1
ATOM 2622 O O . HIS A 1 343 ? 20.688 7.254 5.625 1 92.94 343 HIS A O 1
ATOM 2628 N N . ALA A 1 344 ? 22.203 5.98 4.621 1 92.81 344 ALA A N 1
ATOM 2629 C CA . ALA A 1 344 ? 22.281 6.836 3.439 1 92.81 344 ALA A CA 1
ATOM 2630 C C . ALA A 1 344 ? 21.062 6.652 2.547 1 92.81 344 ALA A C 1
ATOM 2632 O O . ALA A 1 344 ? 20.844 7.43 1.614 1 92.81 344 ALA A O 1
ATOM 2633 N N . LEU A 1 345 ? 20.219 5.684 2.85 1 93.12 345 LEU A N 1
ATOM 2634 C CA . LEU A 1 345 ? 19.047 5.375 2.043 1 93.12 345 LEU A CA 1
ATOM 2635 C C . LEU A 1 345 ? 18.141 6.594 1.913 1 93.12 345 LEU A C 1
ATOM 2637 O O . LEU A 1 345 ? 17.656 6.898 0.821 1 93.12 345 LEU A O 1
ATOM 2641 N N . ALA A 1 346 ? 17.969 7.363 3.027 1 85.62 346 ALA A N 1
ATOM 2642 C CA . ALA A 1 346 ? 17.047 8.5 3.055 1 85.62 346 ALA A CA 1
ATOM 2643 C C . ALA A 1 346 ? 17.5 9.594 2.098 1 85.62 346 ALA A C 1
ATOM 2645 O O . ALA A 1 346 ? 16.688 10.172 1.376 1 85.62 346 ALA A O 1
ATOM 2646 N N . SER A 1 347 ? 18.781 9.859 2.051 1 86.38 347 SER A N 1
ATOM 2647 C CA . SER A 1 347 ? 19.328 10.945 1.24 1 86.38 347 SER A CA 1
ATOM 2648 C C . SER A 1 347 ? 19.312 10.586 -0.242 1 86.38 347 SER A C 1
ATOM 2650 O O . SER A 1 347 ? 19.531 11.445 -1.096 1 86.38 347 SER A O 1
ATOM 2652 N N . LYS A 1 348 ? 18.969 9.359 -0.489 1 80.5 348 LYS A N 1
ATOM 2653 C CA . LYS A 1 348 ? 18.969 8.898 -1.874 1 80.5 348 LYS A CA 1
ATOM 2654 C C . LYS A 1 348 ? 17.547 8.82 -2.416 1 80.5 348 LYS A C 1
ATOM 2656 O O . LYS A 1 348 ? 17.328 8.477 -3.582 1 80.5 348 LYS A O 1
ATOM 2661 N N . LEU A 1 349 ? 16.609 9.117 -1.533 1 82.69 349 LEU A N 1
ATOM 2662 C CA . LEU A 1 349 ? 15.211 9 -1.914 1 82.69 349 LEU A CA 1
ATOM 2663 C C . LEU A 1 349 ? 14.633 10.359 -2.307 1 82.69 349 LEU A C 1
ATOM 2665 O O . LEU A 1 349 ? 15.039 11.391 -1.758 1 82.69 349 LEU A O 1
ATOM 2669 N N . MET B 1 1 ? 15.992 48.906 -1.795 1 35.66 1 MET B N 1
ATOM 2670 C CA . MET B 1 1 ? 15.258 47.781 -2.332 1 35.66 1 MET B CA 1
ATOM 2671 C C . MET B 1 1 ? 14.047 47.469 -1.468 1 35.66 1 MET B C 1
ATOM 2673 O O . MET B 1 1 ? 14.164 47.344 -0.247 1 35.66 1 MET B O 1
ATOM 2677 N N . ALA B 1 2 ? 12.961 47.938 -1.735 1 44.34 2 ALA B N 1
ATOM 2678 C CA . ALA B 1 2 ? 11.781 47.875 -0.878 1 44.34 2 ALA B CA 1
ATOM 2679 C C . ALA B 1 2 ? 11.609 46.469 -0.296 1 44.34 2 ALA B C 1
ATOM 2681 O O . ALA B 1 2 ? 11.57 45.469 -1.035 1 44.34 2 ALA B O 1
ATOM 2682 N N . GLY B 1 3 ? 12.062 46.031 0.75 1 49.34 3 GLY B N 1
ATOM 2683 C CA . GLY B 1 3 ? 12.219 44.719 1.373 1 49.34 3 GLY B CA 1
ATOM 2684 C C . GLY B 1 3 ? 10.984 43.844 1.244 1 49.34 3 GLY B C 1
ATOM 2685 O O . GLY B 1 3 ? 9.867 44.281 1.527 1 49.34 3 GLY B O 1
ATOM 2686 N N . GLN B 1 4 ? 10.977 42.906 0.292 1 63.66 4 GLN B N 1
ATOM 2687 C CA . GLN B 1 4 ? 9.836 42.031 0.053 1 63.66 4 GLN B CA 1
ATOM 2688 C C . GLN B 1 4 ? 9.211 41.562 1.366 1 63.66 4 GLN B C 1
ATOM 2690 O O . GLN B 1 4 ? 9.93 41.219 2.309 1 63.66 4 GLN B O 1
ATOM 2695 N N . LYS B 1 5 ? 7.957 41.938 1.634 1 87.31 5 LYS B N 1
ATOM 2696 C CA . LYS B 1 5 ? 7.215 41.594 2.842 1 87.31 5 LYS B CA 1
ATOM 2697 C C . LYS B 1 5 ? 7.32 40.094 3.137 1 87.31 5 LYS B C 1
ATOM 2699 O O . LYS B 1 5 ? 7.102 39.281 2.252 1 87.31 5 LYS B O 1
ATOM 2704 N N . LYS B 1 6 ? 7.848 39.812 4.289 1 96.38 6 LYS B N 1
ATOM 2705 C CA . LYS B 1 6 ? 8.016 38.438 4.742 1 96.38 6 LYS B CA 1
ATOM 2706 C C . LYS B 1 6 ? 6.684 37.812 5.145 1 96.38 6 LYS B C 1
ATOM 2708 O O . LYS B 1 6 ? 5.793 38.5 5.629 1 96.38 6 LYS B O 1
ATOM 2713 N N . HIS B 1 7 ? 6.578 36.562 4.867 1 98 7 HIS B N 1
ATOM 2714 C CA . HIS B 1 7 ? 5.359 35.844 5.227 1 98 7 HIS B CA 1
ATOM 2715 C C . HIS B 1 7 ? 5.316 35.531 6.719 1 98 7 HIS B C 1
ATOM 2717 O O . HIS B 1 7 ? 6.34 35.188 7.316 1 98 7 HIS B O 1
ATOM 2723 N N . LYS B 1 8 ? 4.18 35.781 7.297 1 98.5 8 LYS B N 1
ATOM 2724 C CA . LYS B 1 8 ? 3.904 35.344 8.672 1 98.5 8 LYS B CA 1
ATOM 2725 C C . LYS B 1 8 ? 3.055 34.094 8.711 1 98.5 8 LYS B C 1
ATOM 2727 O O . LYS B 1 8 ? 2.014 34.031 8.055 1 98.5 8 LYS B O 1
ATOM 2732 N N . VAL B 1 9 ? 3.514 33.062 9.531 1 98.81 9 VAL B N 1
ATOM 2733 C CA . VAL B 1 9 ? 2.844 31.781 9.602 1 98.81 9 VAL B CA 1
ATOM 2734 C C . VAL B 1 9 ? 2.125 31.641 10.938 1 98.81 9 VAL B C 1
ATOM 2736 O O . VAL B 1 9 ? 2.686 31.969 11.992 1 98.81 9 VAL B O 1
ATOM 2739 N N . ALA B 1 10 ? 0.922 31.188 10.914 1 98.88 10 ALA B N 1
ATOM 2740 C CA . ALA B 1 10 ? 0.179 30.844 12.117 1 98.88 10 ALA B CA 1
ATOM 2741 C C . ALA B 1 10 ? -0.387 29.422 12.023 1 98.88 10 ALA B C 1
ATOM 2743 O O . ALA B 1 10 ? -0.936 29.047 10.984 1 98.88 10 ALA B O 1
ATOM 2744 N N . ILE B 1 11 ? -0.242 28.672 13.062 1 98.88 11 ILE B N 1
ATOM 2745 C CA . ILE B 1 11 ? -0.788 27.328 13.164 1 98.88 11 ILE B CA 1
ATOM 2746 C C . ILE B 1 11 ? -2.023 27.344 14.062 1 98.88 11 ILE B C 1
ATOM 2748 O O . ILE B 1 11 ? -1.951 27.75 15.227 1 98.88 11 ILE B O 1
ATOM 2752 N N . ILE B 1 12 ? -3.096 26.922 13.492 1 98.81 12 ILE B N 1
ATOM 2753 C CA . ILE B 1 12 ? -4.348 26.859 14.242 1 98.81 12 ILE B CA 1
ATOM 2754 C C . ILE B 1 12 ? -4.562 25.453 14.773 1 98.81 12 ILE B C 1
ATOM 2756 O O . ILE B 1 12 ? -5.277 24.641 14.164 1 98.81 12 ILE B O 1
ATOM 2760 N N . GLY B 1 13 ? -4.023 25.125 15.914 1 98.06 13 GLY B N 1
ATOM 2761 C CA . GLY B 1 13 ? -4.082 23.812 16.547 1 98.06 13 GLY B CA 1
ATOM 2762 C C . GLY B 1 13 ? -2.76 23.375 17.156 1 98.06 13 GLY B C 1
ATOM 2763 O O . GLY B 1 13 ? -1.696 23.672 16.594 1 98.06 13 GLY B O 1
ATOM 2764 N N . SER B 1 14 ? -2.842 22.656 18.25 1 97.94 14 SER B N 1
ATOM 2765 C CA . SER B 1 14 ? -1.631 22.312 19 1 97.94 14 SER B CA 1
ATOM 2766 C C . SER B 1 14 ? -1.679 20.875 19.5 1 97.94 14 SER B C 1
ATOM 2768 O O . SER B 1 14 ? -1.04 20.547 20.5 1 97.94 14 SER B O 1
ATOM 2770 N N . GLY B 1 15 ? -2.48 20.031 18.922 1 95.88 15 GLY B N 1
ATOM 2771 C CA . GLY B 1 15 ? -2.443 18.609 19.25 1 95.88 15 GLY B CA 1
ATOM 2772 C C . GLY B 1 15 ? -1.134 17.938 18.875 1 95.88 15 GLY B C 1
ATOM 2773 O O . GLY B 1 15 ? -0.132 18.625 18.641 1 95.88 15 GLY B O 1
ATOM 2774 N N . ASN B 1 16 ? -1.137 16.625 18.891 1 95.81 16 ASN B N 1
ATOM 2775 C CA . ASN B 1 16 ? 0.052 15.852 18.547 1 95.81 16 ASN B CA 1
ATOM 2776 C C . ASN B 1 16 ? 0.599 16.25 17.188 1 95.81 16 ASN B C 1
ATOM 2778 O O . ASN B 1 16 ? 1.73 16.719 17.078 1 95.81 16 ASN B O 1
ATOM 2782 N N . TRP B 1 17 ? -0.238 16.188 16.141 1 96.75 17 TRP B N 1
ATOM 2783 C CA . TRP B 1 17 ? 0.172 16.531 14.789 1 96.75 17 TRP B CA 1
ATOM 2784 C C . TRP B 1 17 ? 0.444 18.031 14.664 1 96.75 17 TRP B C 1
ATOM 2786 O O . TRP B 1 17 ? 1.395 18.438 13.992 1 96.75 17 TRP B O 1
ATOM 2796 N N . GLY B 1 18 ? -0.403 18.844 15.289 1 97.88 18 GLY B N 1
ATOM 2797 C CA . GLY B 1 18 ? -0.173 20.281 15.289 1 97.88 18 GLY B CA 1
ATOM 2798 C C . GLY B 1 18 ? 1.175 20.672 15.867 1 97.88 18 GLY B C 1
ATOM 2799 O O . GLY B 1 18 ? 1.861 21.547 15.328 1 97.88 18 GLY B O 1
ATOM 2800 N N . SER B 1 19 ? 1.562 20.016 16.922 1 98.44 19 SER B N 1
ATOM 2801 C CA . SER B 1 19 ? 2.857 20.281 17.547 1 98.44 19 SER B CA 1
ATOM 2802 C C . SER B 1 19 ? 4.004 19.828 16.641 1 98.44 19 SER B C 1
ATOM 2804 O O . SER B 1 19 ? 5.016 20.516 16.531 1 98.44 19 SER B O 1
ATOM 2806 N N . ALA B 1 20 ? 3.828 18.672 16 1 98.44 20 ALA B N 1
ATOM 2807 C CA . ALA B 1 20 ? 4.867 18.156 15.125 1 98.44 20 ALA B CA 1
ATOM 2808 C C . ALA B 1 20 ? 5.105 19.094 13.945 1 98.44 20 ALA B C 1
ATOM 2810 O O . ALA B 1 20 ? 6.254 19.391 13.602 1 98.44 20 ALA B O 1
ATOM 2811 N N . ILE B 1 21 ? 4.023 19.594 13.359 1 98.38 21 ILE B N 1
ATOM 2812 C CA . ILE B 1 21 ? 4.156 20.469 12.188 1 98.38 21 ILE B CA 1
ATOM 2813 C C . ILE B 1 21 ? 4.652 21.844 12.617 1 98.38 21 ILE B C 1
ATOM 2815 O O . ILE B 1 21 ? 5.391 22.5 11.875 1 98.38 21 ILE B O 1
ATOM 2819 N N . ALA B 1 22 ? 4.246 22.266 13.828 1 98.75 22 ALA B N 1
ATOM 2820 C CA . ALA B 1 22 ? 4.754 23.531 14.359 1 98.75 22 ALA B CA 1
ATOM 2821 C C . ALA B 1 22 ? 6.273 23.484 14.5 1 98.75 22 ALA B C 1
ATOM 2823 O O . ALA B 1 22 ? 6.957 24.484 14.234 1 98.75 22 ALA B O 1
ATOM 2824 N N . ARG B 1 23 ? 6.773 22.375 14.953 1 98.75 23 ARG B N 1
ATOM 2825 C CA . ARG B 1 23 ? 8.219 22.203 15.078 1 98.75 23 ARG B CA 1
ATOM 2826 C C . ARG B 1 23 ? 8.906 22.391 13.727 1 98.75 23 ARG B C 1
ATOM 2828 O O . ARG B 1 23 ? 9.891 23.125 13.617 1 98.75 23 ARG B O 1
ATOM 2835 N N . ILE B 1 24 ? 8.383 21.781 12.703 1 98.69 24 ILE B N 1
ATOM 2836 C CA . ILE B 1 24 ? 8.977 21.844 11.367 1 98.69 24 ILE B CA 1
ATOM 2837 C C . ILE B 1 24 ? 8.875 23.266 10.828 1 98.69 24 ILE B C 1
ATOM 2839 O O . ILE B 1 24 ? 9.844 23.797 10.281 1 98.69 24 ILE B O 1
ATOM 2843 N N . ALA B 1 25 ? 7.699 23.875 11.008 1 98.88 25 ALA B N 1
ATOM 2844 C CA . ALA B 1 25 ? 7.5 25.234 10.547 1 98.88 25 ALA B CA 1
ATOM 2845 C C . ALA B 1 25 ? 8.477 26.188 11.227 1 98.88 25 ALA B C 1
ATOM 2847 O O . ALA B 1 25 ? 9.086 27.047 10.57 1 98.88 25 ALA B O 1
ATOM 2848 N N . GLY B 1 26 ? 8.625 26.078 12.547 1 98.81 26 GLY B N 1
ATOM 2849 C CA . GLY B 1 26 ? 9.539 26.922 13.289 1 98.81 26 GLY B CA 1
ATOM 2850 C C . GLY B 1 26 ? 10.969 26.844 12.789 1 98.81 26 GLY B C 1
ATOM 2851 O O . GLY B 1 26 ? 11.648 27.875 12.688 1 98.81 26 GLY B O 1
ATOM 2852 N N . LEU B 1 27 ? 11.414 25.641 12.477 1 98.56 27 LEU B N 1
ATOM 2853 C CA . LEU B 1 27 ? 12.766 25.438 11.969 1 98.56 27 LEU B CA 1
ATOM 2854 C C . LEU B 1 27 ? 12.914 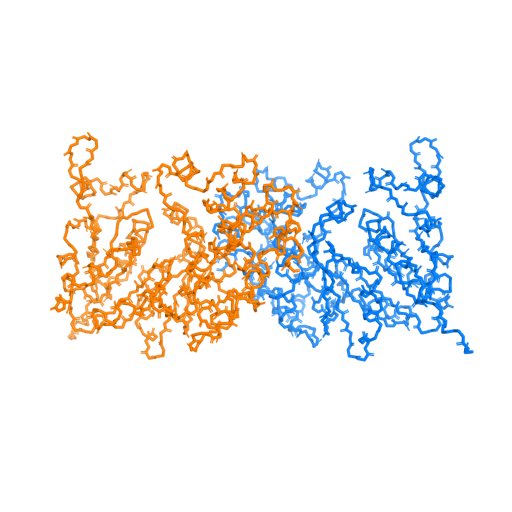26 10.562 1 98.56 27 LEU B C 1
ATOM 2856 O O . LEU B 1 27 ? 13.906 26.672 10.258 1 98.56 27 LEU B O 1
ATOM 2860 N N . ASN B 1 28 ? 11.938 25.859 9.734 1 98.75 28 ASN B N 1
ATOM 2861 C CA . ASN B 1 28 ? 12.047 26.172 8.312 1 98.75 28 ASN B CA 1
ATOM 2862 C C . ASN B 1 28 ? 11.914 27.672 8.07 1 98.75 28 ASN B C 1
ATOM 2864 O O . ASN B 1 28 ? 12.539 28.219 7.156 1 98.75 28 ASN B O 1
ATOM 2868 N N . VAL B 1 29 ? 11.086 28.312 8.906 1 98.56 29 VAL B N 1
ATOM 2869 C CA . VAL B 1 29 ? 10.977 29.766 8.711 1 98.56 29 VAL B CA 1
ATOM 2870 C C . VAL B 1 29 ? 12.312 30.438 9.008 1 98.56 29 VAL B C 1
ATOM 2872 O O . VAL B 1 29 ? 12.648 31.453 8.406 1 98.56 29 VAL B O 1
ATOM 2875 N N . ARG B 1 30 ? 13.062 29.844 9.914 1 98.12 30 ARG B N 1
ATOM 2876 C CA . ARG B 1 30 ? 14.398 30.359 10.188 1 98.12 30 ARG B CA 1
ATOM 2877 C C . ARG B 1 30 ? 15.352 30.047 9.031 1 98.12 30 ARG B C 1
ATOM 2879 O O . ARG B 1 30 ? 16.172 30.875 8.648 1 98.12 30 ARG B O 1
ATOM 2886 N N . ARG B 1 31 ? 15.242 28.859 8.539 1 97.88 31 ARG B N 1
ATOM 2887 C CA . ARG B 1 31 ? 16.062 28.438 7.402 1 97.88 31 ARG B CA 1
ATOM 2888 C C . ARG B 1 31 ? 15.805 29.328 6.191 1 97.88 31 ARG B C 1
ATOM 2890 O O . ARG B 1 31 ? 16.719 29.609 5.414 1 97.88 31 ARG B O 1
ATOM 2897 N N . HIS B 1 32 ? 14.602 29.75 6.031 1 98.25 32 HIS B N 1
ATOM 2898 C CA . HIS B 1 32 ? 14.195 30.609 4.934 1 98.25 32 HIS B CA 1
ATOM 2899 C C . HIS B 1 32 ? 13.914 32.031 5.426 1 98.25 32 HIS B C 1
ATOM 2901 O O . HIS B 1 32 ? 12.859 32.594 5.113 1 98.25 32 HIS B O 1
ATOM 2907 N N . SER B 1 33 ? 14.797 32.594 6.152 1 97.69 33 SER B N 1
ATOM 2908 C CA . SER B 1 33 ? 14.602 33.844 6.887 1 97.69 33 SER B CA 1
ATOM 2909 C C . SER B 1 33 ? 14.406 35.031 5.938 1 97.69 33 SER B C 1
ATOM 2911 O O . SER B 1 33 ? 13.891 36.062 6.328 1 97.69 33 SER B O 1
ATOM 2913 N N . ALA B 1 34 ? 14.789 34.875 4.688 1 97.62 34 ALA B N 1
ATOM 2914 C CA . ALA B 1 34 ? 14.602 35.938 3.703 1 97.62 34 ALA B CA 1
ATOM 2915 C C . ALA B 1 34 ? 13.141 36.062 3.291 1 97.62 34 ALA B C 1
ATOM 2917 O O . ALA B 1 34 ? 12.688 37.125 2.877 1 97.62 34 ALA B O 1
ATOM 2918 N N . GLU B 1 35 ? 12.398 34.969 3.543 1 98 35 GLU B N 1
ATOM 2919 C CA . GLU B 1 35 ? 11.047 34.938 3.002 1 98 35 GLU B CA 1
ATOM 2920 C C . GLU B 1 35 ? 10.008 34.906 4.121 1 98 35 GLU B C 1
ATOM 2922 O O . GLU B 1 35 ? 8.836 35.219 3.895 1 98 35 GLU B O 1
ATOM 2927 N N . PHE B 1 36 ? 10.469 34.594 5.312 1 98.69 36 PHE B N 1
ATOM 2928 C CA . PHE B 1 36 ? 9.508 34.375 6.391 1 98.69 36 PHE B CA 1
ATOM 2929 C C . PHE B 1 36 ? 9.906 35.188 7.625 1 98.69 36 PHE B C 1
ATOM 2931 O O . 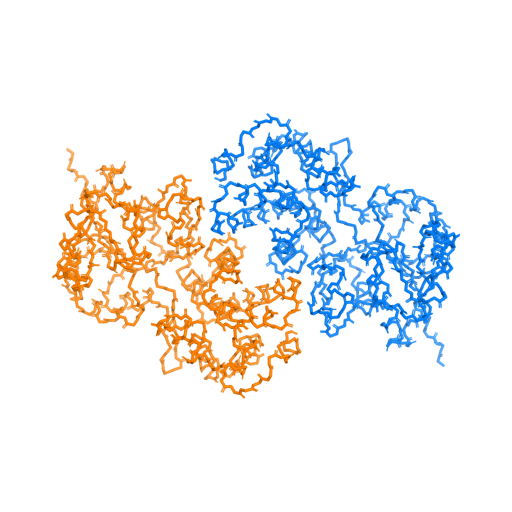PHE B 1 36 ? 11.094 35.344 7.898 1 98.69 36 PHE B O 1
ATOM 2938 N N . GLU B 1 37 ? 8.828 35.656 8.32 1 98.44 37 GLU B N 1
ATOM 2939 C CA . GLU B 1 37 ? 9.055 36.125 9.68 1 98.44 37 GLU B CA 1
ATOM 2940 C C . GLU B 1 37 ? 9.453 34.969 10.602 1 98.44 37 GLU B C 1
ATOM 2942 O O . GLU B 1 37 ? 9.008 33.844 10.414 1 98.44 37 GLU B O 1
ATOM 2947 N N . GLU B 1 38 ? 10.188 35.25 11.578 1 98.19 38 GLU B N 1
ATOM 2948 C CA . GLU B 1 38 ? 10.789 34.219 12.43 1 98.19 38 GLU B CA 1
ATOM 2949 C C . GLU B 1 38 ? 9.742 33.594 13.359 1 98.19 38 GLU B C 1
ATOM 2951 O O . GLU B 1 38 ? 9.781 32.406 13.625 1 98.19 38 GLU B O 1
ATOM 2956 N N . GLU B 1 39 ? 8.859 34.406 13.875 1 98.56 39 GLU B N 1
ATOM 2957 C CA . GLU B 1 39 ? 7.891 33.906 14.852 1 98.56 39 GLU B CA 1
ATOM 2958 C C . GLU B 1 39 ? 6.801 33.094 14.18 1 98.56 39 GLU B C 1
ATOM 2960 O O . GLU B 1 39 ? 6.23 33.5 13.164 1 98.56 39 GLU B O 1
ATOM 2965 N N . VAL B 1 40 ? 6.594 31.922 14.672 1 98.88 40 VAL B N 1
ATOM 2966 C CA . VAL B 1 40 ? 5.453 31.094 14.305 1 98.88 40 VAL B CA 1
ATOM 2967 C C . VAL B 1 40 ? 4.465 31.031 15.469 1 98.88 40 VAL B C 1
ATOM 2969 O O . VAL B 1 40 ? 4.781 30.484 16.531 1 98.88 40 VAL B O 1
ATOM 2972 N N . ARG B 1 41 ? 3.322 31.547 15.297 1 98.88 41 ARG B N 1
ATOM 2973 C CA 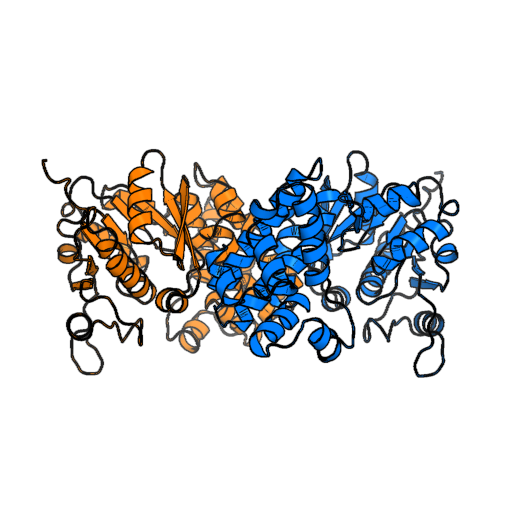. ARG B 1 41 ? 2.312 31.547 16.344 1 98.88 41 ARG B CA 1
ATOM 2974 C C . ARG B 1 41 ? 1.438 30.297 16.25 1 98.88 41 ARG B C 1
ATOM 2976 O O . ARG B 1 41 ? 1.015 29.906 15.164 1 98.88 41 ARG B O 1
ATOM 2983 N N . MET B 1 42 ? 1.264 29.656 17.344 1 98.88 42 MET B N 1
ATOM 2984 C CA . MET B 1 42 ? 0.475 28.438 17.438 1 98.88 42 MET B CA 1
ATOM 2985 C C . MET B 1 42 ? -0.694 28.609 18.391 1 98.88 42 MET B C 1
ATOM 2987 O O . MET B 1 42 ? -0.492 28.875 19.578 1 98.88 42 MET B O 1
ATOM 2991 N N . TYR B 1 43 ? -1.865 28.438 17.875 1 98.81 43 TYR B N 1
ATOM 2992 C CA . TYR B 1 43 ? -3.055 28.469 18.719 1 98.81 43 TYR B CA 1
ATOM 2993 C C . TYR B 1 43 ? -3.152 27.219 19.578 1 98.81 43 TYR B C 1
ATOM 2995 O O . TYR B 1 43 ? -3.104 26.094 19.078 1 98.81 43 TYR B O 1
ATOM 3003 N N . VAL B 1 44 ? -3.277 27.422 20.859 1 98.19 44 VAL B N 1
ATOM 3004 C CA . VAL B 1 44 ? -3.438 26.359 21.844 1 98.19 44 VAL B CA 1
ATOM 3005 C C . VAL B 1 44 ? -4.711 26.594 22.656 1 98.19 44 VAL B C 1
ATOM 3007 O O . VAL B 1 44 ? -4.871 27.641 23.281 1 98.19 44 VAL B O 1
ATOM 3010 N N . TYR B 1 45 ? -5.602 25.625 22.5 1 94.81 45 TYR B N 1
ATOM 3011 C CA . TYR B 1 45 ? -6.75 25.719 23.391 1 94.81 45 TYR B CA 1
ATOM 3012 C C . TYR B 1 45 ? -6.301 25.703 24.859 1 94.81 45 TYR B C 1
ATOM 3014 O O . TYR B 1 45 ? -5.66 24.75 25.297 1 94.81 45 TYR B O 1
ATOM 3022 N N . GLN B 1 46 ? -6.723 26.719 25.531 1 92.88 46 GLN B N 1
ATOM 3023 C CA . GLN B 1 46 ? -6.211 26.891 26.891 1 92.88 46 GLN B CA 1
ATOM 3024 C C . GLN B 1 46 ? -6.77 25.812 27.828 1 92.88 46 GLN B C 1
ATOM 3026 O O . GLN B 1 46 ? -7.98 25.594 27.875 1 92.88 46 GLN B O 1
ATOM 3031 N N . GLU B 1 47 ? -5.863 25.031 28.344 1 94.38 47 GLU B N 1
ATOM 3032 C CA . GLU B 1 47 ? -6.215 24.047 29.359 1 94.38 47 GLU B CA 1
ATOM 3033 C C . GLU B 1 47 ? -5.188 24.016 30.484 1 94.38 47 GLU B C 1
ATOM 3035 O O . GLU B 1 47 ? -4.055 24.469 30.312 1 94.38 47 GLU B O 1
ATOM 3040 N N . LYS B 1 48 ? -5.664 23.641 31.656 1 95.06 48 LYS B N 1
ATOM 3041 C CA . LYS B 1 48 ? -4.758 23.484 32.781 1 95.06 48 LYS B CA 1
ATOM 3042 C C . LYS B 1 48 ? -4.184 22.062 32.844 1 95.06 48 LYS B C 1
ATOM 3044 O O . LYS B 1 48 ? -4.895 21.094 32.562 1 95.06 48 LYS B O 1
ATOM 3049 N N . LEU B 1 49 ? -2.863 22.031 33.125 1 94.44 49 LEU B N 1
ATOM 3050 C CA . LEU B 1 49 ? -2.176 20.766 33.312 1 94.44 49 LEU B CA 1
ATOM 3051 C C . LEU B 1 49 ? -2.344 20.25 34.719 1 94.44 49 LEU B C 1
ATOM 3053 O O . LEU B 1 49 ? -3.008 20.875 35.562 1 94.44 49 LEU B O 1
ATOM 3057 N N . GLU B 1 50 ? -1.812 19.047 34.938 1 92.19 50 GLU B N 1
ATOM 3058 C CA . GLU B 1 50 ? -1.946 18.406 36.25 1 92.19 50 GLU B CA 1
ATOM 3059 C C . GLU B 1 50 ? -1.324 19.25 37.344 1 92.19 50 GLU B C 1
ATOM 3061 O O . GLU B 1 50 ? -1.809 19.266 38.469 1 92.19 50 GLU B O 1
ATOM 3066 N N . ASP B 1 51 ? -0.33 20.016 37.031 1 92.88 51 ASP B N 1
ATOM 3067 C CA . ASP B 1 51 ? 0.362 20.828 38.031 1 92.88 51 ASP B CA 1
ATOM 3068 C C . ASP B 1 51 ? -0.317 22.188 38.219 1 92.88 51 ASP B C 1
ATOM 3070 O O . ASP B 1 51 ? 0.172 23.047 38.969 1 92.88 51 ASP B O 1
ATOM 3074 N N . GLY B 1 52 ? -1.337 22.469 37.438 1 94.44 52 GLY B N 1
ATOM 3075 C CA . GLY B 1 52 ? -2.143 23.672 37.594 1 94.44 52 GLY B CA 1
ATOM 3076 C C . GLY B 1 52 ? -1.747 24.781 36.625 1 94.44 52 GLY B C 1
ATOM 3077 O O . GLY B 1 52 ? -2.438 25.797 36.531 1 94.44 52 GLY B O 1
ATOM 3078 N N . ARG B 1 53 ? -0.687 24.641 36.031 1 94.75 53 ARG B N 1
ATOM 3079 C CA . ARG B 1 53 ? -0.224 25.672 35.094 1 94.75 53 ARG B CA 1
ATOM 3080 C C . ARG B 1 53 ? -0.963 25.578 33.781 1 94.75 53 ARG B C 1
ATOM 3082 O O . ARG B 1 53 ? -1.388 24.484 33.375 1 94.75 53 ARG B O 1
ATOM 3089 N N . TYR B 1 54 ? -1.122 26.672 33.156 1 97.56 54 TYR B N 1
ATOM 3090 C CA . TYR B 1 54 ? -1.706 26.688 31.812 1 97.56 54 TYR B CA 1
ATOM 3091 C C . TYR B 1 54 ? -0.748 26.078 30.797 1 97.56 54 TYR B C 1
ATOM 3093 O O . TYR B 1 54 ? 0.453 26.359 30.812 1 97.56 54 TYR B O 1
ATOM 3101 N N . ILE B 1 55 ? -1.299 25.328 29.875 1 97.62 55 ILE B N 1
ATOM 3102 C CA . ILE B 1 55 ? -0.497 24.594 28.906 1 97.62 55 ILE B CA 1
ATOM 3103 C C . ILE B 1 55 ? 0.288 25.594 28.047 1 97.62 55 ILE B C 1
ATOM 3105 O O . ILE B 1 55 ? 1.433 25.328 27.672 1 97.62 55 ILE B O 1
ATOM 3109 N N . THR B 1 56 ? -0.281 26.75 27.703 1 97.75 56 THR B N 1
ATOM 3110 C CA . THR B 1 56 ? 0.384 27.75 26.891 1 97.75 56 THR B CA 1
ATOM 3111 C C . THR B 1 56 ? 1.64 28.266 27.578 1 97.75 56 THR B C 1
ATOM 3113 O O . THR B 1 56 ? 2.686 28.438 26.938 1 97.75 56 THR B O 1
ATOM 3116 N N . ASP B 1 57 ? 1.481 28.516 28.875 1 97.44 57 ASP B N 1
ATOM 3117 C CA . ASP B 1 57 ? 2.627 29 29.641 1 97.44 57 ASP B CA 1
ATOM 3118 C C . ASP B 1 57 ? 3.75 27.969 29.672 1 97.44 57 ASP B C 1
ATOM 3120 O O . ASP B 1 57 ? 4.922 28.312 29.5 1 97.44 57 ASP B O 1
ATOM 3124 N N . VAL B 1 58 ? 3.402 26.781 29.906 1 97.25 58 VAL B N 1
ATOM 3125 C CA . VAL B 1 58 ? 4.375 25.703 30 1 97.25 58 VAL B CA 1
ATOM 3126 C C . VAL B 1 58 ? 5.094 25.531 28.656 1 97.25 58 VAL B C 1
ATOM 3128 O O . VAL B 1 58 ? 6.32 25.422 28.609 1 97.25 58 VAL B O 1
ATOM 3131 N N . ILE B 1 59 ? 4.34 25.547 27.5 1 98.44 59 ILE B N 1
ATOM 3132 C CA . ILE B 1 59 ? 4.938 25.406 26.188 1 98.44 59 ILE B CA 1
ATOM 3133 C C . ILE B 1 59 ? 5.91 26.562 25.938 1 98.44 59 ILE B C 1
ATOM 3135 O O . ILE B 1 59 ? 7.023 26.344 25.453 1 98.44 59 ILE B O 1
ATOM 3139 N N . ASN B 1 60 ? 5.496 27.766 26.328 1 98.5 60 ASN B N 1
ATOM 3140 C CA . ASN B 1 60 ? 6.32 28.938 26.062 1 98.5 60 ASN B CA 1
ATOM 3141 C C . ASN B 1 60 ? 7.555 28.984 26.953 1 98.5 60 ASN B C 1
ATOM 3143 O O . ASN B 1 60 ? 8.578 29.562 26.578 1 98.5 60 ASN B O 1
ATOM 3147 N N . GLU B 1 61 ? 7.484 28.391 28.078 1 98.06 61 GLU B N 1
ATOM 3148 C CA . GLU B 1 61 ? 8.602 28.359 29.016 1 98.06 61 GLU B CA 1
ATOM 3149 C C . GLU B 1 61 ? 9.57 27.219 28.688 1 98.06 61 GLU B C 1
ATOM 3151 O O . GLU B 1 61 ? 10.789 27.406 28.688 1 98.06 61 GLU B O 1
ATOM 3156 N N . THR B 1 62 ? 9.039 26.062 28.406 1 98 62 THR B N 1
ATOM 3157 C CA . THR B 1 62 ? 9.875 24.875 28.297 1 98 62 THR B CA 1
ATOM 3158 C C . THR B 1 62 ? 10.117 24.516 26.844 1 98 62 THR B C 1
ATOM 3160 O O . THR B 1 62 ? 10.984 23.688 26.531 1 98 62 THR B O 1
ATOM 3163 N N . HIS B 1 63 ? 9.281 25.094 25.953 1 98.56 63 HIS B N 1
ATOM 3164 C CA . HIS B 1 63 ? 9.328 24.781 24.531 1 98.56 63 HIS B CA 1
ATOM 3165 C C . HIS B 1 63 ? 9.047 23.312 24.266 1 98.56 63 HIS B C 1
ATOM 3167 O O . HIS B 1 63 ? 9.695 22.688 23.422 1 98.56 63 HIS B O 1
ATOM 3173 N N . GLU B 1 64 ? 8.164 22.844 25.047 1 98.12 64 GLU B N 1
ATOM 3174 C CA . GLU B 1 64 ? 7.688 21.469 24.906 1 98.12 64 GLU B CA 1
ATOM 3175 C C . GLU B 1 64 ? 6.188 21.375 25.172 1 98.12 64 GLU B C 1
ATOM 3177 O O . GLU B 1 64 ? 5.684 21.953 26.141 1 98.12 64 GLU B O 1
ATOM 3182 N N . ASN B 1 65 ? 5.492 20.797 24.234 1 97.75 65 ASN B N 1
ATOM 3183 C CA . ASN B 1 65 ? 4.109 20.406 24.484 1 97.75 65 ASN B CA 1
ATOM 3184 C C . ASN B 1 65 ? 4.031 19.047 25.188 1 97.75 65 ASN B C 1
ATOM 3186 O O . ASN B 1 65 ? 3.725 18.047 24.547 1 97.75 65 ASN B O 1
ATOM 3190 N N . ALA B 1 66 ? 4.199 19.016 26.422 1 94.56 66 ALA B N 1
ATOM 3191 C CA . ALA B 1 66 ? 4.398 17.797 27.188 1 94.56 66 ALA B CA 1
ATOM 3192 C C . ALA B 1 66 ? 3.139 16.938 27.188 1 94.56 66 ALA B C 1
ATOM 3194 O O . ALA B 1 66 ? 3.217 15.711 27.328 1 94.56 66 ALA B O 1
ATOM 3195 N N . LYS B 1 67 ? 2.049 17.578 27.031 1 94.88 67 LYS B N 1
ATOM 3196 C CA . LYS B 1 67 ? 0.789 16.844 27.062 1 94.88 67 LYS B CA 1
ATOM 3197 C C . LYS B 1 67 ? 0.571 16.078 25.766 1 94.88 67 LYS B C 1
ATOM 3199 O O . LYS B 1 67 ? 0.213 14.891 25.797 1 94.88 67 LYS B O 1
ATOM 3204 N N . TYR B 1 68 ? 0.834 16.656 24.625 1 95.56 68 TYR B N 1
ATOM 3205 C CA . TYR B 1 68 ? 0.405 16.062 23.359 1 95.56 68 TYR B CA 1
ATOM 3206 C C . TYR B 1 68 ? 1.599 15.531 22.578 1 95.56 68 TYR B C 1
ATOM 3208 O O . TYR B 1 68 ? 1.443 14.688 21.688 1 95.56 68 TYR B O 1
ATOM 3216 N N . LEU B 1 69 ? 2.738 16.016 22.812 1 97.12 69 LEU B N 1
ATOM 3217 C CA . LEU B 1 69 ? 3.951 15.547 22.141 1 97.12 69 LEU B CA 1
ATOM 3218 C C . LEU B 1 69 ? 5.133 15.547 23.109 1 97.12 69 LEU B C 1
ATOM 3220 O O . LEU B 1 69 ? 6.117 16.25 22.891 1 97.12 69 LEU B O 1
ATOM 3224 N N . PRO B 1 70 ? 5.035 14.727 24.125 1 96.75 70 PRO B N 1
ATOM 3225 C CA . PRO B 1 70 ? 6.09 14.703 25.141 1 96.75 70 PRO B CA 1
ATOM 3226 C C . PRO B 1 70 ? 7.441 14.258 24.578 1 96.75 70 PRO B C 1
ATOM 3228 O O . PRO B 1 70 ? 7.496 13.375 23.734 1 96.75 70 PRO B O 1
ATOM 3231 N N . GLY B 1 71 ? 8.469 14.859 25.031 1 96.81 71 GLY B N 1
ATOM 3232 C CA . GLY B 1 71 ? 9.82 14.422 24.719 1 96.81 71 GLY B CA 1
ATOM 3233 C C . GLY B 1 71 ? 10.406 15.117 23.5 1 96.81 71 GLY B C 1
ATOM 3234 O O . GLY B 1 71 ? 11.555 14.867 23.141 1 96.81 71 GLY B O 1
ATOM 3235 N N . VAL B 1 72 ? 9.656 15.992 22.906 1 97.88 72 VAL B N 1
ATOM 3236 C CA . VAL B 1 72 ? 10.133 16.688 21.719 1 97.88 72 VAL B CA 1
ATOM 3237 C C . VAL B 1 72 ? 10.133 18.203 21.969 1 97.88 72 VAL B C 1
ATOM 3239 O O . VAL B 1 72 ? 9.117 18.766 22.391 1 97.88 72 VAL B O 1
ATOM 3242 N N . LYS B 1 73 ? 11.211 18.828 21.734 1 98.25 73 LYS B N 1
ATOM 3243 C CA . LYS B 1 73 ? 11.328 20.266 21.938 1 98.25 73 LYS B CA 1
ATOM 3244 C C . LYS B 1 73 ? 10.852 21.031 20.688 1 98.25 73 LYS B C 1
ATOM 3246 O O . LYS B 1 73 ? 11.18 20.641 19.562 1 98.25 73 LYS B O 1
ATOM 3251 N N . LEU B 1 74 ? 10.102 22.031 20.953 1 98.62 74 LEU B N 1
ATOM 3252 C CA . LEU B 1 74 ? 9.766 23 19.906 1 98.62 74 LEU B CA 1
ATOM 3253 C C . LEU B 1 74 ? 10.82 24.109 19.844 1 98.62 74 LEU B C 1
ATOM 3255 O O . LEU B 1 74 ? 11.422 24.469 20.859 1 98.62 74 LEU B O 1
ATOM 3259 N N . PRO B 1 75 ? 11.078 24.578 18.594 1 98.5 75 PRO B N 1
ATOM 3260 C CA . PRO B 1 75 ? 11.945 25.75 18.547 1 98.5 75 PRO B CA 1
ATOM 3261 C C . PRO B 1 75 ? 11.398 26.922 19.344 1 98.5 75 PRO B C 1
ATOM 3263 O O . PRO B 1 75 ? 10.18 27.078 19.469 1 98.5 75 PRO B O 1
ATOM 3266 N N . ASP B 1 76 ? 12.281 27.766 19.797 1 98.31 76 ASP B N 1
ATOM 3267 C CA . ASP B 1 76 ? 11.883 28.828 20.719 1 98.31 76 ASP B CA 1
ATOM 3268 C C . ASP B 1 76 ? 11.094 29.906 19.984 1 98.31 76 ASP B C 1
ATOM 3270 O O . ASP B 1 76 ? 10.453 30.75 20.625 1 98.31 76 ASP B O 1
ATOM 3274 N N . ASN B 1 77 ? 11.133 29.906 18.672 1 98.81 77 ASN B N 1
ATOM 3275 C CA . ASN B 1 77 ? 10.375 30.891 17.906 1 98.81 77 ASN B CA 1
ATOM 3276 C C . ASN B 1 77 ? 8.938 30.438 17.672 1 98.81 77 ASN B C 1
ATOM 3278 O O . ASN B 1 77 ? 8.148 31.172 17.062 1 98.81 77 ASN B O 1
ATOM 3282 N N . VAL B 1 78 ? 8.57 29.234 18.109 1 98.88 78 VAL B N 1
ATOM 3283 C CA . VAL B 1 78 ? 7.176 28.812 18.141 1 98.88 78 VAL B CA 1
ATOM 3284 C C . VAL B 1 78 ? 6.527 29.297 19.438 1 98.88 78 VAL B C 1
ATOM 3286 O O . VAL B 1 78 ? 6.957 28.922 20.531 1 98.88 78 VAL B O 1
ATOM 3289 N N . VAL B 1 79 ? 5.551 30.078 19.297 1 98.81 79 VAL B N 1
ATOM 3290 C CA . VAL B 1 79 ? 4.945 30.719 20.453 1 98.81 79 VAL B CA 1
ATOM 3291 C C . VAL B 1 79 ? 3.5 30.25 20.609 1 98.81 79 VAL B C 1
ATOM 3293 O O . VAL B 1 79 ? 2.695 30.391 19.688 1 98.81 79 VAL B O 1
ATOM 3296 N N . ALA B 1 80 ? 3.195 29.75 21.766 1 98.75 80 ALA B N 1
ATOM 3297 C CA . ALA B 1 80 ? 1.839 29.297 22.078 1 98.75 80 ALA B CA 1
ATOM 3298 C C . ALA B 1 80 ? 0.942 30.469 22.453 1 98.75 80 ALA B C 1
ATOM 3300 O O . ALA B 1 80 ? 1.301 31.281 23.328 1 98.75 80 ALA B O 1
ATOM 3301 N N . ILE B 1 81 ? -0.184 30.562 21.766 1 98.5 81 ILE B N 1
ATOM 3302 C CA . ILE B 1 81 ? -1.14 31.641 21.969 1 98.5 81 ILE B CA 1
ATOM 3303 C C . ILE B 1 81 ? -2.518 31.062 22.281 1 98.5 81 ILE B C 1
ATOM 3305 O O . ILE B 1 81 ? -3.004 30.188 21.562 1 98.5 81 ILE B O 1
ATOM 3309 N N . PRO B 1 82 ? -3.211 31.438 23.344 1 97.94 82 PRO B N 1
ATOM 3310 C CA . PRO B 1 82 ? -4.477 30.828 23.75 1 97.94 82 PRO B CA 1
ATOM 3311 C C . PRO B 1 82 ? -5.684 31.422 23.047 1 97.94 82 PRO B C 1
ATOM 3313 O O . PRO B 1 82 ? -6.82 31.25 23.484 1 97.94 82 PRO B O 1
ATOM 3316 N N . SER B 1 83 ? -5.461 32.25 22.016 1 97.88 83 SER B N 1
ATOM 3317 C CA . SER B 1 83 ? -6.512 32.875 21.203 1 97.88 83 SER B CA 1
ATOM 3318 C C . SER B 1 83 ? -6.258 32.656 19.719 1 97.88 83 SER B C 1
ATOM 3320 O O . SER B 1 83 ? -5.207 33.031 19.188 1 97.88 83 SER B O 1
ATOM 3322 N N . ALA B 1 84 ? -7.27 32.031 19.094 1 98.38 84 ALA B N 1
ATOM 3323 C CA . ALA B 1 84 ? -7.125 31.797 17.656 1 98.38 84 ALA B CA 1
ATOM 3324 C C . ALA B 1 84 ? -6.973 33.094 16.891 1 98.38 84 ALA B C 1
ATOM 3326 O O . ALA B 1 84 ? -6.16 33.188 15.969 1 98.38 84 ALA B O 1
ATOM 3327 N N . THR B 1 85 ? -7.762 34.094 17.297 1 98.31 85 THR B N 1
ATOM 3328 C CA . THR B 1 85 ? -7.734 35.406 16.641 1 98.31 85 THR B CA 1
ATOM 3329 C C . THR B 1 85 ? -6.367 36.062 16.797 1 98.31 85 THR B C 1
ATOM 3331 O O . THR B 1 85 ? -5.824 36.625 15.852 1 98.31 85 THR B O 1
ATOM 3334 N N . GLU B 1 86 ? -5.832 35.969 18 1 98.25 86 GLU B N 1
ATOM 3335 C CA . GLU B 1 86 ? -4.52 36.562 18.25 1 98.25 86 GLU B CA 1
ATOM 3336 C C . GLU B 1 86 ? -3.426 35.812 17.5 1 98.25 86 GLU B C 1
ATOM 3338 O O . GLU B 1 86 ? -2.506 36.406 16.953 1 98.25 86 GLU B O 1
ATOM 3343 N N . ALA B 1 87 ? -3.521 34.5 17.516 1 98.62 87 ALA B N 1
ATOM 3344 C CA . ALA B 1 87 ? -2.539 33.688 16.812 1 98.62 87 ALA B CA 1
ATOM 3345 C C . ALA B 1 87 ? -2.535 34.031 15.312 1 98.62 87 ALA B C 1
ATOM 3347 O O . ALA B 1 87 ? -1.475 34.062 14.688 1 98.62 87 ALA B O 1
ATOM 3348 N N . ALA B 1 88 ? -3.697 34.25 14.742 1 98.56 88 ALA B N 1
ATOM 3349 C CA . ALA B 1 88 ? -3.859 34.438 13.305 1 98.56 88 ALA B CA 1
ATOM 3350 C C . ALA B 1 88 ? -3.611 35.875 12.891 1 98.56 88 ALA B C 1
ATOM 3352 O O . ALA B 1 88 ? -3.5 36.188 11.703 1 98.56 88 ALA B O 1
ATOM 3353 N N . ALA B 1 89 ? -3.504 36.781 13.875 1 97.69 89 ALA B N 1
ATOM 3354 C CA . ALA B 1 89 ? -3.41 38.219 13.578 1 97.69 89 ALA B CA 1
ATOM 3355 C C . ALA B 1 89 ? -2.211 38.5 12.68 1 97.69 89 ALA B C 1
ATOM 3357 O O . ALA B 1 89 ? -1.07 38.219 13.039 1 97.69 89 ALA B O 1
ATOM 3358 N N . GLY B 1 90 ? -2.49 39.031 11.484 1 96.81 90 GLY B N 1
ATOM 3359 C CA . GLY B 1 90 ? -1.449 39.469 10.57 1 96.81 90 GLY B CA 1
ATOM 3360 C C . GLY B 1 90 ? -0.822 38.344 9.781 1 96.81 90 GLY B C 1
ATOM 3361 O O . GLY B 1 90 ? 0.106 38.562 9 1 96.81 90 GLY B O 1
ATOM 3362 N N . ALA B 1 91 ? -1.31 37.188 9.945 1 97.94 91 ALA B N 1
ATOM 3363 C CA . ALA B 1 91 ? -0.723 36.031 9.266 1 97.94 91 ALA B CA 1
ATOM 3364 C C . ALA B 1 91 ? -1.037 36.031 7.777 1 97.94 91 ALA B C 1
ATOM 3366 O O . ALA B 1 91 ? -2.141 36.406 7.371 1 97.94 91 ALA B O 1
ATOM 3367 N N . ASP B 1 92 ? -0.066 35.656 6.957 1 97.25 92 ASP B N 1
ATOM 3368 C CA . ASP B 1 92 ? -0.23 35.438 5.52 1 97.25 92 ASP B CA 1
ATOM 3369 C C . ASP B 1 92 ? -0.624 34 5.227 1 97.25 92 ASP B C 1
ATOM 3371 O O . ASP B 1 92 ? -1.273 33.719 4.215 1 97.25 92 ASP B O 1
ATOM 3375 N N . LEU B 1 93 ? -0.127 33.125 6.082 1 98.75 93 LEU B N 1
ATOM 3376 C CA . LEU B 1 93 ? -0.347 31.688 5.941 1 98.75 93 LEU B CA 1
ATOM 3377 C C . LEU B 1 93 ? -1 31.109 7.195 1 98.75 93 LEU B C 1
ATOM 3379 O O . LEU B 1 93 ? -0.476 31.266 8.305 1 98.75 93 LEU B O 1
ATOM 3383 N N . LEU B 1 94 ? -2.096 30.469 7.012 1 98.88 94 LEU B N 1
ATOM 3384 C CA . LEU B 1 94 ? -2.807 29.812 8.109 1 98.88 94 LEU B CA 1
ATOM 3385 C C . LEU B 1 94 ? -2.811 28.297 7.938 1 98.88 94 LEU B C 1
ATOM 3387 O O . LEU B 1 94 ? -3.205 27.797 6.887 1 98.88 94 LEU B O 1
ATOM 3391 N N . VAL B 1 95 ? -2.354 27.578 8.93 1 98.94 95 VAL B N 1
ATOM 3392 C CA . VAL B 1 95 ? -2.336 26.125 8.93 1 98.94 95 VAL B CA 1
ATOM 3393 C C . VAL B 1 95 ? -3.406 25.594 9.883 1 98.94 95 VAL B C 1
ATOM 3395 O O . VAL B 1 95 ? -3.309 25.766 11.094 1 98.94 95 VAL B O 1
ATOM 3398 N N . PHE B 1 96 ? -4.363 24.953 9.336 1 98.81 96 PHE B N 1
ATOM 3399 C CA . PHE B 1 96 ? -5.441 24.422 10.164 1 98.81 96 PHE B CA 1
ATOM 3400 C C . PHE B 1 96 ? -5.184 22.953 10.508 1 98.81 96 PHE B C 1
ATOM 3402 O O . PHE B 1 96 ? -5.156 22.109 9.625 1 98.81 96 PHE B O 1
ATOM 3409 N N . VAL B 1 97 ? -5.051 22.625 11.789 1 98.06 97 VAL B N 1
ATOM 3410 C CA . VAL B 1 97 ? -4.723 21.266 12.234 1 98.06 97 VAL B CA 1
ATOM 3411 C C . VAL B 1 97 ? -5.453 20.969 13.539 1 98.06 97 VAL B C 1
ATOM 3413 O O . VAL B 1 97 ? -4.895 20.328 14.438 1 98.06 97 VAL B O 1
ATOM 3416 N N . ILE B 1 98 ? -6.691 21.375 13.711 1 95.88 98 ILE B N 1
ATOM 3417 C CA . ILE B 1 98 ? -7.551 21.078 14.852 1 95.88 98 ILE B CA 1
ATOM 3418 C C . ILE B 1 98 ? -8.562 20 14.477 1 95.88 98 ILE B C 1
ATOM 3420 O O . ILE B 1 98 ? -8.766 19.719 13.297 1 95.88 98 ILE B O 1
ATOM 3424 N N . PRO B 1 99 ? -9.18 19.328 15.461 1 91.19 99 PRO B N 1
ATOM 3425 C CA . PRO B 1 99 ? -10.25 18.375 15.125 1 91.19 99 PRO B CA 1
ATOM 3426 C C . PRO B 1 99 ? -11.336 19 14.25 1 91.19 99 PRO B C 1
ATOM 3428 O O . PRO B 1 99 ? -11.688 20.172 14.43 1 91.19 99 PRO B O 1
ATOM 3431 N N . HIS B 1 100 ? -11.797 18.203 13.383 1 90.31 100 HIS B N 1
ATOM 3432 C CA . HIS B 1 100 ? -12.656 18.719 12.32 1 90.31 100 HIS B CA 1
ATOM 3433 C C . HIS B 1 100 ? -13.914 19.375 12.891 1 90.31 100 HIS B C 1
ATOM 3435 O O . HIS B 1 100 ? -14.461 20.297 12.289 1 90.31 100 HIS B O 1
ATOM 3441 N N . GLN B 1 101 ? -14.383 18.969 14.062 1 88.12 101 GLN B N 1
ATOM 3442 C CA . GLN B 1 101 ? -15.625 19.469 14.633 1 88.12 101 GLN B CA 1
ATOM 3443 C C . GLN B 1 101 ? -15.484 20.922 15.047 1 88.12 101 GLN B C 1
ATOM 3445 O O . GLN B 1 101 ? -16.484 21.641 15.188 1 88.12 101 GLN B O 1
ATOM 3450 N N . PHE B 1 102 ? -14.297 21.406 15.188 1 93.75 102 PHE B N 1
ATOM 3451 C CA . PHE B 1 102 ? -14.078 22.75 15.672 1 93.75 102 PHE B CA 1
ATOM 3452 C C . PHE B 1 102 ? -13.82 23.719 14.516 1 93.75 102 PHE B C 1
ATOM 3454 O O . PHE B 1 102 ? -13.805 24.938 14.703 1 93.75 102 PHE B O 1
ATOM 3461 N N . ILE B 1 103 ? -13.648 23.25 13.297 1 95.94 103 ILE B N 1
ATOM 3462 C CA . ILE B 1 103 ? -13.227 24.031 12.156 1 95.94 103 ILE B CA 1
ATOM 3463 C C . ILE B 1 103 ? -14.234 25.156 11.891 1 95.94 103 ILE B C 1
ATOM 3465 O O . ILE B 1 103 ? -13.867 26.328 11.805 1 95.94 103 ILE B O 1
ATOM 3469 N N . PRO B 1 104 ? -15.562 24.844 11.852 1 96.12 104 PRO B N 1
ATOM 3470 C CA . PRO B 1 104 ? -16.5 25.922 11.555 1 96.12 104 PRO B CA 1
ATOM 3471 C C . PRO B 1 104 ? -16.469 27.047 12.602 1 96.12 104 PRO B C 1
ATOM 3473 O O . PRO B 1 104 ? -16.453 28.219 12.25 1 96.12 104 PRO B O 1
ATOM 3476 N N . SER B 1 105 ? -16.438 26.641 13.852 1 97.25 105 SER B N 1
ATOM 3477 C CA . SER B 1 105 ? -16.469 27.641 14.922 1 97.25 105 SER B CA 1
ATOM 3478 C C . SER B 1 105 ? -15.203 28.5 14.898 1 97.25 105 SER B C 1
ATOM 3480 O O . SER B 1 105 ? -15.289 29.734 15.031 1 97.25 105 SER B O 1
ATOM 3482 N N . VAL B 1 106 ? -14.055 27.922 14.727 1 98 106 VAL B N 1
ATOM 3483 C CA . VAL B 1 106 ? -12.797 28.656 14.703 1 98 106 VAL B CA 1
ATOM 3484 C C . VAL B 1 106 ? -12.758 29.562 13.469 1 98 106 VAL B C 1
ATOM 3486 O O . VAL B 1 106 ? -12.32 30.719 13.555 1 98 106 VAL B O 1
ATOM 3489 N N . CYS B 1 107 ? -13.211 29.078 12.336 1 98.19 107 CYS B N 1
ATOM 3490 C CA . CYS B 1 107 ? -13.234 29.891 11.117 1 98.19 107 CYS B CA 1
ATOM 3491 C C . CYS B 1 107 ? -14.156 31.094 11.281 1 98.19 107 CYS B C 1
ATOM 3493 O O . CYS B 1 107 ? -13.836 32.188 10.82 1 98.19 107 CYS B O 1
ATOM 3495 N N . ARG B 1 108 ? -15.289 30.891 11.914 1 98.06 108 ARG B N 1
ATOM 3496 C CA . ARG B 1 108 ? -16.203 32 12.156 1 98.06 108 ARG B CA 1
ATOM 3497 C C . ARG B 1 108 ? -15.57 33.031 13.07 1 98.06 108 ARG B C 1
ATOM 3499 O O . ARG B 1 108 ? -15.766 34.25 12.875 1 98.06 108 ARG B O 1
ATOM 3506 N N . GLU B 1 109 ? -14.844 32.531 14.031 1 97.94 109 GLU B N 1
ATOM 3507 C CA . GLU B 1 109 ? -14.125 33.438 14.938 1 97.94 109 GLU B CA 1
ATOM 3508 C C . GLU B 1 109 ? -13.117 34.281 14.18 1 97.94 109 GLU B C 1
ATOM 3510 O O . GLU B 1 109 ? -12.898 35.469 14.516 1 97.94 109 GLU B O 1
ATOM 3515 N N . LEU B 1 110 ? -12.508 33.781 13.156 1 98.38 110 LEU B N 1
ATOM 3516 C CA . LEU B 1 110 ? -11.445 34.438 12.414 1 98.38 110 LEU B CA 1
ATOM 3517 C C . LEU B 1 110 ? -12.008 35.281 11.273 1 98.38 110 LEU B C 1
ATOM 3519 O O . LEU B 1 110 ? -11.312 36.125 10.719 1 98.38 110 LEU B O 1
ATOM 3523 N N . LYS B 1 111 ? -13.234 35 10.93 1 97.38 111 LYS B N 1
ATOM 3524 C CA . LYS B 1 111 ? -13.844 35.688 9.789 1 97.38 111 LYS B CA 1
ATOM 3525 C C . LYS B 1 111 ? -13.766 37.188 9.93 1 97.38 111 LYS B C 1
ATOM 3527 O O . LYS B 1 111 ? -14.141 37.75 10.969 1 97.38 111 LYS B O 1
ATOM 3532 N N . GLY B 1 112 ? -13.281 37.844 8.914 1 95.75 112 GLY B N 1
ATOM 3533 C CA . GLY B 1 112 ? -13.172 39.281 8.906 1 95.75 112 GLY B CA 1
ATOM 3534 C C . GLY B 1 112 ? -11.953 39.781 9.672 1 95.75 112 GLY B C 1
ATOM 3535 O O . GLY B 1 112 ? -11.711 41 9.727 1 95.75 112 GLY B O 1
ATOM 3536 N N . LYS B 1 113 ? -11.203 38.906 10.227 1 97.25 113 LYS B N 1
ATOM 3537 C CA . LYS B 1 113 ? -10.086 39.312 11.07 1 97.25 113 LYS B CA 1
ATOM 3538 C C . LYS B 1 113 ? -8.758 38.844 10.492 1 97.25 113 LYS B C 1
ATOM 3540 O O . LYS B 1 113 ? -7.711 39 11.125 1 97.25 113 LYS B O 1
ATOM 3545 N N . ILE B 1 114 ? -8.766 38.25 9.328 1 96.12 114 ILE B N 1
ATOM 3546 C CA . ILE B 1 114 ? -7.523 37.812 8.719 1 96.12 114 ILE B CA 1
ATOM 3547 C C . ILE B 1 114 ? -7.09 38.812 7.637 1 96.12 114 ILE B C 1
ATOM 3549 O O . ILE B 1 114 ? -7.914 39.531 7.098 1 96.12 114 ILE B O 1
ATOM 3553 N N . ARG B 1 115 ? -5.867 38.781 7.32 1 94.44 115 ARG B N 1
ATOM 3554 C CA . ARG B 1 115 ? -5.312 39.688 6.301 1 94.44 115 ARG B CA 1
ATOM 3555 C C . ARG B 1 115 ? -5.828 39.312 4.914 1 94.44 115 ARG B C 1
ATOM 3557 O O . ARG B 1 115 ? -5.973 38.125 4.598 1 94.44 115 ARG B O 1
ATOM 3564 N N . GLU B 1 116 ? -6.047 40.312 4.145 1 93.38 116 GLU B N 1
ATOM 3565 C CA . GLU B 1 116 ? -6.379 40.062 2.746 1 93.38 116 GLU B CA 1
ATOM 3566 C C . GLU B 1 116 ? -5.258 39.312 2.041 1 93.38 116 GLU B C 1
ATOM 3568 O O . GLU B 1 116 ? -4.078 39.625 2.232 1 93.38 116 GLU B O 1
ATOM 3573 N N . GLY B 1 117 ? -5.637 38.344 1.298 1 94.19 117 GLY B N 1
ATOM 3574 C CA . GLY B 1 117 ? -4.633 37.625 0.546 1 94.19 117 GLY B CA 1
ATOM 3575 C C . GLY B 1 117 ? -4.074 36.438 1.305 1 94.19 117 GLY B C 1
ATOM 3576 O O . GLY B 1 117 ? -3.277 35.656 0.765 1 94.19 117 GLY B O 1
ATOM 3577 N N . THR B 1 118 ? -4.52 36.25 2.555 1 97.25 118 THR B N 1
ATOM 3578 C CA . THR B 1 118 ? -4.102 35.125 3.357 1 97.25 118 THR B CA 1
ATOM 3579 C C . THR B 1 118 ? -4.457 33.812 2.66 1 97.25 118 THR B C 1
ATOM 3581 O O . THR B 1 118 ? -5.539 33.688 2.078 1 97.25 118 THR B O 1
ATOM 3584 N N . HIS B 1 119 ? -3.52 32.875 2.645 1 98.56 119 HIS B N 1
ATOM 3585 C CA . HIS B 1 119 ? -3.762 31.531 2.154 1 98.56 119 HIS B CA 1
ATOM 3586 C C . HIS B 1 119 ? -3.781 30.531 3.301 1 98.56 119 HIS B C 1
ATOM 3588 O O . HIS B 1 119 ? -2.963 30.609 4.219 1 98.56 119 HIS B O 1
ATOM 3594 N N . ALA B 1 120 ? -4.703 29.625 3.254 1 98.88 120 ALA B N 1
ATOM 3595 C CA . ALA B 1 120 ? -4.824 28.594 4.285 1 98.88 120 ALA B CA 1
ATOM 3596 C C . ALA B 1 120 ? -4.414 27.219 3.748 1 98.88 120 ALA B C 1
ATOM 3598 O O . ALA B 1 120 ? -4.312 27.031 2.533 1 98.88 120 ALA B O 1
ATOM 3599 N N . ILE B 1 121 ? -4.117 26.328 4.621 1 98.94 121 ILE B N 1
ATOM 3600 C CA . ILE B 1 121 ? -3.918 24.922 4.305 1 98.94 121 ILE B CA 1
ATOM 3601 C C . ILE B 1 121 ? -4.59 24.062 5.367 1 98.94 121 ILE B C 1
ATOM 3603 O O . ILE B 1 121 ? -4.391 24.266 6.566 1 98.94 121 ILE B O 1
ATOM 3607 N N . SER B 1 122 ? -5.43 23.156 4.902 1 98.75 122 SER B N 1
ATOM 3608 C CA . SER B 1 122 ? -6.16 22.25 5.793 1 98.75 122 SER B CA 1
ATOM 3609 C C . SER B 1 122 ? -5.422 20.938 5.969 1 98.75 122 SER B C 1
ATOM 3611 O O . SER B 1 122 ? -5.031 20.297 4.988 1 98.75 122 SER B O 1
ATOM 3613 N N . MET B 1 123 ? -5.195 20.531 7.203 1 98.19 123 MET B N 1
ATOM 3614 C CA . MET B 1 123 ? -4.621 19.219 7.496 1 98.19 123 MET B CA 1
ATOM 3615 C C . MET B 1 123 ? -5.648 18.312 8.172 1 98.19 123 MET B C 1
ATOM 3617 O O . MET B 1 123 ? -5.285 17.391 8.906 1 98.19 123 MET B O 1
ATOM 3621 N N . ILE B 1 124 ? -6.941 18.672 7.902 1 94.5 124 ILE B N 1
ATOM 3622 C CA . ILE B 1 124 ? -8.062 17.922 8.469 1 94.5 124 ILE B CA 1
ATOM 3623 C C . ILE B 1 124 ? -8.352 16.688 7.602 1 94.5 124 ILE B C 1
ATOM 3625 O O . ILE B 1 124 ? -8.539 16.812 6.387 1 94.5 124 ILE B O 1
ATOM 3629 N N . LYS B 1 125 ? -8.344 15.547 8.258 1 90.19 125 LYS B N 1
ATOM 3630 C CA . LYS B 1 125 ? -8.602 14.305 7.547 1 90.19 125 LYS B CA 1
ATOM 3631 C C . LYS B 1 125 ? -10.039 13.828 7.773 1 90.19 125 LYS B C 1
ATOM 3633 O O . LYS B 1 125 ? -10.266 12.805 8.422 1 90.19 125 LYS B O 1
ATOM 3638 N N . GLY B 1 126 ? -10.969 14.531 7.207 1 88.75 126 GLY B N 1
ATOM 3639 C CA . GLY B 1 126 ? -12.383 14.219 7.328 1 88.75 126 GLY B CA 1
ATOM 3640 C C . GLY B 1 126 ? -13.242 14.938 6.309 1 88.75 126 GLY B C 1
ATOM 3641 O O . GLY B 1 126 ? -12.742 15.734 5.508 1 88.75 126 GLY B O 1
ATOM 3642 N N . VAL B 1 127 ? -14.43 14.523 6.27 1 90.38 127 VAL B N 1
ATOM 3643 C CA . VAL B 1 127 ? -15.414 15.172 5.406 1 90.38 127 VAL B CA 1
ATOM 3644 C C . VAL B 1 127 ? -16.609 15.633 6.238 1 90.38 127 VAL B C 1
ATOM 3646 O O . VAL B 1 127 ? -16.812 15.164 7.355 1 90.38 127 VAL B O 1
ATOM 3649 N N . GLU B 1 128 ? -17.266 16.531 5.758 1 88.12 128 GLU B N 1
ATOM 3650 C CA . GLU B 1 128 ? -18.531 16.969 6.32 1 88.12 128 GLU B CA 1
ATOM 3651 C C . GLU B 1 128 ? -19.703 16.562 5.434 1 88.12 128 GLU B C 1
ATOM 3653 O O . GLU B 1 128 ? -19.734 16.891 4.242 1 88.12 128 GLU B O 1
ATOM 3658 N N . VAL B 1 129 ? -20.594 15.773 5.984 1 86.44 129 VAL B N 1
ATOM 3659 C CA . VAL B 1 129 ? -21.797 15.367 5.246 1 86.44 129 VAL B CA 1
ATOM 3660 C C . VAL B 1 129 ? -23.031 16.016 5.867 1 86.44 129 VAL B C 1
ATOM 3662 O O . VAL B 1 129 ? -23.266 15.883 7.074 1 86.44 129 VAL B O 1
ATOM 3665 N N . LYS B 1 130 ? -23.719 16.781 5.086 1 84.56 130 LYS B N 1
ATOM 3666 C CA . LYS B 1 130 ? -24.953 17.453 5.52 1 84.56 130 LYS B CA 1
ATOM 3667 C C . LYS B 1 130 ? -25.969 17.516 4.391 1 84.56 130 LYS B C 1
ATOM 3669 O O . LYS B 1 130 ? -25.641 17.906 3.268 1 84.56 130 LYS B O 1
ATOM 3674 N N . ASP B 1 131 ? -27.25 17.109 4.715 1 86.19 131 ASP B N 1
ATOM 3675 C CA . ASP B 1 131 ? -28.391 17.219 3.799 1 86.19 131 ASP B CA 1
ATOM 3676 C C . ASP B 1 131 ? -28.078 16.547 2.461 1 86.19 131 ASP B C 1
ATOM 3678 O O . ASP B 1 131 ? -28.297 17.141 1.401 1 86.19 131 ASP B O 1
ATOM 3682 N N . GLY B 1 132 ? -27.391 15.445 2.457 1 85.19 132 GLY B N 1
ATOM 3683 C CA . GLY B 1 132 ? -27.125 14.664 1.26 1 85.19 132 GLY B CA 1
ATOM 3684 C C . GLY B 1 132 ? -25.938 15.172 0.471 1 85.19 132 GLY B C 1
ATOM 3685 O O . GLY B 1 132 ? -25.656 14.68 -0.625 1 85.19 132 GLY B O 1
ATOM 3686 N N . ASP B 1 133 ? -25.297 16.156 1.056 1 92.44 133 ASP B N 1
ATOM 3687 C CA . ASP B 1 133 ? -24.109 16.688 0.399 1 92.44 133 ASP B CA 1
ATOM 3688 C C . ASP B 1 133 ? -22.844 16.359 1.19 1 92.44 133 ASP B C 1
ATOM 3690 O O . ASP B 1 133 ? -22.906 16.141 2.402 1 92.44 133 ASP B O 1
ATOM 3694 N N . ILE B 1 134 ? -21.75 16.344 0.465 1 94.62 134 ILE B N 1
ATOM 3695 C CA . ILE B 1 134 ? -20.469 16.047 1.091 1 94.62 134 ILE B CA 1
ATOM 3696 C C . ILE B 1 134 ? -19.453 17.125 0.733 1 94.62 134 ILE B C 1
ATOM 3698 O O . ILE B 1 134 ? -19.406 17.594 -0.409 1 94.62 134 ILE B O 1
ATOM 3702 N N . ARG B 1 135 ? -18.781 17.641 1.753 1 95.75 135 ARG B N 1
ATOM 3703 C CA . ARG B 1 135 ? -17.781 18.688 1.543 1 95.75 135 ARG B CA 1
ATOM 3704 C C . ARG B 1 135 ? -16.469 18.328 2.217 1 95.75 135 ARG B C 1
ATOM 3706 O O . ARG B 1 135 ? -16.453 17.734 3.291 1 95.75 135 ARG B O 1
ATOM 3713 N N . ILE B 1 136 ? -15.359 18.719 1.566 1 96.81 136 ILE B N 1
ATOM 3714 C CA . ILE B 1 136 ? -14.047 18.625 2.195 1 96.81 136 ILE B CA 1
ATOM 3715 C C . ILE B 1 136 ? -13.789 19.875 3.035 1 96.81 136 ILE B C 1
ATOM 3717 O O . ILE B 1 136 ? -14.375 20.938 2.783 1 96.81 136 ILE B O 1
ATOM 3721 N N . PHE B 1 137 ? -12.938 19.812 3.984 1 96.94 137 PHE B N 1
ATOM 3722 C CA . PHE B 1 137 ? -12.797 20.906 4.949 1 96.94 137 PHE B CA 1
ATOM 3723 C C . PHE B 1 137 ? -12.023 22.062 4.34 1 96.94 137 PHE B C 1
ATOM 3725 O O . PHE B 1 137 ? -12.172 23.219 4.777 1 96.94 137 PHE B O 1
ATOM 3732 N N . ALA B 1 138 ? -11.164 21.781 3.34 1 98.12 138 ALA B N 1
ATOM 3733 C CA . ALA B 1 138 ? -10.578 22.906 2.619 1 98.12 138 ALA B CA 1
ATOM 3734 C C . ALA B 1 138 ? -11.656 23.844 2.072 1 98.12 138 ALA B C 1
ATOM 3736 O O . ALA B 1 138 ? -11.516 25.062 2.123 1 98.12 138 ALA B O 1
ATOM 3737 N N . ASP B 1 139 ? -12.742 23.234 1.546 1 97.69 139 ASP B N 1
ATOM 3738 C CA . ASP B 1 139 ? -13.852 24.016 1.021 1 97.69 139 ASP B CA 1
ATOM 3739 C C . ASP B 1 139 ? -14.602 24.734 2.146 1 97.69 139 ASP B C 1
ATOM 3741 O O . ASP B 1 139 ? -15.016 25.875 1.989 1 97.69 139 ASP B O 1
ATOM 3745 N N . VAL B 1 140 ? -14.797 24.016 3.236 1 97.19 140 VAL B N 1
ATOM 3746 C CA . VAL B 1 140 ? -15.492 24.594 4.383 1 97.19 140 VAL B CA 1
ATOM 3747 C C . VAL B 1 140 ? -14.742 25.828 4.871 1 97.19 140 VAL B C 1
ATOM 3749 O O . VAL B 1 140 ? -15.344 26.875 5.137 1 97.19 140 VAL B O 1
ATOM 3752 N N . ILE B 1 141 ? -13.43 25.719 4.949 1 98.31 141 ILE B N 1
ATOM 3753 C CA . ILE B 1 141 ? -12.578 26.828 5.395 1 98.31 141 ILE B CA 1
ATOM 3754 C C . ILE B 1 141 ? -12.68 27.984 4.41 1 98.31 141 ILE B C 1
ATOM 3756 O O . ILE B 1 141 ? -12.867 29.141 4.816 1 98.31 141 ILE B O 1
ATOM 3760 N N . GLU B 1 142 ? -12.602 27.719 3.143 1 97.88 142 GLU B N 1
ATOM 3761 C CA . GLU B 1 142 ? -12.703 28.766 2.125 1 97.88 142 GLU B CA 1
ATOM 3762 C C . GLU B 1 142 ? -14.047 29.484 2.205 1 97.88 142 GLU B C 1
ATOM 3764 O O . GLU B 1 142 ? -14.102 30.703 2.129 1 97.88 142 GLU B O 1
ATOM 3769 N N . ASP B 1 143 ? -15.047 28.703 2.348 1 96.94 143 ASP B N 1
ATOM 3770 C CA . ASP B 1 143 ? -16.391 29.266 2.338 1 96.94 143 ASP B CA 1
ATOM 3771 C C . ASP B 1 143 ? -16.609 30.203 3.521 1 96.94 143 ASP B C 1
ATOM 3773 O O . ASP B 1 143 ? -17.219 31.266 3.375 1 96.94 143 ASP B O 1
ATOM 3777 N N . ILE B 1 144 ? -16.156 29.766 4.68 1 97.44 144 ILE B N 1
ATOM 3778 C CA . ILE B 1 144 ? -16.422 30.547 5.883 1 97.44 144 ILE B CA 1
ATOM 3779 C C . ILE B 1 144 ? -15.445 31.703 5.98 1 97.44 144 ILE B C 1
ATOM 3781 O O . ILE B 1 144 ? -15.844 32.844 6.215 1 97.44 144 ILE B O 1
ATOM 3785 N N . LEU B 1 145 ? -14.141 31.453 5.77 1 96.81 145 LEU B N 1
ATOM 3786 C CA . LEU B 1 145 ? -13.094 32.438 6.016 1 96.81 145 LEU B CA 1
ATOM 3787 C C . LEU B 1 145 ? -12.922 33.375 4.812 1 96.81 145 LEU B C 1
ATOM 3789 O O . LEU B 1 145 ? -12.398 34.469 4.945 1 96.81 145 LEU B O 1
ATOM 3793 N N . GLY B 1 146 ? -13.25 32.906 3.598 1 95.5 146 GLY B N 1
ATOM 3794 C CA . GLY B 1 146 ? -13.141 33.688 2.389 1 95.5 146 GLY B CA 1
ATOM 3795 C C . GLY B 1 146 ? -11.742 33.719 1.811 1 95.5 146 GLY B C 1
ATOM 3796 O O . GLY B 1 146 ? -11.406 34.625 1.021 1 95.5 146 GLY B O 1
ATOM 3797 N N . CYS B 1 147 ? -10.898 32.906 2.217 1 96.69 147 CYS B N 1
ATOM 3798 C CA . CYS B 1 147 ? -9.555 32.812 1.66 1 96.69 147 CYS B CA 1
ATOM 3799 C C . CYS B 1 147 ? -9.352 31.469 0.945 1 96.69 147 CYS B C 1
ATOM 3801 O O . CYS B 1 147 ? -10.094 30.516 1.184 1 96.69 147 CYS B O 1
ATOM 3803 N N . ARG B 1 148 ? -8.367 31.438 0.001 1 97.81 148 ARG B N 1
ATOM 3804 C CA . ARG B 1 148 ? -8.023 30.188 -0.673 1 97.81 148 ARG B CA 1
ATOM 3805 C C . ARG B 1 148 ? -7.422 29.188 0.305 1 97.81 148 ARG B C 1
ATOM 3807 O O . ARG B 1 148 ? -6.781 29.578 1.283 1 97.81 148 ARG B O 1
ATOM 3814 N N . CYS B 1 149 ? -7.672 27.922 0.024 1 98.75 149 CYS B N 1
ATOM 3815 C CA . CYS B 1 149 ? -7.234 26.922 0.989 1 98.75 149 CYS B CA 1
ATOM 3816 C C . CYS B 1 149 ? -6.691 25.688 0.282 1 98.75 149 CYS B C 1
ATOM 3818 O O . CYS B 1 149 ? -7.41 25.031 -0.477 1 98.75 149 CYS B O 1
ATOM 3820 N N . SER B 1 150 ? -5.434 25.344 0.499 1 98.88 150 SER B N 1
ATOM 3821 C CA . SER B 1 150 ? -4.809 24.094 0.095 1 98.88 150 SER B CA 1
ATOM 3822 C C . SER B 1 150 ? -5.121 22.969 1.082 1 98.88 150 SER B C 1
ATOM 3824 O O . SER B 1 150 ? -5.832 23.188 2.066 1 98.88 150 SER B O 1
ATOM 3826 N N . ALA B 1 151 ? -4.699 21.75 0.71 1 98.81 151 ALA B N 1
ATOM 3827 C CA . ALA B 1 151 ? -4.836 20.594 1.597 1 98.81 151 ALA B CA 1
ATOM 3828 C C . ALA B 1 151 ? -3.51 19.844 1.738 1 98.81 151 ALA B C 1
ATOM 3830 O O . ALA B 1 151 ? -2.713 19.797 0.798 1 98.81 151 ALA B O 1
ATOM 3831 N N . LEU B 1 152 ? -3.238 19.344 2.918 1 98.81 152 LEU B N 1
ATOM 3832 C CA . LEU B 1 152 ? -2.055 18.516 3.143 1 98.81 152 LEU B CA 1
ATOM 3833 C C . LEU B 1 152 ? -2.428 17.203 3.822 1 98.81 152 LEU B C 1
ATOM 3835 O O . LEU B 1 152 ? -3.145 17.203 4.828 1 98.81 152 LEU B O 1
ATOM 3839 N N . SER B 1 153 ? -2.068 16.078 3.244 1 98.31 153 SER B N 1
ATOM 3840 C CA . SER B 1 153 ? -2.252 14.742 3.791 1 98.31 153 SER B CA 1
ATOM 3841 C C . SER B 1 153 ? -1.101 13.828 3.398 1 98.31 153 SER B C 1
ATOM 3843 O O . SER B 1 153 ? -0.331 14.141 2.488 1 98.31 153 SER B O 1
ATOM 3845 N N . GLY B 1 154 ? -0.951 12.766 4.109 1 97.81 154 GLY B N 1
ATOM 3846 C CA . GLY B 1 154 ? 0.094 11.797 3.818 1 97.81 154 GLY B CA 1
ATOM 3847 C C . GLY B 1 154 ? 0.336 10.82 4.953 1 97.81 154 GLY B C 1
ATOM 3848 O O . GLY B 1 154 ? -0.392 10.828 5.949 1 97.81 154 GLY B O 1
ATOM 3849 N N . ALA B 1 155 ? 1.26 9.891 4.73 1 97 155 ALA B N 1
ATOM 3850 C CA . ALA B 1 155 ? 1.703 8.945 5.758 1 97 155 ALA B CA 1
ATOM 3851 C C . ALA B 1 155 ? 2.547 9.648 6.816 1 97 155 ALA B C 1
ATOM 3853 O O . ALA B 1 155 ? 3.777 9.625 6.758 1 97 155 ALA B O 1
ATOM 3854 N N . ASN B 1 156 ? 1.881 10.281 7.82 1 95.94 156 ASN B N 1
ATOM 3855 C CA . ASN B 1 156 ? 2.572 11.18 8.742 1 95.94 156 ASN B CA 1
ATOM 3856 C C . ASN B 1 156 ? 2.201 10.898 10.188 1 95.94 156 ASN B C 1
ATOM 3858 O O . ASN B 1 156 ? 1.618 11.75 10.867 1 95.94 156 ASN B O 1
ATOM 3862 N N . ILE B 1 157 ? 2.621 9.773 10.648 1 95.06 157 ILE B N 1
ATOM 3863 C CA . ILE B 1 157 ? 2.533 9.586 12.094 1 95.06 157 ILE B CA 1
ATOM 3864 C C . ILE B 1 157 ? 3.326 10.672 12.805 1 95.06 157 ILE B C 1
ATOM 3866 O O . ILE B 1 157 ? 4.531 10.812 12.594 1 95.06 157 ILE B O 1
ATOM 3870 N N . ALA B 1 158 ? 2.682 11.422 13.688 1 95.94 158 ALA B N 1
ATOM 3871 C CA . ALA B 1 158 ? 3.193 12.664 14.258 1 95.94 158 ALA B CA 1
ATOM 3872 C C . ALA B 1 158 ? 4.496 12.43 15.016 1 95.94 158 ALA B C 1
ATOM 3874 O O . ALA B 1 158 ? 5.461 13.18 14.852 1 95.94 158 ALA B O 1
ATOM 3875 N N . ASN B 1 159 ? 4.531 11.352 15.828 1 95.75 159 ASN B N 1
ATOM 3876 C CA . ASN B 1 159 ? 5.711 11.07 16.641 1 95.75 159 ASN B CA 1
ATOM 3877 C C . ASN B 1 159 ? 6.934 10.781 15.781 1 95.75 159 ASN B C 1
ATOM 3879 O O . ASN B 1 159 ? 8.047 11.188 16.125 1 95.75 159 ASN B O 1
ATOM 3883 N N . GLU B 1 160 ? 6.734 10.078 14.672 1 96.44 160 GLU B N 1
ATOM 3884 C CA . GLU B 1 160 ? 7.836 9.766 13.766 1 96.44 160 GLU B CA 1
ATOM 3885 C C . GLU B 1 160 ? 8.344 11.016 13.062 1 96.44 160 GLU B C 1
ATOM 3887 O O . GLU B 1 160 ? 9.555 11.211 12.922 1 96.44 160 GLU B O 1
ATOM 3892 N N . VAL B 1 161 ? 7.391 11.867 12.68 1 97.5 161 VAL B N 1
ATOM 3893 C CA . VAL B 1 161 ? 7.758 13.125 12.047 1 97.5 161 VAL B CA 1
ATOM 3894 C C . VAL B 1 161 ? 8.516 14.008 13.039 1 97.5 161 VAL B C 1
ATOM 3896 O O . VAL B 1 161 ? 9.539 14.602 12.695 1 97.5 161 VAL B O 1
ATOM 3899 N N . ALA B 1 162 ? 8.031 14.055 14.266 1 97.44 162 ALA B N 1
ATOM 3900 C CA . ALA B 1 162 ? 8.602 14.906 15.305 1 97.44 162 ALA B CA 1
ATOM 3901 C C . ALA B 1 162 ? 10.016 14.461 15.672 1 97.44 162 ALA B C 1
ATOM 3903 O O . ALA B 1 162 ? 10.82 15.258 16.156 1 97.44 162 ALA B O 1
ATOM 3904 N N . ARG B 1 163 ? 10.289 13.219 15.422 1 95.81 163 ARG B N 1
ATOM 3905 C CA . ARG B 1 163 ? 11.609 12.672 15.734 1 95.81 163 ARG B CA 1
ATOM 3906 C C . ARG B 1 163 ? 12.492 12.648 14.492 1 95.81 163 ARG B C 1
ATOM 3908 O O . ARG B 1 163 ? 13.523 11.969 14.477 1 95.81 163 ARG B O 1
ATOM 3915 N N . ASP B 1 164 ? 12.078 13.258 13.469 1 95.44 164 ASP B N 1
ATOM 3916 C CA . ASP B 1 164 ? 12.828 13.484 12.234 1 95.44 164 ASP B CA 1
ATOM 3917 C C . ASP B 1 164 ? 13.094 12.172 11.5 1 95.44 164 ASP B C 1
ATOM 3919 O O . ASP B 1 164 ? 14.141 12.008 10.867 1 95.44 164 ASP B O 1
ATOM 3923 N N . LEU B 1 165 ? 12.234 11.219 11.719 1 95.44 165 LEU B N 1
ATOM 3924 C CA . LEU B 1 165 ? 12.297 10.016 10.883 1 95.44 165 LEU B CA 1
ATOM 3925 C C . LEU B 1 165 ? 11.75 10.297 9.484 1 95.44 165 LEU B C 1
ATOM 3927 O O . LEU B 1 165 ? 10.836 11.109 9.328 1 95.44 165 LEU B O 1
ATOM 3931 N N . PHE B 1 166 ? 12.289 9.633 8.523 1 95.69 166 PHE B N 1
ATOM 3932 C CA . PHE B 1 166 ? 11.945 9.922 7.133 1 95.69 166 PHE B CA 1
ATOM 3933 C C . PHE B 1 166 ? 10.453 9.719 6.895 1 95.69 166 PHE B C 1
ATOM 3935 O O . PHE B 1 166 ? 9.883 8.711 7.309 1 95.69 166 PHE B O 1
ATOM 3942 N N . SER B 1 167 ? 9.844 10.688 6.227 1 96.62 167 SER B N 1
ATOM 3943 C CA . SER B 1 167 ? 8.43 10.68 5.863 1 96.62 167 SER B CA 1
ATOM 3944 C C . SER B 1 167 ? 8.164 11.531 4.629 1 96.62 167 SER B C 1
ATOM 3946 O O . SER B 1 167 ? 8.992 12.383 4.27 1 96.62 167 SER B O 1
ATOM 3948 N N . GLU B 1 168 ? 7.062 11.219 4.008 1 97.44 168 GLU B N 1
ATOM 3949 C CA . GLU B 1 168 ? 6.598 12.039 2.893 1 97.44 168 GLU B CA 1
ATOM 3950 C C . GLU B 1 168 ? 5.188 12.562 3.145 1 97.44 168 GLU B C 1
ATOM 3952 O O . GLU B 1 168 ? 4.41 11.945 3.877 1 97.44 168 GLU B O 1
ATOM 3957 N N . THR B 1 169 ? 4.902 13.664 2.592 1 98.5 169 THR B N 1
ATOM 3958 C CA . THR B 1 169 ? 3.555 14.219 2.604 1 98.5 169 THR B CA 1
ATOM 3959 C C . THR B 1 169 ? 3.227 14.875 1.264 1 98.5 169 THR B C 1
ATOM 3961 O O . THR B 1 169 ? 4.066 14.914 0.365 1 98.5 169 THR B O 1
ATOM 3964 N N . THR B 1 170 ? 1.931 15.219 1.031 1 98.88 170 THR B N 1
ATOM 3965 C CA . THR B 1 170 ? 1.476 15.805 -0.228 1 98.88 170 THR B CA 1
ATOM 3966 C C . THR B 1 170 ? 0.609 17.031 0.026 1 98.88 170 THR B C 1
ATOM 3968 O O . THR B 1 170 ? -0.315 16.984 0.841 1 98.88 170 THR B O 1
ATOM 3971 N N . ILE B 1 171 ? 0.947 18.109 -0.639 1 98.88 171 ILE B N 1
ATOM 3972 C CA . ILE B 1 171 ? 0.104 19.297 -0.633 1 98.88 171 ILE B CA 1
ATOM 3973 C C . ILE B 1 171 ? -0.729 19.344 -1.911 1 98.88 171 ILE B C 1
ATOM 3975 O O . ILE B 1 171 ? -0.185 19.297 -3.018 1 98.88 171 ILE B O 1
ATOM 3979 N N . GLY B 1 172 ? -2.049 19.328 -1.729 1 98.88 172 GLY B N 1
ATOM 3980 C CA . GLY B 1 172 ? -2.957 19.625 -2.826 1 98.88 172 GLY B CA 1
ATOM 3981 C C . GLY B 1 172 ? -3.242 21.109 -2.986 1 98.88 172 GLY B C 1
ATOM 3982 O O . GLY B 1 172 ? -3.479 21.812 -2 1 98.88 172 GLY B O 1
ATOM 3983 N N . TYR B 1 173 ? -3.154 21.594 -4.219 1 98.81 173 TYR B N 1
ATOM 3984 C CA . TYR B 1 173 ? -3.473 22.984 -4.496 1 98.81 173 TYR B CA 1
ATOM 3985 C C . TYR B 1 173 ? -4.43 23.109 -5.676 1 98.81 173 TYR B C 1
ATOM 3987 O O . TYR B 1 173 ? -4.68 22.125 -6.383 1 98.81 173 TYR B O 1
ATOM 3995 N N . ARG B 1 174 ? -5.047 24.25 -5.746 1 98.12 174 ARG B N 1
ATOM 3996 C CA . ARG B 1 174 ? -5.961 24.531 -6.852 1 98.12 174 ARG B CA 1
ATOM 3997 C C . ARG B 1 174 ? -5.258 25.281 -7.973 1 98.12 174 ARG B C 1
ATOM 3999 O O . ARG B 1 174 ? -4.18 25.844 -7.766 1 98.12 174 ARG B O 1
ATOM 4006 N N . GLU B 1 175 ? -5.902 25.188 -9.195 1 97.38 175 GLU B N 1
ATOM 4007 C CA . GLU B 1 175 ? -5.391 25.969 -10.312 1 97.38 175 GLU B CA 1
ATOM 4008 C C . GLU B 1 175 ? -5.188 27.438 -9.922 1 97.38 175 GLU B C 1
ATOM 4010 O O . GLU B 1 175 ? -6.062 28.047 -9.305 1 97.38 175 GLU B O 1
ATOM 4015 N N . GLY B 1 176 ? -4.047 27.969 -10.195 1 97.44 176 GLY B N 1
ATOM 4016 C CA . GLY B 1 176 ? -3.75 29.375 -9.906 1 97.44 176 GLY B CA 1
ATOM 4017 C C . GLY B 1 176 ? -3.105 29.578 -8.547 1 97.44 176 GLY B C 1
ATOM 4018 O O . GLY B 1 176 ? -2.654 30.672 -8.227 1 97.44 176 GLY B O 1
ATOM 4019 N N . ASP B 1 177 ? -3.002 28.484 -7.766 1 98.12 177 ASP B N 1
ATOM 4020 C CA . ASP B 1 177 ? -2.523 28.641 -6.395 1 98.12 177 ASP B CA 1
ATOM 4021 C C . ASP B 1 177 ? -1.169 27.969 -6.207 1 98.12 177 ASP B C 1
ATOM 4023 O O . ASP B 1 177 ? -0.78 27.656 -5.082 1 98.12 177 ASP B O 1
ATOM 4027 N N . LEU B 1 178 ? -0.46 27.703 -7.285 1 98.56 178 LEU B N 1
ATOM 4028 C CA . LEU B 1 178 ? 0.813 26.984 -7.207 1 98.56 178 LEU B CA 1
ATOM 4029 C C . LEU B 1 178 ? 1.813 27.766 -6.352 1 98.56 178 LEU B C 1
ATOM 4031 O O . LEU B 1 178 ? 2.547 27.172 -5.559 1 98.56 178 LEU B O 1
ATOM 4035 N N . ALA B 1 179 ? 1.839 29.062 -6.488 1 98.25 179 ALA B N 1
ATOM 4036 C CA . ALA B 1 179 ? 2.787 29.875 -5.738 1 98.25 179 ALA B CA 1
ATOM 4037 C C . ALA B 1 179 ? 2.559 29.75 -4.234 1 98.25 179 ALA B C 1
ATOM 4039 O O . ALA B 1 179 ? 3.516 29.656 -3.461 1 98.25 179 ALA B O 1
ATOM 4040 N N . ALA B 1 180 ? 1.309 29.797 -3.82 1 98.25 180 ALA B N 1
ATOM 4041 C CA . ALA B 1 180 ? 0.979 29.625 -2.408 1 98.25 180 ALA B CA 1
ATOM 4042 C C . ALA B 1 180 ? 1.378 28.234 -1.92 1 98.25 180 ALA B C 1
ATOM 4044 O O . ALA B 1 180 ? 1.895 28.078 -0.81 1 98.25 180 ALA B O 1
ATOM 4045 N N . ALA B 1 181 ? 1.12 27.234 -2.768 1 98.75 181 ALA B N 1
ATOM 4046 C CA . ALA B 1 181 ? 1.487 25.859 -2.422 1 98.75 181 ALA B CA 1
ATOM 4047 C C . ALA B 1 181 ? 2.998 25.734 -2.246 1 98.75 181 ALA B C 1
ATOM 4049 O O . ALA B 1 181 ? 3.463 25.047 -1.324 1 98.75 181 ALA B O 1
ATOM 4050 N N . GLU B 1 182 ? 3.732 26.344 -3.137 1 98.81 182 GLU B N 1
ATOM 4051 C CA . GLU B 1 182 ? 5.188 26.312 -3.047 1 98.81 182 GLU B CA 1
ATOM 4052 C C . GLU B 1 182 ? 5.676 27.016 -1.784 1 98.81 182 GLU B C 1
ATOM 4054 O O . GLU B 1 182 ? 6.68 26.625 -1.191 1 98.81 182 GLU B O 1
ATOM 4059 N N . THR B 1 183 ? 5.012 28.062 -1.414 1 98.69 183 THR B N 1
ATOM 4060 C CA . THR B 1 183 ? 5.352 28.766 -0.176 1 98.69 183 THR B CA 1
ATOM 4061 C C . THR B 1 183 ? 5.121 27.859 1.031 1 98.69 183 THR B C 1
ATOM 4063 O O . THR B 1 183 ? 5.961 27.781 1.931 1 98.69 183 THR B O 1
ATOM 4066 N N . PHE B 1 184 ? 3.98 27.156 1.033 1 98.88 184 PHE B N 1
ATOM 4067 C CA . PHE B 1 184 ? 3.732 26.188 2.088 1 98.88 184 PHE B CA 1
ATOM 4068 C C . PHE B 1 184 ? 4.785 25.078 2.066 1 98.88 184 PHE B C 1
ATOM 4070 O O . PHE B 1 184 ? 5.191 24.578 3.117 1 98.88 184 PHE B O 1
ATOM 4077 N N . GLN B 1 185 ? 5.148 24.656 0.875 1 98.88 185 GLN B N 1
ATOM 4078 C CA . GLN B 1 185 ? 6.191 23.641 0.758 1 98.88 185 GLN B CA 1
ATOM 4079 C C . GLN B 1 185 ? 7.469 24.078 1.47 1 98.88 185 GLN B C 1
ATOM 4081 O O . GLN B 1 185 ? 8.109 23.281 2.15 1 98.88 185 GLN B O 1
ATOM 4086 N N . LYS B 1 186 ? 7.863 25.344 1.324 1 98.75 186 LYS B N 1
ATOM 4087 C CA . LYS B 1 186 ? 9.047 25.875 2.006 1 98.75 186 LYS B CA 1
ATOM 4088 C C . LYS B 1 186 ? 8.867 25.828 3.521 1 98.75 186 LYS B C 1
ATOM 4090 O O . LYS B 1 186 ? 9.828 25.609 4.262 1 98.75 186 LYS B O 1
ATOM 4095 N N . VAL B 1 187 ? 7.621 25.984 3.965 1 98.88 187 VAL B N 1
ATOM 4096 C CA . VAL B 1 187 ? 7.32 25.984 5.391 1 98.88 187 VAL B CA 1
ATOM 4097 C C . VAL B 1 187 ? 7.516 24.578 5.953 1 98.88 187 VAL B C 1
ATOM 4099 O O . VAL B 1 187 ? 7.914 24.406 7.109 1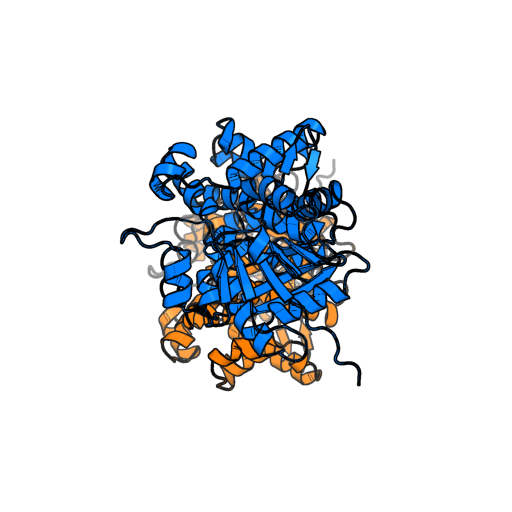 98.88 187 VAL B O 1
ATOM 4102 N N . PHE B 1 188 ? 7.395 23.5 5.113 1 98.81 188 PHE B N 1
ATOM 4103 C CA . PHE B 1 188 ? 7.262 22.172 5.719 1 98.81 188 PHE B CA 1
ATOM 4104 C C . PHE B 1 188 ? 8.352 21.234 5.215 1 98.81 188 PHE B C 1
ATOM 4106 O O . PHE B 1 188 ? 8.688 20.25 5.879 1 98.81 188 PHE B O 1
ATOM 4113 N N . ASP B 1 189 ? 8.953 21.5 4.086 1 98.5 189 ASP B N 1
ATOM 4114 C CA . ASP B 1 189 ? 9.859 20.547 3.438 1 98.5 189 ASP B CA 1
ATOM 4115 C C . ASP B 1 189 ? 11.203 20.5 4.156 1 98.5 189 ASP B C 1
ATOM 4117 O O . ASP B 1 189 ? 11.797 21.547 4.449 1 98.5 189 ASP B O 1
ATOM 4121 N N . THR B 1 190 ? 11.625 19.375 4.535 1 97.31 190 THR B N 1
ATOM 4122 C CA . THR B 1 190 ? 12.945 19.094 5.098 1 97.31 190 THR B CA 1
ATOM 4123 C C . THR B 1 190 ? 13.57 17.875 4.43 1 97.31 190 THR B C 1
ATOM 4125 O O . THR B 1 190 ? 12.922 17.188 3.646 1 97.31 190 THR B O 1
ATOM 4128 N N . PRO B 1 191 ? 14.828 17.578 4.676 1 94.75 191 PRO B N 1
ATOM 4129 C CA . PRO B 1 191 ? 15.461 16.375 4.113 1 94.75 191 PRO B CA 1
ATOM 4130 C C . PRO B 1 191 ? 14.773 15.086 4.555 1 94.75 191 PRO B C 1
ATOM 4132 O O . PRO B 1 191 ? 14.789 14.094 3.826 1 94.75 191 PRO B O 1
ATOM 4135 N N . ASN B 1 192 ? 14.125 15.109 5.734 1 95.06 192 ASN B N 1
ATOM 4136 C CA . ASN B 1 192 ? 13.516 13.898 6.266 1 95.06 192 ASN B CA 1
ATOM 4137 C C . ASN B 1 192 ? 11.992 13.969 6.227 1 95.06 192 ASN B C 1
ATOM 4139 O O . ASN B 1 192 ? 11.312 13.016 6.609 1 95.06 192 ASN B O 1
ATOM 4143 N N . PHE B 1 193 ? 11.477 15.094 5.855 1 97.69 193 PHE B N 1
ATOM 4144 C CA . PHE B 1 193 ? 10.047 15.273 5.637 1 97.69 193 PHE B CA 1
ATOM 4145 C C . PHE B 1 193 ? 9.781 15.883 4.266 1 97.69 193 PHE B C 1
ATOM 4147 O O . PHE B 1 193 ? 9.617 17.094 4.141 1 97.69 193 PHE B O 1
ATOM 4154 N N . LYS B 1 194 ? 9.625 14.977 3.246 1 97.81 194 LYS B N 1
ATOM 4155 C CA . LYS B 1 194 ? 9.578 15.422 1.854 1 97.81 194 LYS B CA 1
ATOM 4156 C C . LYS B 1 194 ? 8.156 15.812 1.453 1 97.81 194 LYS B C 1
ATOM 4158 O O . LYS B 1 194 ? 7.215 15.039 1.652 1 97.81 194 LYS B O 1
ATOM 4163 N N . VAL B 1 195 ? 8.016 17 0.932 1 98.56 195 VAL B N 1
ATOM 4164 C CA . VAL B 1 195 ? 6.695 17.531 0.592 1 98.56 195 VAL B CA 1
ATOM 4165 C C . VAL B 1 195 ? 6.516 17.547 -0.924 1 98.56 195 VAL B C 1
ATOM 4167 O O . VAL B 1 195 ? 7.25 18.219 -1.643 1 98.56 195 VAL B O 1
ATOM 4170 N N . GLY B 1 196 ? 5.566 16.75 -1.428 1 98.31 196 GLY B N 1
ATOM 4171 C CA . GLY B 1 196 ? 5.168 16.812 -2.824 1 98.31 196 GLY B CA 1
ATOM 4172 C C . GLY B 1 196 ? 3.979 17.719 -3.074 1 98.31 196 GLY B C 1
ATOM 4173 O O . GLY B 1 196 ? 3.209 18 -2.156 1 98.31 196 GLY B O 1
ATOM 4174 N N . LEU B 1 197 ? 3.904 18.25 -4.309 1 98.75 197 LEU B N 1
ATOM 4175 C CA . LEU B 1 197 ? 2.789 19.094 -4.711 1 98.75 197 LEU B CA 1
ATOM 4176 C C . LEU B 1 197 ? 1.954 18.422 -5.797 1 98.75 197 LEU B C 1
ATOM 4178 O O . LEU B 1 197 ? 2.496 17.75 -6.672 1 98.75 197 LEU B O 1
ATOM 4182 N N . ILE B 1 198 ? 0.643 18.594 -5.699 1 98.81 198 ILE B N 1
ATOM 4183 C CA . ILE B 1 198 ? -0.239 18.094 -6.754 1 98.81 198 ILE B CA 1
ATOM 4184 C C . ILE B 1 198 ? -1.457 19.016 -6.875 1 98.81 198 ILE B C 1
ATOM 4186 O O . ILE B 1 198 ? -2.006 19.453 -5.863 1 98.81 198 ILE B O 1
ATOM 4190 N N . GLU B 1 199 ? -1.885 19.422 -8.078 1 98.75 199 GLU B N 1
ATOM 4191 C CA . GLU B 1 199 ? -3.039 20.281 -8.32 1 98.75 199 GLU B CA 1
ATOM 4192 C C . GLU B 1 199 ? -4.348 19.531 -8.086 1 98.75 199 GLU B C 1
ATOM 4194 O O . GLU B 1 199 ? -5.094 19.266 -9.031 1 98.75 199 GLU B O 1
ATOM 4199 N N . ASP B 1 200 ? -4.648 19.25 -6.809 1 98.81 200 ASP B N 1
ATOM 4200 C CA . ASP B 1 200 ? -5.773 18.359 -6.496 1 98.81 200 ASP B CA 1
ATOM 4201 C C . ASP B 1 200 ? -6.152 18.469 -5.02 1 98.81 200 ASP B C 1
ATOM 4203 O O . ASP B 1 200 ? -6.059 17.484 -4.281 1 98.81 200 ASP B O 1
ATOM 4207 N N . VAL B 1 201 ? -6.758 19.547 -4.617 1 98.75 201 VAL B N 1
ATOM 4208 C CA . VAL B 1 201 ? -7.16 19.766 -3.232 1 98.75 201 VAL B CA 1
ATOM 4209 C C . VAL B 1 201 ? -8.203 18.719 -2.832 1 98.75 201 VAL B C 1
ATOM 4211 O O . VAL B 1 201 ? -8.141 18.156 -1.741 1 98.75 201 VAL B O 1
ATOM 4214 N N . ALA B 1 202 ? -9.133 18.484 -3.701 1 98.56 202 ALA B N 1
ATOM 4215 C CA . ALA B 1 202 ? -10.203 17.531 -3.406 1 98.56 202 ALA B CA 1
ATOM 4216 C C . ALA B 1 202 ? -9.656 16.125 -3.182 1 98.56 202 ALA B C 1
ATOM 4218 O O . ALA B 1 202 ? -9.992 15.477 -2.191 1 98.56 202 ALA B O 1
ATOM 4219 N N . GLY B 1 203 ? -8.789 15.648 -4.117 1 98.81 203 GLY B N 1
ATOM 4220 C CA . GLY B 1 203 ? -8.219 14.312 -4 1 98.81 203 GLY B CA 1
ATOM 4221 C C . GLY B 1 203 ? -7.398 14.125 -2.736 1 98.81 203 GLY B C 1
ATOM 4222 O O . GLY B 1 203 ? -7.547 13.125 -2.037 1 98.81 203 GLY B O 1
ATOM 4223 N N . VAL B 1 204 ? -6.543 15.086 -2.441 1 98.81 204 VAL B N 1
ATOM 4224 C CA . VAL B 1 204 ? -5.691 15.016 -1.261 1 98.81 204 VAL B CA 1
ATOM 4225 C C . VAL B 1 204 ? -6.551 14.977 -0.001 1 98.81 204 VAL B C 1
ATOM 4227 O O . VAL B 1 204 ? -6.281 14.211 0.924 1 98.81 204 VAL B O 1
ATOM 4230 N N . SER B 1 205 ? -7.621 15.805 0.051 1 98.44 205 SER B N 1
ATOM 4231 C CA . SER B 1 205 ? -8.531 15.844 1.189 1 98.44 205 SER B CA 1
ATOM 4232 C C . SER B 1 205 ? -9.281 14.523 1.35 1 98.44 205 SER B C 1
ATOM 4234 O O . SER B 1 205 ? -9.375 13.992 2.455 1 98.44 205 SER B O 1
ATOM 4236 N N . LEU B 1 206 ? -9.789 14.023 0.244 1 98.31 206 LEU B N 1
ATOM 4237 C CA . LEU B 1 206 ? -10.617 12.82 0.281 1 98.31 206 LEU B CA 1
ATOM 4238 C C . LEU B 1 206 ? -9.773 11.586 0.574 1 98.31 206 LEU B C 1
ATOM 4240 O O . LEU B 1 206 ? -10.227 10.664 1.247 1 98.31 206 LEU B O 1
ATOM 4244 N N . ALA B 1 207 ? -8.539 11.531 0.041 1 98.5 207 ALA B N 1
ATOM 4245 C CA . ALA B 1 207 ? -7.641 10.43 0.372 1 98.5 207 ALA B CA 1
ATOM 4246 C C . ALA B 1 207 ? -7.445 10.312 1.881 1 98.5 207 ALA B C 1
ATOM 4248 O O . ALA B 1 207 ? -7.551 9.227 2.445 1 98.5 207 ALA B O 1
ATOM 4249 N N . GLY B 1 208 ? -7.227 11.422 2.525 1 96.88 208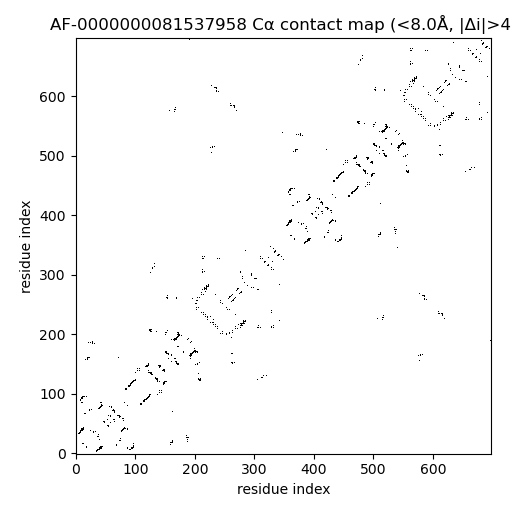 GLY B N 1
ATOM 4250 C CA . GLY B 1 208 ? -7.055 11.438 3.969 1 96.88 208 GLY B CA 1
ATOM 4251 C C . GLY B 1 208 ? -8.312 11.07 4.727 1 96.88 208 GLY B C 1
ATOM 4252 O O . GLY B 1 208 ? -8.25 10.406 5.766 1 96.88 208 GLY B O 1
ATOM 4253 N N . ALA B 1 209 ? -9.406 11.453 4.215 1 96.06 209 ALA B N 1
ATOM 4254 C CA . ALA B 1 209 ? -10.68 11.273 4.918 1 96.06 209 ALA B CA 1
ATOM 4255 C C . ALA B 1 209 ? -11.164 9.828 4.82 1 96.06 209 ALA B C 1
ATOM 4257 O O . ALA B 1 209 ? -11.711 9.289 5.781 1 96.06 209 ALA B O 1
ATOM 4258 N N . LEU B 1 210 ? -10.977 9.188 3.658 1 98.06 210 LEU B N 1
ATOM 4259 C CA . LEU B 1 210 ? -11.641 7.926 3.352 1 98.06 210 LEU B CA 1
ATOM 4260 C C . LEU B 1 210 ? -10.766 6.746 3.773 1 98.06 210 LEU B C 1
ATOM 4262 O O . LEU B 1 210 ? -11.266 5.629 3.936 1 98.06 210 LEU B O 1
ATOM 4266 N N . LYS B 1 211 ? -9.484 6.961 3.947 1 97.94 211 LYS B N 1
ATOM 4267 C CA . LYS B 1 211 ? -8.555 5.867 4.219 1 97.94 211 LYS B CA 1
ATOM 4268 C C . LYS B 1 211 ? -8.922 5.141 5.508 1 97.94 211 LYS B C 1
ATOM 4270 O O . LYS B 1 211 ? -8.75 3.924 5.613 1 97.94 211 LYS B O 1
ATOM 4275 N N . ASN B 1 212 ? -9.5 5.875 6.5 1 96.5 212 ASN B N 1
ATOM 4276 C CA . ASN B 1 212 ? -9.836 5.277 7.785 1 96.5 212 ASN B CA 1
ATOM 4277 C C . ASN B 1 212 ? -10.977 4.273 7.648 1 96.5 212 ASN B C 1
ATOM 4279 O O . ASN B 1 212 ? -11.078 3.33 8.438 1 96.5 212 ASN B O 1
ATOM 4283 N N . VAL B 1 213 ? -11.859 4.504 6.664 1 97.81 213 VAL B N 1
ATOM 4284 C CA . VAL B 1 213 ? -12.922 3.541 6.391 1 97.81 213 VAL B CA 1
ATOM 4285 C C . VAL B 1 213 ? -12.312 2.209 5.961 1 97.81 213 VAL B C 1
ATOM 4287 O O . VAL B 1 213 ? -12.688 1.153 6.477 1 97.81 213 VAL B O 1
ATOM 4290 N N . VAL B 1 214 ? -11.344 2.252 5.078 1 98.5 214 VAL B N 1
ATOM 4291 C CA . VAL B 1 214 ? -10.68 1.057 4.57 1 98.5 214 VAL B CA 1
ATOM 4292 C C . VAL B 1 214 ? -9.914 0.373 5.699 1 98.5 214 VAL B C 1
ATOM 4294 O O . VAL B 1 214 ? -9.852 -0.857 5.758 1 98.5 214 VAL B O 1
ATOM 4297 N N . ALA B 1 215 ? -9.391 1.19 6.609 1 98.25 215 ALA B N 1
ATOM 4298 C CA . ALA B 1 215 ? -8.641 0.652 7.738 1 98.25 215 ALA B CA 1
ATOM 4299 C C . ALA B 1 215 ? -9.531 -0.209 8.633 1 98.25 215 ALA B C 1
ATOM 4301 O O . ALA B 1 215 ? -9.062 -1.174 9.242 1 98.25 215 ALA B O 1
ATOM 4302 N N . ILE B 1 216 ? -10.805 0.139 8.695 1 98.12 216 ILE B N 1
ATOM 4303 C CA . ILE B 1 216 ? -11.75 -0.678 9.445 1 98.12 216 ILE B CA 1
ATOM 4304 C C . ILE B 1 216 ? -11.812 -2.078 8.836 1 98.12 216 ILE B C 1
ATOM 4306 O O . ILE B 1 216 ? -11.734 -3.076 9.555 1 98.12 216 ILE B O 1
ATOM 4310 N N . ALA B 1 217 ? -11.93 -2.156 7.535 1 98.19 217 ALA B N 1
ATOM 4311 C CA . ALA B 1 217 ? -12 -3.445 6.852 1 98.19 217 ALA B CA 1
ATOM 4312 C C . ALA B 1 217 ? -10.703 -4.234 7.047 1 98.19 217 ALA B C 1
ATOM 4314 O O . ALA B 1 217 ? -10.734 -5.461 7.188 1 98.19 217 ALA B O 1
ATOM 4315 N N . ALA B 1 218 ? -9.578 -3.559 6.977 1 98.25 218 ALA B N 1
ATOM 4316 C CA . ALA B 1 218 ? -8.305 -4.215 7.258 1 98.25 218 ALA B CA 1
ATOM 4317 C C . ALA B 1 218 ? -8.297 -4.828 8.656 1 98.25 218 ALA B C 1
ATOM 4319 O O . ALA B 1 218 ? -7.809 -5.945 8.844 1 98.25 218 ALA B O 1
ATOM 4320 N N . GLY B 1 219 ? -8.844 -4.086 9.617 1 98.19 219 GLY B N 1
ATOM 4321 C CA . GLY B 1 219 ? -8.961 -4.605 10.969 1 98.19 219 GLY B CA 1
ATOM 4322 C C . GLY B 1 219 ? -9.859 -5.824 11.07 1 98.19 219 GLY B C 1
ATOM 4323 O O . GLY B 1 219 ? -9.586 -6.75 11.836 1 98.19 219 GLY B O 1
ATOM 4324 N N . PHE B 1 220 ? -10.992 -5.812 10.289 1 97.94 220 PHE B N 1
ATOM 4325 C CA . PHE B 1 220 ? -11.859 -6.984 10.242 1 97.94 220 PHE B CA 1
ATOM 4326 C C . PHE B 1 220 ? -11.078 -8.219 9.812 1 97.94 220 PHE B C 1
ATOM 4328 O O . PHE B 1 220 ? -11.211 -9.281 10.414 1 97.94 220 PHE B O 1
ATOM 4335 N N . THR B 1 221 ? -10.234 -8.102 8.789 1 97.12 221 THR B N 1
ATOM 4336 C CA . THR B 1 221 ? -9.469 -9.242 8.289 1 97.12 221 THR B CA 1
ATOM 4337 C C . THR B 1 221 ? -8.484 -9.742 9.344 1 97.12 221 THR B C 1
ATOM 4339 O O . THR B 1 221 ? -8.297 -10.945 9.5 1 97.12 221 THR B O 1
ATOM 4342 N N . ASP B 1 222 ? -7.852 -8.805 10.062 1 97.5 222 ASP B N 1
ATOM 4343 C CA . ASP B 1 222 ? -6.953 -9.188 11.148 1 97.5 222 ASP B CA 1
ATOM 4344 C C . ASP B 1 222 ? -7.695 -9.977 12.219 1 97.5 222 ASP B C 1
ATOM 4346 O O . ASP B 1 222 ? -7.199 -10.992 12.703 1 97.5 222 ASP B O 1
ATOM 4350 N N . GLY B 1 223 ? -8.812 -9.453 12.594 1 97.75 223 GLY B N 1
ATOM 4351 C CA . GLY B 1 223 ? -9.609 -10.109 13.625 1 97.75 223 GLY B CA 1
ATOM 4352 C C . GLY B 1 223 ? -10.062 -11.5 13.227 1 97.75 223 GLY B C 1
ATOM 4353 O O . GLY B 1 223 ? -10.188 -12.391 14.078 1 97.75 223 GLY B O 1
ATOM 4354 N N . LEU B 1 224 ? -10.352 -11.688 11.984 1 96.5 224 LEU B N 1
ATOM 4355 C CA . LEU B 1 224 ? -10.82 -12.969 11.461 1 96.5 224 LEU B CA 1
ATOM 4356 C C . LEU B 1 224 ? -9.656 -13.922 11.234 1 96.5 224 LEU B C 1
ATOM 4358 O O . LEU B 1 224 ? -9.859 -15.117 10.984 1 96.5 224 LEU B O 1
ATOM 4362 N N . GLY B 1 225 ? -8.453 -13.43 11.273 1 96.38 225 GLY B N 1
ATOM 4363 C CA . GLY B 1 225 ? -7.285 -14.258 11.016 1 96.38 225 GLY B CA 1
ATOM 4364 C C . GLY B 1 225 ? -7.141 -14.641 9.555 1 96.38 225 GLY B C 1
ATOM 4365 O O . GLY B 1 225 ? -6.738 -15.766 9.242 1 96.38 225 GLY B O 1
ATOM 4366 N N . TRP B 1 226 ? -7.492 -13.742 8.641 1 95.5 226 TRP B N 1
ATOM 4367 C CA . TRP B 1 226 ? -7.492 -14.062 7.215 1 95.5 226 TRP B CA 1
ATOM 4368 C C . TRP B 1 226 ? -6.098 -13.906 6.621 1 95.5 226 TRP B C 1
ATOM 4370 O O . TRP B 1 226 ? -5.844 -14.344 5.496 1 95.5 226 TRP B O 1
ATOM 4380 N N . GLY B 1 227 ? -5.168 -13.32 7.324 1 94.44 227 GLY B N 1
ATOM 4381 C CA . GLY B 1 227 ? -3.779 -13.273 6.898 1 94.44 227 GLY B CA 1
ATOM 4382 C C . GLY B 1 227 ? -3.461 -12.062 6.035 1 94.44 227 GLY B C 1
ATOM 4383 O O . GLY B 1 227 ? -4.262 -11.133 5.938 1 94.44 227 GLY B O 1
ATOM 4384 N N . ASP B 1 228 ? -2.273 -12.055 5.398 1 95.5 228 ASP B N 1
ATOM 4385 C CA . ASP B 1 228 ? -1.698 -10.906 4.715 1 95.5 228 ASP B CA 1
ATOM 4386 C C . ASP B 1 228 ? -2.301 -10.734 3.322 1 95.5 228 ASP B C 1
ATOM 4388 O O . ASP B 1 228 ? -2.449 -9.609 2.838 1 95.5 228 ASP B O 1
ATOM 4392 N N . ASN B 1 229 ? -2.66 -11.844 2.652 1 97 229 ASN B N 1
ATOM 4393 C CA . ASN B 1 229 ? -3.246 -11.75 1.319 1 97 229 ASN B CA 1
ATOM 4394 C C . ASN B 1 229 ? -4.555 -10.961 1.334 1 97 229 ASN B C 1
ATOM 4396 O O . ASN B 1 229 ? -4.762 -10.078 0.501 1 97 229 ASN B O 1
ATOM 4400 N N . ALA B 1 230 ? -5.367 -11.32 2.33 1 97.06 230 ALA B N 1
ATOM 4401 C CA . ALA B 1 230 ? -6.676 -10.68 2.438 1 97.06 230 ALA B CA 1
ATOM 4402 C C . ALA B 1 230 ? -6.531 -9.195 2.766 1 97.06 230 ALA B C 1
ATOM 4404 O O . ALA B 1 230 ? -7.242 -8.359 2.203 1 97.06 230 ALA B O 1
ATOM 4405 N N . LYS B 1 231 ? -5.66 -8.906 3.688 1 97.25 231 LYS B N 1
ATOM 4406 C CA . LYS B 1 231 ? -5.445 -7.52 4.078 1 97.25 231 LYS B CA 1
ATOM 4407 C C . LYS B 1 231 ? -4.957 -6.684 2.898 1 97.25 231 LYS B C 1
ATOM 4409 O O . LYS B 1 231 ? -5.395 -5.547 2.709 1 97.25 231 LYS B O 1
ATOM 4414 N N . ALA B 1 232 ? -4.02 -7.23 2.09 1 97.75 232 ALA B N 1
ATOM 4415 C CA . ALA B 1 232 ? -3.529 -6.547 0.896 1 97.75 232 ALA B CA 1
ATOM 4416 C C . ALA B 1 232 ? -4.652 -6.336 -0.116 1 97.75 232 ALA B C 1
ATOM 4418 O O . ALA B 1 232 ? -4.727 -5.285 -0.756 1 97.75 232 ALA B O 1
ATOM 4419 N N . ALA B 1 233 ? -5.504 -7.316 -0.261 1 97.81 233 ALA B N 1
ATOM 4420 C CA . ALA B 1 233 ? -6.645 -7.199 -1.167 1 97.81 233 ALA B CA 1
ATOM 4421 C C . ALA B 1 233 ? -7.582 -6.078 -0.727 1 97.81 233 ALA B C 1
ATOM 4423 O O . ALA B 1 233 ? -8.062 -5.301 -1.554 1 97.81 233 ALA B O 1
ATOM 4424 N N . ILE B 1 234 ? -7.852 -6.027 0.566 1 97.94 234 ILE B N 1
ATOM 4425 C CA . ILE B 1 234 ? -8.719 -5 1.134 1 97.94 234 ILE B CA 1
ATOM 4426 C C . ILE B 1 234 ? -8.148 -3.615 0.825 1 97.94 234 ILE B C 1
ATOM 4428 O O . ILE B 1 234 ? -8.891 -2.709 0.431 1 97.94 234 ILE B O 1
ATOM 4432 N N . MET B 1 235 ? -6.871 -3.451 0.999 1 98.25 235 MET B N 1
ATOM 4433 C CA . MET B 1 235 ? -6.238 -2.16 0.75 1 98.25 235 MET B CA 1
ATOM 4434 C C . MET B 1 235 ? -6.34 -1.779 -0.724 1 98.25 235 MET B C 1
ATOM 4436 O O . MET B 1 235 ? -6.621 -0.626 -1.053 1 98.25 235 MET B O 1
ATOM 4440 N N . ARG B 1 236 ? -6.082 -2.746 -1.586 1 97.88 236 ARG B N 1
ATOM 4441 C CA . ARG B 1 236 ? -6.168 -2.475 -3.018 1 97.88 236 ARG B CA 1
ATOM 4442 C C . ARG B 1 236 ? -7.59 -2.084 -3.414 1 97.88 236 ARG B C 1
ATOM 4444 O O . ARG B 1 236 ? -7.801 -1.058 -4.062 1 97.88 236 ARG B O 1
ATOM 4451 N N . ILE B 1 237 ? -8.562 -2.906 -3.012 1 97.81 237 ILE B N 1
ATOM 4452 C CA . ILE B 1 237 ? -9.961 -2.662 -3.336 1 97.81 237 ILE B CA 1
ATOM 4453 C C . ILE B 1 237 ? -10.406 -1.324 -2.744 1 97.81 237 ILE B C 1
ATOM 4455 O O . ILE B 1 237 ? -11.078 -0.534 -3.41 1 97.81 237 ILE B O 1
ATOM 4459 N N . GLY B 1 238 ? -10.047 -1.104 -1.479 1 98.31 238 GLY B N 1
ATOM 4460 C CA . GLY B 1 238 ? -10.383 0.145 -0.816 1 98.31 238 GLY B CA 1
ATOM 4461 C C . GLY B 1 238 ? -9.805 1.363 -1.509 1 98.31 238 GLY B C 1
ATOM 4462 O O . GLY B 1 238 ? -10.484 2.387 -1.644 1 98.31 238 GLY B O 1
ATOM 4463 N N . LEU B 1 239 ? -8.562 1.235 -1.933 1 98.56 239 LEU B N 1
ATOM 4464 C CA . LEU B 1 239 ? -7.918 2.326 -2.656 1 98.56 239 LEU B CA 1
ATOM 4465 C C . LEU B 1 239 ? -8.695 2.676 -3.92 1 98.56 239 LEU B C 1
ATOM 4467 O O . LEU B 1 239 ? -8.867 3.854 -4.242 1 98.56 239 LEU B O 1
ATOM 4471 N N . LEU B 1 240 ? -9.148 1.7 -4.625 1 98 240 LEU B N 1
ATOM 4472 C CA . LEU B 1 240 ? -9.891 1.927 -5.863 1 98 240 LEU B CA 1
ATOM 4473 C C . LEU B 1 240 ? -11.25 2.543 -5.574 1 98 240 LEU B C 1
ATOM 4475 O O . LEU B 1 240 ? -11.719 3.406 -6.32 1 98 240 LEU B O 1
ATOM 4479 N N . GLU B 1 241 ? -11.914 2.084 -4.508 1 98.38 241 GLU B N 1
ATOM 4480 C CA . GLU B 1 241 ? -13.195 2.697 -4.156 1 98.38 241 GLU B CA 1
ATOM 4481 C C . GLU B 1 241 ? -13.008 4.148 -3.721 1 98.38 241 GLU B C 1
ATOM 4483 O O . GLU B 1 241 ? -13.836 5.008 -4.039 1 98.38 241 GLU B O 1
ATOM 4488 N N . MET B 1 242 ? -11.93 4.438 -2.992 1 98.62 242 MET B N 1
ATOM 4489 C CA . MET B 1 242 ? -11.617 5.816 -2.623 1 98.62 242 MET B CA 1
ATOM 4490 C C . MET B 1 242 ? -11.438 6.684 -3.865 1 98.62 242 MET B C 1
ATOM 4492 O O . MET B 1 242 ? -12.016 7.77 -3.955 1 98.62 242 MET B O 1
ATOM 4496 N N . LYS B 1 243 ? -10.625 6.164 -4.766 1 98.56 243 LYS B N 1
ATOM 4497 C CA . LYS B 1 243 ? -10.344 6.867 -6.012 1 98.56 243 LYS B CA 1
ATOM 4498 C C . LYS B 1 243 ? -11.617 7.098 -6.82 1 98.56 243 LYS B C 1
ATOM 4500 O O . LYS B 1 243 ? -11.898 8.219 -7.238 1 98.56 243 LYS B O 1
ATOM 4505 N N . HIS B 1 244 ? -12.422 6.07 -6.984 1 98.38 244 HIS B N 1
ATOM 4506 C CA . HIS B 1 244 ? -13.648 6.152 -7.77 1 98.38 244 HIS B CA 1
ATOM 4507 C C . HIS B 1 244 ? -14.648 7.109 -7.133 1 98.38 244 HIS B C 1
ATOM 4509 O O . HIS B 1 244 ? -15.273 7.918 -7.824 1 98.38 244 HIS B O 1
ATOM 4515 N N . PHE B 1 245 ? -14.844 6.973 -5.863 1 98.56 245 PHE B N 1
ATOM 4516 C CA . PHE B 1 245 ? -15.719 7.871 -5.117 1 98.56 245 PHE B CA 1
ATOM 4517 C C . PHE B 1 245 ? -15.328 9.328 -5.352 1 98.56 245 PHE B C 1
ATOM 4519 O O . PHE B 1 245 ? -16.188 10.164 -5.656 1 98.56 245 PHE B O 1
ATOM 4526 N N . SER B 1 246 ? -14.039 9.617 -5.207 1 98.69 246 SER B N 1
ATOM 4527 C CA . SER B 1 246 ? -13.531 10.977 -5.336 1 98.69 246 SER B CA 1
ATOM 4528 C C . SER B 1 246 ? -13.727 11.508 -6.754 1 98.69 246 SER B C 1
ATOM 4530 O O . SER B 1 246 ? -14.141 12.656 -6.941 1 98.69 246 SER B O 1
ATOM 4532 N N . GLU B 1 247 ? -13.414 10.68 -7.754 1 98.38 247 GLU B N 1
ATOM 4533 C CA . GLU B 1 247 ? -13.547 11.07 -9.148 1 98.38 247 GLU B CA 1
ATOM 4534 C C . GLU B 1 247 ? -15.016 11.273 -9.531 1 98.38 247 GLU B C 1
ATOM 4536 O O . GLU B 1 247 ? -15.336 12.125 -10.367 1 98.38 247 GLU B O 1
ATOM 4541 N N . GLU B 1 248 ? -15.836 10.508 -8.938 1 98 248 GLU B N 1
ATOM 4542 C CA . GLU B 1 248 ? -17.25 10.539 -9.305 1 98 248 GLU B CA 1
ATOM 4543 C C . GLU B 1 248 ? -17.953 11.758 -8.711 1 98 248 GLU B C 1
ATOM 4545 O O . GLU B 1 248 ? -18.812 12.359 -9.359 1 98 248 GLU B O 1
ATOM 4550 N N . PHE B 1 249 ? -17.609 12.172 -7.543 1 97.44 249 PHE B N 1
ATOM 4551 C CA . PHE B 1 249 ? -18.453 13.133 -6.84 1 97.44 249 PHE B CA 1
ATOM 4552 C C . PHE B 1 249 ? -17.734 14.477 -6.703 1 97.44 249 PHE B C 1
ATOM 4554 O O . PHE B 1 249 ? -18.328 15.461 -6.266 1 97.44 249 PHE B O 1
ATOM 4561 N N . PHE B 1 250 ? -16.484 14.562 -7 1 97.56 250 PHE B N 1
ATOM 4562 C CA . PHE B 1 250 ? -15.734 15.812 -6.957 1 97.56 250 PHE B CA 1
ATOM 4563 C C . PHE B 1 250 ? -15.07 16.094 -8.305 1 97.56 250 PHE B C 1
ATOM 4565 O O . PHE B 1 250 ? -14.625 15.172 -8.984 1 97.56 250 PHE B O 1
ATOM 4572 N N . GLU B 1 251 ? -14.961 17.328 -8.625 1 95.88 251 GLU B N 1
ATOM 4573 C CA . GLU B 1 251 ? -14.391 17.734 -9.898 1 95.88 251 GLU B CA 1
ATOM 4574 C C . GLU B 1 251 ? -12.875 17.922 -9.789 1 95.88 251 GLU B C 1
ATOM 4576 O O . GLU B 1 251 ? -12.375 18.375 -8.766 1 95.88 251 GLU B O 1
ATOM 4581 N N . GLY B 1 252 ? -12.203 17.562 -10.859 1 95.88 252 GLY B N 1
ATOM 4582 C CA . GLY B 1 252 ? -10.789 17.875 -10.992 1 95.88 252 GLY B CA 1
ATOM 4583 C C . GLY B 1 252 ? -9.891 16.922 -10.227 1 95.88 252 GLY B C 1
ATOM 4584 O O . GLY B 1 252 ? -8.68 17.141 -10.125 1 95.88 252 GLY B O 1
ATOM 4585 N N . VAL B 1 253 ? -10.438 15.852 -9.688 1 98.44 253 VAL B N 1
ATOM 4586 C CA . VAL B 1 253 ? -9.664 14.867 -8.938 1 98.44 253 VAL B CA 1
ATOM 4587 C C . VAL B 1 253 ? -8.688 14.156 -9.867 1 98.44 253 VAL B C 1
ATOM 4589 O O . VAL B 1 253 ? -9.039 13.812 -11 1 98.44 253 VAL B O 1
ATOM 4592 N N . LYS B 1 254 ? -7.465 14.031 -9.43 1 98.38 254 LYS B N 1
ATOM 4593 C CA . LYS B 1 254 ? -6.441 13.32 -10.195 1 98.38 254 LYS B CA 1
ATOM 4594 C C . LYS B 1 254 ? -6.25 11.906 -9.656 1 98.38 254 LYS B C 1
ATOM 4596 O O . LYS B 1 254 ? -5.973 11.719 -8.469 1 98.38 254 LYS B O 1
ATOM 4601 N N . PRO B 1 255 ? -6.355 10.875 -10.547 1 97.31 255 PRO B N 1
ATOM 4602 C CA . PRO B 1 255 ? -6.152 9.5 -10.094 1 97.31 255 PRO B CA 1
ATOM 4603 C C . PRO B 1 255 ? -4.789 9.281 -9.445 1 97.31 255 PRO B C 1
ATOM 4605 O O . PRO B 1 255 ? -4.656 8.469 -8.523 1 97.31 255 PRO B O 1
ATOM 4608 N N . GLU B 1 256 ? -3.744 10.031 -9.844 1 97.38 256 GLU B N 1
ATOM 4609 C CA . GLU B 1 256 ? -2.373 9.914 -9.359 1 97.38 256 GLU B CA 1
ATOM 4610 C C . GLU B 1 256 ? -2.287 10.258 -7.871 1 97.38 256 GLU B C 1
ATOM 4612 O O . GLU B 1 256 ? -1.401 9.773 -7.168 1 97.38 256 GLU B O 1
ATOM 4617 N N . THR B 1 257 ? -3.24 11.086 -7.383 1 98.62 257 THR B N 1
ATOM 4618 C CA . THR B 1 257 ? -3.26 11.438 -5.965 1 98.62 257 THR B CA 1
ATOM 4619 C C . THR B 1 257 ? -3.375 10.188 -5.105 1 98.62 257 THR B C 1
ATOM 4621 O O . THR B 1 257 ? -2.699 10.062 -4.078 1 98.62 257 THR B O 1
ATOM 4624 N N . PHE B 1 258 ? -4.113 9.266 -5.59 1 98.62 258 PHE B N 1
ATOM 4625 C CA . PHE B 1 258 ? -4.406 8.062 -4.812 1 98.62 258 PHE B CA 1
ATOM 4626 C C . PHE B 1 258 ? -3.32 7.012 -5.016 1 98.62 258 PHE B C 1
ATOM 4628 O O . PHE B 1 258 ? -2.9 6.355 -4.062 1 98.62 258 PHE B O 1
ATOM 4635 N N . THR B 1 259 ? -2.762 6.941 -6.203 1 97.25 259 THR B N 1
ATOM 4636 C CA . THR B 1 259 ? -1.951 5.773 -6.531 1 97.25 259 THR B CA 1
ATOM 4637 C C . THR B 1 259 ? -0.467 6.129 -6.527 1 97.25 259 THR B C 1
ATOM 4639 O O . THR B 1 259 ? 0.389 5.242 -6.523 1 97.25 259 THR B O 1
ATOM 4642 N N . GLU B 1 260 ? -0.105 7.406 -6.484 1 97.06 260 GLU B N 1
ATOM 4643 C CA . GLU B 1 260 ? 1.296 7.75 -6.707 1 97.06 260 GLU B CA 1
ATOM 4644 C C . GLU B 1 260 ? 1.809 8.711 -5.645 1 97.06 260 GLU B C 1
ATOM 4646 O O . GLU B 1 260 ? 2.984 9.086 -5.648 1 97.06 260 GLU B O 1
ATOM 4651 N N . THR B 1 261 ? 0.974 9.102 -4.703 1 98.12 261 THR B N 1
ATOM 4652 C CA . THR B 1 261 ? 1.399 10.109 -3.74 1 98.12 261 THR B CA 1
ATOM 4653 C C . THR B 1 261 ? 1.305 9.57 -2.314 1 98.12 261 THR B C 1
ATOM 4655 O O . THR B 1 261 ? 0.714 8.516 -2.084 1 98.12 261 THR B O 1
ATOM 4658 N N . SER B 1 262 ? 1.904 10.305 -1.431 1 98.19 262 SER B N 1
ATOM 4659 C CA . SER B 1 262 ? 1.848 9.961 -0.012 1 98.19 262 SER B CA 1
ATOM 4660 C C . SER B 1 262 ? 0.431 10.102 0.534 1 98.19 262 SER B C 1
ATOM 4662 O O . SER B 1 262 ? 0.034 9.367 1.44 1 98.19 262 SER B O 1
ATOM 4664 N N . ALA B 1 263 ? -0.345 10.977 -0.052 1 98.44 263 ALA B N 1
ATOM 4665 C CA . ALA B 1 263 ? -1.706 11.211 0.422 1 98.44 263 ALA B CA 1
ATOM 4666 C C . ALA B 1 263 ? -2.594 10 0.171 1 98.44 263 ALA B C 1
ATOM 4668 O O . ALA B 1 263 ? -3.574 9.781 0.884 1 98.44 263 ALA B O 1
ATOM 4669 N N . GLY B 1 264 ? -2.303 9.258 -0.853 1 98.12 264 GLY B N 1
ATOM 4670 C CA . GLY B 1 264 ? -3.123 8.125 -1.25 1 98.12 264 GLY B CA 1
ATOM 4671 C C . GLY B 1 264 ? -2.615 6.801 -0.714 1 98.12 264 GLY B C 1
ATOM 4672 O O . GLY B 1 264 ? -2.826 6.477 0.457 1 98.12 264 GLY B O 1
ATOM 4673 N N . ILE B 1 265 ? -1.84 6.129 -1.487 1 98.06 265 ILE B N 1
ATOM 4674 C CA . ILE B 1 265 ? -1.469 4.738 -1.244 1 98.06 265 ILE B CA 1
ATOM 4675 C C . ILE B 1 265 ? -0.595 4.648 0.005 1 98.06 265 ILE B C 1
ATOM 4677 O O . ILE B 1 265 ? -0.786 3.762 0.841 1 98.06 265 ILE B O 1
ATOM 4681 N N . ALA B 1 266 ? 0.388 5.562 0.167 1 98.19 266 ALA B N 1
ATOM 4682 C CA . ALA B 1 266 ? 1.295 5.48 1.31 1 98.19 266 ALA B CA 1
ATOM 4683 C C . ALA B 1 266 ? 0.538 5.656 2.623 1 98.19 266 ALA B C 1
ATOM 4685 O O . ALA B 1 266 ? 0.749 4.898 3.574 1 98.19 266 ALA B O 1
ATOM 4686 N N . ASP B 1 267 ? -0.329 6.641 2.627 1 98.25 267 ASP B N 1
ATOM 4687 C CA . ASP B 1 267 ? -1.104 6.91 3.836 1 98.25 267 ASP B CA 1
ATOM 4688 C C . ASP B 1 267 ? -2.068 5.766 4.137 1 98.25 267 ASP B C 1
ATOM 4690 O O . ASP B 1 267 ? -2.283 5.418 5.301 1 98.25 267 ASP B O 1
ATOM 4694 N N . LEU B 1 268 ? -2.654 5.211 3.111 1 98.44 268 LEU B N 1
ATOM 4695 C CA . LEU B 1 268 ? -3.551 4.07 3.277 1 98.44 268 LEU B CA 1
ATOM 4696 C C . LEU B 1 268 ? -2.822 2.895 3.918 1 98.44 268 LEU B C 1
ATOM 4698 O O . LEU B 1 268 ? -3.334 2.275 4.852 1 98.44 268 LEU B O 1
ATOM 4702 N N . ILE B 1 269 ? -1.632 2.596 3.449 1 98.12 269 ILE B N 1
ATOM 4703 C CA . ILE B 1 269 ? -0.841 1.481 3.959 1 98.12 269 ILE B CA 1
ATOM 4704 C C . ILE B 1 269 ? -0.526 1.705 5.438 1 98.12 269 ILE B C 1
ATOM 4706 O O . ILE B 1 269 ? -0.78 0.833 6.27 1 98.12 269 ILE B O 1
ATOM 4710 N N . THR B 1 270 ? -0.039 2.883 5.793 1 97.25 270 THR B N 1
ATOM 4711 C CA . THR B 1 270 ? 0.33 3.193 7.172 1 97.25 270 THR B CA 1
ATOM 4712 C C . THR B 1 270 ? -0.872 3.047 8.102 1 97.25 270 THR B C 1
ATOM 4714 O O . THR B 1 270 ? -0.752 2.5 9.195 1 97.25 270 THR B O 1
ATOM 4717 N N . THR B 1 271 ? -1.993 3.482 7.656 1 97.12 271 THR B N 1
ATOM 4718 C CA . THR B 1 271 ? -3.207 3.477 8.469 1 97.12 271 THR B CA 1
ATOM 4719 C C . THR B 1 271 ? -3.73 2.055 8.648 1 97.12 271 THR B C 1
ATOM 4721 O O . THR B 1 271 ? -4.219 1.698 9.719 1 97.12 271 THR B O 1
ATOM 4724 N N . CYS B 1 272 ? -3.619 1.221 7.668 1 97.75 272 CYS B N 1
ATOM 4725 C CA . CYS B 1 272 ? -4.152 -0.136 7.699 1 97.75 272 CYS B CA 1
ATOM 4726 C C . CYS B 1 272 ? -3.254 -1.059 8.516 1 97.75 272 CYS B C 1
ATOM 4728 O O . CYS B 1 272 ? -3.672 -2.148 8.906 1 97.75 272 CYS B O 1
ATOM 4730 N N . PHE B 1 273 ? -2.035 -0.711 8.758 1 94.44 273 PHE B N 1
ATOM 4731 C CA . PHE B 1 273 ? -1.14 -1.572 9.523 1 94.44 273 PHE B CA 1
ATOM 4732 C C . PHE B 1 273 ? -0.964 -1.048 10.945 1 94.44 273 PHE B C 1
ATOM 4734 O O . PHE B 1 273 ? -0.71 -1.821 11.867 1 94.44 273 PHE B O 1
ATOM 4741 N N . GLY B 1 274 ? -1.116 0.268 11.242 1 87 274 GLY B N 1
ATOM 4742 C CA . GLY B 1 274 ? -0.786 0.766 12.57 1 87 274 GLY B CA 1
ATOM 4743 C C . GLY B 1 274 ? -1.849 1.684 13.141 1 87 274 GLY B C 1
ATOM 4744 O O . GLY B 1 274 ? -1.747 2.117 14.297 1 87 274 GLY B O 1
ATOM 4745 N N . GLY B 1 275 ? -2.906 1.946 12.594 1 89.38 275 GLY B N 1
ATOM 4746 C CA . GLY B 1 275 ? -3.852 2.967 13.016 1 89.38 275 GLY B CA 1
ATOM 4747 C C . GLY B 1 275 ? -4.863 2.463 14.031 1 89.38 275 GLY B C 1
ATOM 4748 O O . GLY B 1 275 ? -5.07 1.255 14.156 1 89.38 275 GLY B O 1
ATOM 4749 N N . ARG B 1 276 ? -5.426 3.365 14.75 1 92.62 276 ARG B N 1
ATOM 4750 C CA . ARG B 1 276 ? -6.406 3.045 15.789 1 92.62 276 ARG B CA 1
ATOM 4751 C C . ARG B 1 276 ? -7.66 2.424 15.188 1 92.62 276 ARG B C 1
ATOM 4753 O O . ARG B 1 276 ? -8.289 1.562 15.797 1 92.62 276 ARG B O 1
ATOM 4760 N N . ASN B 1 277 ? -8.016 2.848 13.938 1 95.62 277 ASN B N 1
ATOM 4761 C CA . ASN B 1 277 ? -9.18 2.277 13.273 1 95.62 277 ASN B CA 1
ATOM 4762 C C . ASN B 1 277 ? -9.016 0.781 13.031 1 95.62 277 ASN B C 1
ATOM 4764 O O . ASN B 1 277 ? -9.922 -0.005 13.312 1 95.62 277 ASN B O 1
ATOM 4768 N N . ARG B 1 278 ? -7.883 0.407 12.508 1 97.19 278 ARG B N 1
ATOM 4769 C CA . ARG B 1 278 ? -7.578 -0.999 12.266 1 97.19 278 ARG B CA 1
ATOM 4770 C C . ARG B 1 278 ? -7.562 -1.792 13.562 1 97.19 278 ARG B C 1
ATOM 4772 O O . ARG B 1 278 ? -8.164 -2.867 13.648 1 97.19 278 ARG B O 1
ATOM 4779 N N . LYS B 1 279 ? -6.93 -1.281 14.641 1 96.56 279 LYS B N 1
ATOM 4780 C CA . LYS B 1 279 ? -6.801 -1.968 15.922 1 96.56 279 LYS B CA 1
ATOM 4781 C C . LYS B 1 279 ? -8.164 -2.205 16.562 1 96.56 279 LYS B C 1
ATOM 4783 O O . LYS B 1 279 ? -8.445 -3.301 17.047 1 96.56 279 LYS B O 1
ATOM 4788 N N . CYS B 1 280 ? -8.977 -1.174 16.562 1 97.44 280 CYS B N 1
ATOM 4789 C CA . CYS B 1 280 ? -10.305 -1.286 17.156 1 97.44 280 CYS B CA 1
ATOM 4790 C C . CYS B 1 280 ? -11.18 -2.25 16.375 1 97.44 280 CYS B C 1
ATOM 4792 O O . CYS B 1 280 ? -11.961 -3.004 16.953 1 97.44 280 CYS B O 1
ATOM 4794 N N . ALA B 1 281 ? -11.039 -2.225 15.062 1 98.06 281 ALA B N 1
ATOM 4795 C CA . ALA B 1 281 ? -11.82 -3.127 14.227 1 98.06 281 ALA B CA 1
ATOM 4796 C C . ALA B 1 281 ? -11.422 -4.582 14.461 1 98.06 281 ALA B C 1
ATOM 4798 O O . ALA B 1 281 ? -12.273 -5.473 14.461 1 98.06 281 ALA B O 1
ATOM 4799 N N . GLU B 1 282 ? -10.125 -4.828 14.609 1 98.12 282 GLU B N 1
ATOM 4800 C CA . GLU B 1 282 ? -9.664 -6.168 14.977 1 98.12 282 GLU B CA 1
ATOM 4801 C C . GLU B 1 282 ? -10.281 -6.625 16.297 1 98.12 282 GLU B C 1
ATOM 4803 O O . GLU B 1 282 ? -10.766 -7.75 16.406 1 98.12 282 GLU B O 1
ATOM 4808 N N . ALA B 1 283 ? -10.266 -5.734 17.281 1 98.12 283 ALA B N 1
ATOM 4809 C CA . ALA B 1 283 ? -10.836 -6.035 18.578 1 98.12 283 ALA B CA 1
ATOM 4810 C C . ALA B 1 283 ? -12.336 -6.277 18.484 1 98.12 283 ALA B C 1
ATOM 4812 O O . ALA B 1 283 ? -12.883 -7.129 19.188 1 98.12 283 ALA B O 1
ATOM 4813 N N . PHE B 1 284 ? -13.008 -5.492 17.688 1 98.12 284 PHE B N 1
ATOM 4814 C CA . PHE B 1 284 ? -14.43 -5.652 17.422 1 98.12 284 PHE B CA 1
ATOM 4815 C C . PHE B 1 284 ? -14.758 -7.086 17.031 1 98.12 284 PHE B C 1
ATOM 4817 O O . PHE B 1 284 ? -15.672 -7.703 17.578 1 98.12 284 PHE B O 1
ATOM 4824 N N . VAL B 1 285 ? -13.961 -7.648 16.141 1 97.69 285 VAL B N 1
ATOM 4825 C CA . VAL B 1 285 ? -14.188 -8.992 15.625 1 97.69 285 VAL B CA 1
ATOM 4826 C C . VAL B 1 285 ? -13.828 -10.023 16.703 1 97.69 285 VAL B C 1
ATOM 4828 O O . VAL B 1 285 ? -14.586 -10.969 16.938 1 97.69 285 VAL B O 1
ATOM 4831 N N . LYS B 1 286 ? -12.75 -9.867 17.391 1 97.75 286 LYS B N 1
ATOM 4832 C CA . LYS B 1 286 ? -12.219 -10.859 18.328 1 97.75 286 LYS B CA 1
ATOM 4833 C C . LYS B 1 286 ? -13.062 -10.922 19.594 1 97.75 286 LYS B C 1
ATOM 4835 O O . LYS B 1 286 ? -13.188 -11.984 20.219 1 97.75 286 LYS B O 1
ATOM 4840 N N . THR B 1 287 ? -13.68 -9.781 20 1 97.12 287 THR B N 1
ATOM 4841 C CA . THR B 1 287 ? -14.297 -9.727 21.312 1 97.12 287 THR B CA 1
ATOM 4842 C C . THR B 1 287 ? -15.82 -9.688 21.203 1 97.12 287 THR B C 1
ATOM 4844 O O . THR B 1 287 ? -16.531 -9.984 22.156 1 97.12 287 THR B O 1
ATOM 4847 N N . GLY B 1 288 ? -16.297 -9.195 20.047 1 96.06 288 GLY B N 1
ATOM 4848 C CA . GLY B 1 288 ? -17.734 -9.008 19.891 1 96.06 288 GLY B CA 1
ATOM 4849 C C . GLY B 1 288 ? -18.234 -7.738 20.547 1 96.06 288 GLY B C 1
ATOM 4850 O O . GLY B 1 288 ? -19.453 -7.477 20.547 1 96.06 288 GLY B O 1
ATOM 4851 N N . LYS B 1 289 ? -17.375 -6.949 21.094 1 96.31 289 LYS B N 1
ATOM 4852 C CA . LYS B 1 289 ? -17.766 -5.691 21.703 1 96.31 289 LYS B CA 1
ATOM 4853 C C . LYS B 1 289 ? -18.172 -4.66 20.656 1 96.31 289 LYS B C 1
ATOM 4855 O O . LYS B 1 289 ? -17.734 -4.734 19.516 1 96.31 289 LYS B O 1
ATOM 4860 N N . THR B 1 290 ? -18.969 -3.727 21.094 1 95.38 290 THR B N 1
ATOM 4861 C CA . THR B 1 290 ? -19.375 -2.662 20.172 1 95.38 290 THR B CA 1
ATOM 4862 C C . THR B 1 290 ? -18.25 -1.649 20 1 95.38 290 THR B C 1
ATOM 4864 O O . THR B 1 290 ? -17.328 -1.577 20.828 1 95.38 290 THR B O 1
ATOM 4867 N N . PHE B 1 291 ? -18.25 -0.903 18.922 1 95.06 291 PHE B N 1
ATOM 4868 C CA . PHE B 1 291 ? -17.25 0.137 18.688 1 95.06 291 PHE B CA 1
ATOM 4869 C C . PHE B 1 291 ? -17.297 1.178 19.797 1 95.06 291 PHE B C 1
ATOM 4871 O O . PHE B 1 291 ? -16.25 1.713 20.203 1 95.06 291 PHE B O 1
ATOM 4878 N N . GLU B 1 292 ? -18.453 1.492 20.297 1 93.31 292 GLU B N 1
ATOM 4879 C CA . GLU B 1 292 ? -18.594 2.434 21.406 1 93.31 292 GLU B CA 1
ATOM 4880 C C . GLU B 1 292 ? -17.828 1.95 22.641 1 93.31 292 GLU B C 1
ATOM 4882 O O . GLU B 1 292 ? -17.141 2.729 23.297 1 93.31 292 GLU B O 1
ATOM 4887 N N . GLN B 1 293 ? -18.016 0.728 22.969 1 95.69 293 GLN B N 1
ATOM 4888 C CA . GLN B 1 293 ? -17.297 0.131 24.094 1 95.69 293 GLN B CA 1
ATOM 4889 C C . GLN B 1 293 ? -15.789 0.163 23.875 1 95.69 293 GLN B C 1
ATOM 4891 O O . GLN B 1 293 ? -15.031 0.476 24.797 1 95.69 293 GLN B O 1
ATOM 4896 N N . LEU B 1 294 ? -15.43 -0.158 22.656 1 96.19 294 LEU B N 1
ATOM 4897 C CA . LEU B 1 294 ? -14.008 -0.233 22.359 1 96.19 294 LEU B CA 1
ATOM 4898 C C . LEU B 1 294 ? -13.367 1.152 22.375 1 96.19 294 LEU B C 1
ATOM 4900 O O . LEU B 1 294 ? -12.203 1.299 22.75 1 96.19 294 LEU B O 1
ATOM 4904 N N . GLU B 1 295 ? -14.07 2.195 21.922 1 93.75 295 GLU B N 1
ATOM 4905 C CA . GLU B 1 295 ? -13.594 3.57 22.031 1 93.75 295 GLU B CA 1
ATOM 4906 C C . GLU B 1 295 ? -13.289 3.934 23.484 1 93.75 295 GLU B C 1
ATOM 4908 O O . GLU B 1 295 ? -12.266 4.57 23.766 1 93.75 295 GLU B O 1
ATOM 4913 N N . LYS B 1 296 ? -14.094 3.541 24.375 1 93.44 296 LYS B N 1
ATOM 4914 C CA . LYS B 1 296 ? -13.914 3.812 25.797 1 93.44 296 LYS B CA 1
ATOM 4915 C C . LYS B 1 296 ? -12.734 3.023 26.359 1 93.44 296 LYS B C 1
ATOM 4917 O O . LYS B 1 296 ? -11.906 3.568 27.094 1 93.44 296 LYS B O 1
ATOM 4922 N N . GLU B 1 297 ? -12.602 1.776 25.969 1 94.69 297 GLU B N 1
ATOM 4923 C CA . GLU B 1 297 ? -11.641 0.865 26.578 1 94.69 297 GLU B CA 1
ATOM 4924 C C . GLU B 1 297 ? -10.25 1.036 25.969 1 94.69 297 GLU B C 1
ATOM 4926 O O . GLU B 1 297 ? -9.242 0.942 26.672 1 94.69 297 GLU B O 1
ATOM 4931 N N . LEU B 1 298 ? -10.234 1.27 24.641 1 93.06 298 LEU B N 1
ATOM 4932 C CA . LEU B 1 298 ? -8.953 1.22 23.938 1 93.06 298 LEU B CA 1
ATOM 4933 C C . LEU B 1 298 ? -8.461 2.623 23.594 1 93.06 298 LEU B C 1
ATOM 4935 O O . LEU B 1 298 ? -7.273 2.828 23.344 1 93.06 298 LEU B O 1
ATOM 4939 N N . LEU B 1 299 ? -9.344 3.6 23.578 1 89.62 299 LEU B N 1
ATOM 4940 C CA . LEU B 1 299 ? -8.953 4.914 23.094 1 89.62 299 LEU B CA 1
ATOM 4941 C C . LEU B 1 299 ? -9.281 5.996 24.109 1 89.62 299 LEU B C 1
ATOM 4943 O O . LEU B 1 299 ? -9.305 7.184 23.781 1 89.62 299 LEU B O 1
ATOM 4947 N N . ASN B 1 300 ? -9.57 5.633 25.297 1 87.06 300 ASN B N 1
ATOM 4948 C CA . ASN B 1 300 ? -9.883 6.559 26.375 1 87.06 300 ASN B CA 1
ATOM 4949 C C . ASN B 1 300 ? -10.992 7.527 25.984 1 87.06 300 ASN B C 1
ATOM 4951 O O . ASN B 1 300 ? -10.906 8.727 26.25 1 87.06 300 ASN B O 1
ATOM 4955 N N . GLY B 1 301 ? -11.891 7.027 25.188 1 80.38 301 GLY B N 1
ATOM 4956 C CA . GLY B 1 301 ? -13.078 7.805 24.859 1 80.38 301 GLY B CA 1
ATOM 4957 C C . GLY B 1 301 ? -12.945 8.547 23.547 1 80.38 301 GLY B C 1
ATOM 4958 O O . GLY B 1 301 ? -13.914 9.156 23.078 1 80.38 301 GLY B O 1
ATOM 4959 N N . GLN B 1 302 ? -11.789 8.516 22.938 1 82.06 302 GLN B N 1
ATOM 4960 C CA . GLN B 1 302 ? -11.633 9.141 21.625 1 82.06 302 GLN B CA 1
ATOM 4961 C C . GLN B 1 302 ? -12.422 8.398 20.562 1 82.06 302 GLN B C 1
ATOM 4963 O O . GLN B 1 302 ? -12.492 7.168 20.578 1 82.06 302 GLN B O 1
ATOM 4968 N N . LYS B 1 303 ? -13 9.156 19.688 1 81.75 303 LYS B N 1
ATOM 4969 C CA . LYS B 1 303 ? -13.844 8.578 18.656 1 81.75 303 LYS B CA 1
ATOM 4970 C C . LYS B 1 303 ? -13.008 8.031 17.5 1 81.75 303 LYS B C 1
ATOM 4972 O O . LYS B 1 303 ? -11.945 8.562 17.188 1 81.75 303 LYS B O 1
ATOM 4977 N N . LEU B 1 304 ? -13.586 6.93 16.984 1 88.56 304 LEU B N 1
ATOM 4978 C CA . LEU B 1 304 ? -13 6.355 15.789 1 88.56 304 LEU B CA 1
ATOM 4979 C C . LEU B 1 304 ? -13.492 7.078 14.539 1 88.56 304 LEU B C 1
ATOM 4981 O O . LEU B 1 304 ? -14.695 7.113 14.273 1 88.56 304 LEU B O 1
ATOM 4985 N N . GLN B 1 305 ? -12.641 7.605 13.781 1 88.06 305 GLN B N 1
ATOM 4986 C CA . GLN B 1 305 ? -12.992 8.359 12.586 1 88.06 305 GLN B CA 1
ATOM 4987 C C . GLN B 1 305 ? -13.5 7.441 11.484 1 88.06 305 GLN B C 1
ATOM 4989 O O . GLN B 1 305 ? -14.367 7.828 10.695 1 88.06 305 GLN B O 1
ATOM 4994 N N . GLY B 1 306 ? -12.977 6.199 11.398 1 93.75 306 GLY B N 1
ATOM 4995 C CA . GLY B 1 306 ? -13.312 5.277 10.328 1 93.75 306 GLY B CA 1
ATOM 4996 C C . GLY B 1 306 ? -14.781 4.898 10.297 1 93.75 306 GLY B C 1
ATOM 4997 O O . GLY B 1 306 ? -15.422 4.961 9.25 1 93.75 306 GLY B O 1
ATOM 4998 N N . ILE B 1 307 ? -15.297 4.582 11.445 1 93.69 307 ILE B N 1
ATOM 4999 C CA . ILE B 1 307 ? -16.688 4.141 11.539 1 93.69 307 ILE B CA 1
ATOM 5000 C C . ILE B 1 307 ? -17.625 5.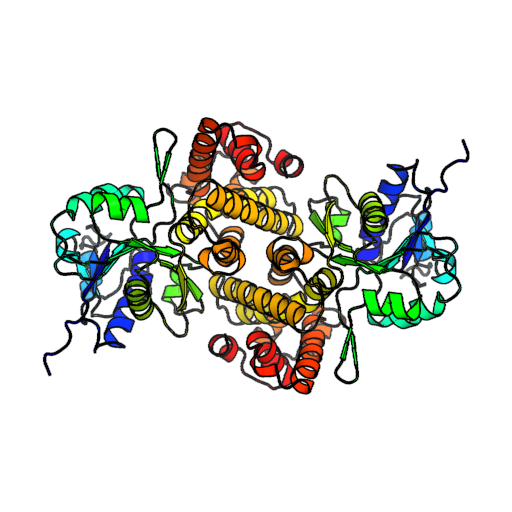332 11.32 1 93.69 307 ILE B C 1
ATOM 5002 O O . ILE B 1 307 ? -18.641 5.207 10.633 1 93.69 307 ILE B O 1
ATOM 5006 N N . ALA B 1 308 ? -17.266 6.449 11.875 1 90.31 308 ALA B N 1
ATOM 5007 C CA . ALA B 1 308 ? -18.062 7.652 11.672 1 90.31 308 ALA B CA 1
ATOM 5008 C C . ALA B 1 308 ? -18.094 8.047 10.203 1 90.31 308 ALA B C 1
ATOM 5010 O O . ALA B 1 308 ? -19.156 8.375 9.664 1 90.31 308 ALA B O 1
ATOM 5011 N N . THR B 1 309 ? -17 8.023 9.539 1 93.69 309 THR B N 1
ATOM 5012 C CA . THR B 1 309 ? -16.906 8.367 8.125 1 93.69 309 THR B CA 1
ATOM 5013 C C . THR B 1 309 ? -17.656 7.352 7.273 1 93.69 309 THR B C 1
ATOM 5015 O O . THR B 1 309 ? -18.297 7.719 6.281 1 93.69 309 THR B O 1
ATOM 5018 N N . ALA B 1 310 ? -17.562 6.082 7.645 1 96.25 310 ALA B N 1
ATOM 5019 C CA . ALA B 1 310 ? -18.297 5.043 6.926 1 96.25 310 ALA B CA 1
ATOM 5020 C C . ALA B 1 310 ? -19.797 5.324 6.938 1 96.25 310 ALA B C 1
ATOM 5022 O O . ALA B 1 310 ? -20.469 5.145 5.922 1 96.25 310 ALA B O 1
ATOM 5023 N N . LYS B 1 311 ? -20.281 5.746 8.078 1 94.38 311 LYS B N 1
ATOM 5024 C CA . LYS B 1 311 ? -21.703 6.086 8.203 1 94.38 311 LYS B CA 1
ATOM 5025 C C . LYS B 1 311 ? -22.062 7.273 7.309 1 94.38 311 LYS B C 1
ATOM 5027 O O . LYS B 1 311 ? -23.062 7.242 6.598 1 94.38 311 LYS B O 1
ATOM 5032 N N . GLU B 1 312 ? -21.25 8.305 7.352 1 92.62 312 GLU B N 1
ATOM 5033 C CA . GLU B 1 312 ? -21.469 9.508 6.555 1 92.62 312 GLU B CA 1
ATOM 5034 C C . GLU B 1 312 ? -21.453 9.195 5.062 1 92.62 312 GLU B C 1
ATOM 5036 O O . GLU B 1 312 ? -22.312 9.641 4.312 1 92.62 312 GLU B O 1
ATOM 5041 N N . VAL B 1 313 ? -20.484 8.438 4.625 1 96.06 313 VAL B N 1
ATOM 5042 C CA . VAL B 1 313 ? -20.344 8.07 3.221 1 96.06 313 VAL B CA 1
ATOM 5043 C C . VAL B 1 313 ? -21.547 7.234 2.779 1 96.06 313 VAL B C 1
ATOM 5045 O O . VAL B 1 313 ? -22.078 7.43 1.684 1 96.06 313 VAL B O 1
ATOM 5048 N N . HIS B 1 314 ? -21.969 6.336 3.627 1 96.62 314 HIS B N 1
ATOM 5049 C CA . HIS B 1 314 ? -23.125 5.512 3.311 1 96.62 314 HIS B CA 1
ATOM 5050 C C . HIS B 1 314 ? -24.375 6.363 3.133 1 96.62 314 HIS B C 1
ATOM 5052 O O . HIS B 1 314 ? -25.156 6.152 2.197 1 96.62 314 HIS B O 1
ATOM 5058 N N . GLU B 1 315 ? -24.562 7.27 4.078 1 95 315 GLU B N 1
ATOM 5059 C CA . GLU B 1 315 ? -25.719 8.164 3.99 1 95 315 GLU B CA 1
ATOM 5060 C C . GLU B 1 315 ? -25.688 8.977 2.699 1 95 315 GLU B C 1
ATOM 5062 O O . GLU B 1 315 ? -26.719 9.141 2.037 1 95 315 GLU B O 1
ATOM 5067 N N . PHE B 1 316 ? -24.594 9.477 2.332 1 96.69 316 PHE B N 1
ATOM 5068 C CA . PHE B 1 316 ? -24.406 10.227 1.096 1 96.69 316 PHE B CA 1
ATOM 5069 C C . PHE B 1 316 ? -24.719 9.359 -0.118 1 96.69 316 PHE B C 1
ATOM 5071 O O . PHE B 1 316 ? -25.484 9.773 -1.002 1 96.69 316 PHE B O 1
ATOM 5078 N N . LEU B 1 317 ? -24.125 8.156 -0.173 1 97.62 317 LEU B N 1
ATOM 5079 C CA . LEU B 1 317 ? -24.312 7.246 -1.297 1 97.62 317 LEU B CA 1
ATOM 5080 C C . LEU B 1 317 ? -25.781 6.824 -1.408 1 97.62 317 LEU B C 1
ATOM 5082 O O . LEU B 1 317 ? -26.297 6.688 -2.514 1 97.62 317 LEU B O 1
ATOM 5086 N N . LYS B 1 318 ? -26.391 6.605 -0.23 1 96.31 318 LYS B N 1
ATOM 5087 C CA . LYS B 1 318 ? -27.797 6.234 -0.202 1 96.31 318 LYS B CA 1
ATOM 5088 C C . LYS B 1 318 ? -28.672 7.324 -0.819 1 96.31 318 LYS B C 1
ATOM 5090 O O . LYS B 1 318 ? -29.562 7.039 -1.615 1 96.31 318 LYS B O 1
ATOM 5095 N N . ALA B 1 319 ? -28.406 8.531 -0.461 1 95.44 319 ALA B N 1
ATOM 5096 C CA . ALA B 1 319 ? -29.156 9.68 -0.982 1 95.44 319 ALA B CA 1
ATOM 5097 C C . ALA B 1 319 ? -29 9.781 -2.498 1 95.44 319 ALA B C 1
ATOM 5099 O O . ALA B 1 319 ? -29.891 10.32 -3.176 1 95.44 319 ALA B O 1
ATOM 5100 N N . ARG B 1 320 ? -28 9.227 -3.062 1 95.56 320 ARG B N 1
ATOM 5101 C CA . ARG B 1 320 ? -27.734 9.32 -4.492 1 95.56 320 ARG B CA 1
ATOM 5102 C C . ARG B 1 320 ? -28.062 8.016 -5.199 1 95.56 320 ARG B C 1
ATOM 5104 O O . ARG B 1 320 ? -27.875 7.891 -6.414 1 95.56 320 ARG B O 1
ATOM 5111 N N . GLY B 1 321 ? -28.531 7.016 -4.461 1 96.62 321 GLY B N 1
ATOM 5112 C CA . GLY B 1 321 ? -28.859 5.719 -5.023 1 96.62 321 GLY B CA 1
ATOM 5113 C C . GLY B 1 321 ? -27.656 4.965 -5.543 1 96.62 321 GLY B C 1
ATOM 5114 O O . GLY B 1 321 ? -27.734 4.254 -6.543 1 96.62 321 GLY B O 1
ATOM 5115 N N . LYS B 1 322 ? -26.5 5.109 -4.879 1 97.44 322 LYS B N 1
ATOM 5116 C CA . LYS B 1 322 ? -25.266 4.562 -5.441 1 97.44 322 LYS B CA 1
ATOM 5117 C C . LYS B 1 322 ? -24.562 3.641 -4.441 1 97.44 322 LYS B C 1
ATOM 5119 O O . LYS B 1 322 ? -23.391 3.322 -4.605 1 97.44 322 LYS B O 1
ATOM 5124 N N . VAL B 1 323 ? -25.219 3.156 -3.406 1 97.62 323 VAL B N 1
ATOM 5125 C CA . VAL B 1 323 ? -24.625 2.336 -2.352 1 97.62 323 VAL B CA 1
ATOM 5126 C C . VAL B 1 323 ? -24.031 1.071 -2.959 1 97.62 323 VAL B C 1
ATOM 5128 O O . VAL B 1 323 ? -22.922 0.656 -2.58 1 97.62 323 VAL B O 1
ATOM 5131 N N . ASP B 1 324 ? -24.641 0.464 -3.965 1 97.12 324 ASP B N 1
ATOM 5132 C CA . ASP B 1 324 ? -24.25 -0.823 -4.523 1 97.12 324 ASP B CA 1
ATOM 5133 C C . ASP B 1 324 ? -23.016 -0.672 -5.418 1 97.12 324 ASP B C 1
ATOM 5135 O O . ASP B 1 324 ? -22.359 -1.661 -5.754 1 97.12 324 ASP B O 1
ATOM 5139 N N . ASP B 1 325 ? -22.672 0.549 -5.785 1 97.56 325 ASP B N 1
ATOM 5140 C CA . ASP B 1 325 ? -21.5 0.809 -6.609 1 97.56 325 ASP B CA 1
ATOM 5141 C C . ASP B 1 325 ? -20.219 0.744 -5.781 1 97.56 325 ASP B C 1
ATOM 5143 O O . ASP B 1 325 ? -19.109 0.684 -6.336 1 97.56 325 ASP B O 1
ATOM 5147 N N . TYR B 1 326 ? -20.312 0.705 -4.5 1 98.06 326 TYR B N 1
ATOM 5148 C CA . TYR B 1 326 ? -19.188 0.693 -3.586 1 98.06 326 TYR B CA 1
ATOM 5149 C C . TYR B 1 326 ? -19.297 -0.454 -2.59 1 98.06 326 TYR B C 1
ATOM 5151 O O . TYR B 1 326 ? -19.547 -0.231 -1.403 1 98.06 326 TYR B O 1
ATOM 5159 N N . PRO B 1 327 ? -18.984 -1.638 -3.025 1 97.38 327 PRO B N 1
ATOM 5160 C CA . PRO B 1 327 ? -19.25 -2.846 -2.24 1 97.38 327 PRO B CA 1
ATOM 5161 C C . PRO B 1 327 ? -18.453 -2.883 -0.933 1 97.38 327 PRO B C 1
ATOM 5163 O O . PRO B 1 327 ? -18.969 -3.334 0.093 1 97.38 327 PRO B O 1
ATOM 5166 N N . LEU B 1 328 ? -17.234 -2.492 -0.947 1 98 328 LEU B N 1
ATOM 5167 C CA . LEU B 1 328 ? -16.453 -2.527 0.287 1 98 328 LEU B CA 1
ATOM 5168 C C . LEU B 1 328 ? -17 -1.531 1.304 1 98 328 LEU B C 1
ATOM 5170 O O . LEU B 1 328 ? -17.203 -1.873 2.473 1 98 328 LEU B O 1
ATOM 5174 N N . PHE B 1 329 ? -17.25 -0.243 0.87 1 98.25 329 PHE B N 1
ATOM 5175 C CA . PHE B 1 329 ? -17.812 0.758 1.764 1 98.25 329 PHE B CA 1
ATOM 5176 C C . PHE B 1 329 ? -19.156 0.282 2.328 1 98.25 329 PHE B C 1
ATOM 5178 O O . PHE B 1 329 ? -19.422 0.432 3.523 1 98.25 329 PHE B O 1
ATOM 5185 N N . LYS B 1 330 ? -19.953 -0.326 1.463 1 97.94 330 LYS B N 1
ATOM 5186 C CA . LYS B 1 330 ? -21.25 -0.868 1.877 1 97.94 330 LYS B CA 1
ATOM 5187 C C . LYS B 1 330 ? -21.078 -1.952 2.938 1 97.94 330 LYS B C 1
ATOM 5189 O O . LYS B 1 330 ? -21.766 -1.944 3.959 1 97.94 330 LYS B O 1
ATOM 5194 N N . ALA B 1 331 ? -20.125 -2.869 2.699 1 97.69 331 ALA B N 1
ATOM 5195 C CA . ALA B 1 331 ? -19.906 -3.975 3.627 1 97.69 331 ALA B CA 1
ATOM 5196 C C . ALA B 1 331 ? -19.453 -3.463 4.992 1 97.69 331 ALA B C 1
ATOM 5198 O O . ALA B 1 331 ? -19.891 -3.965 6.027 1 97.69 331 ALA B O 1
ATOM 5199 N N . ILE B 1 332 ? -18.609 -2.484 5.016 1 97.88 332 ILE B N 1
ATOM 5200 C CA . ILE B 1 332 ? -18.094 -1.925 6.258 1 97.88 332 ILE B CA 1
ATOM 5201 C C . ILE B 1 332 ? -19.234 -1.305 7.062 1 97.88 332 ILE B C 1
ATOM 5203 O O . ILE B 1 332 ? -19.344 -1.524 8.273 1 97.88 332 ILE B O 1
ATOM 5207 N N . TYR B 1 333 ? -20.094 -0.552 6.359 1 97.62 333 TYR B N 1
ATOM 5208 C CA . TYR B 1 333 ? -21.234 0.055 7.023 1 97.62 333 TYR B CA 1
ATOM 5209 C C . TYR B 1 333 ? -22.172 -1.013 7.586 1 97.62 333 TYR B C 1
ATOM 5211 O O . TYR B 1 333 ? -22.578 -0.932 8.742 1 97.62 333 TYR B O 1
ATOM 5219 N N . LYS B 1 334 ? -22.484 -2.006 6.82 1 97.5 334 LYS B N 1
ATOM 5220 C CA . LYS B 1 334 ? -23.422 -3.041 7.234 1 97.5 334 LYS B CA 1
ATOM 5221 C C . LYS B 1 334 ? -22.875 -3.842 8.414 1 97.5 334 LYS B C 1
ATOM 5223 O O . LYS B 1 334 ? -23.625 -4.203 9.328 1 97.5 334 LYS B O 1
ATOM 5228 N N . ILE B 1 335 ? -21.594 -4.125 8.43 1 97 335 ILE B N 1
ATOM 5229 C CA . ILE B 1 335 ? -20.969 -4.852 9.531 1 97 335 ILE B CA 1
ATOM 5230 C C . ILE B 1 335 ? -20.953 -3.979 10.781 1 97 335 ILE B C 1
ATOM 5232 O O . ILE B 1 335 ? -21.297 -4.441 11.875 1 97 335 ILE B O 1
ATOM 5236 N N . GLY B 1 336 ? -20.625 -2.744 10.648 1 95.06 336 GLY B N 1
ATOM 5237 C CA . GLY B 1 336 ? -20.469 -1.837 11.773 1 95.06 336 GLY B CA 1
ATOM 5238 C C . GLY B 1 336 ? -21.797 -1.4 12.375 1 95.06 336 GLY B C 1
ATOM 5239 O O . GLY B 1 336 ? -21.875 -1.116 13.57 1 95.06 336 GLY B O 1
ATOM 5240 N N . PHE B 1 337 ? -22.938 -1.354 11.547 1 95 337 PHE B N 1
ATOM 5241 C CA . PHE B 1 337 ? -24.125 -0.673 12.047 1 95 337 PHE B CA 1
ATOM 5242 C C . PHE B 1 337 ? -25.359 -1.562 11.906 1 95 337 PHE B C 1
ATOM 5244 O O . PHE B 1 337 ? -26.375 -1.321 12.547 1 95 337 PHE B O 1
ATOM 5251 N N . GLU B 1 338 ? -25.281 -2.588 11.039 1 95.69 338 GLU B N 1
ATOM 5252 C CA . GLU B 1 338 ? -26.484 -3.354 10.773 1 95.69 338 GLU B CA 1
ATOM 5253 C C . GLU B 1 338 ? -26.312 -4.82 11.148 1 95.69 338 GLU B C 1
ATOM 5255 O O . GLU B 1 338 ? -27.125 -5.668 10.773 1 95.69 338 GLU B O 1
ATOM 5260 N N . GLY B 1 339 ? -25.266 -5.195 11.703 1 93.69 339 GLY B N 1
ATOM 5261 C CA . GLY B 1 339 ? -25.078 -6.523 12.273 1 93.69 339 GLY B CA 1
ATOM 5262 C C . GLY B 1 339 ? -24.688 -7.562 11.242 1 93.69 339 GLY B C 1
ATOM 5263 O O . GLY B 1 339 ? -24.781 -8.766 11.508 1 93.69 339 GLY B O 1
ATOM 5264 N N . LEU B 1 340 ? -24.312 -7.145 10.086 1 94.81 340 LEU B N 1
ATOM 5265 C CA . LEU B 1 340 ? -23.781 -8.109 9.133 1 94.81 340 LEU B CA 1
ATOM 5266 C C . LEU B 1 340 ? -22.562 -8.828 9.719 1 94.81 340 LEU B C 1
ATOM 5268 O O . LEU B 1 340 ? -21.656 -8.195 10.258 1 94.81 340 LEU B O 1
ATOM 5272 N N . PRO B 1 341 ? -22.609 -10.188 9.641 1 95.38 341 PRO B N 1
ATOM 5273 C CA . PRO B 1 341 ? -21.438 -10.906 10.148 1 95.38 341 PRO B CA 1
ATOM 5274 C C . PRO B 1 341 ? -20.141 -10.531 9.414 1 95.38 341 PRO B C 1
ATOM 5276 O O . PRO B 1 341 ? -20.156 -10.344 8.195 1 95.38 341 PRO B O 1
ATOM 5279 N N . THR B 1 342 ? -19.094 -10.422 10.195 1 95.44 342 THR B N 1
ATOM 5280 C CA . THR B 1 342 ? -17.828 -9.969 9.625 1 95.44 342 THR B CA 1
ATOM 5281 C C . THR B 1 342 ? -17.344 -10.93 8.555 1 95.44 342 THR B C 1
ATOM 5283 O O . THR B 1 342 ? -16.703 -10.523 7.578 1 95.44 342 THR B O 1
ATOM 5286 N N . HIS B 1 343 ? -17.641 -12.203 8.625 1 92.94 343 HIS B N 1
ATOM 5287 C CA . HIS B 1 343 ? -17.219 -13.219 7.664 1 92.94 343 HIS B CA 1
ATOM 5288 C C . HIS B 1 343 ? -17.812 -12.969 6.289 1 92.94 343 HIS B C 1
ATOM 5290 O O . HIS B 1 343 ? -17.328 -13.477 5.285 1 92.94 343 HIS B O 1
ATOM 5296 N N . ALA B 1 344 ? -18.828 -12.172 6.242 1 92.69 344 ALA B N 1
ATOM 5297 C CA . ALA B 1 344 ? -19.516 -11.883 4.984 1 92.69 344 ALA B CA 1
ATOM 5298 C C . ALA B 1 344 ? -18.719 -10.883 4.148 1 92.69 344 ALA B C 1
ATOM 5300 O O . ALA B 1 344 ? -19.016 -10.664 2.973 1 92.69 344 ALA B O 1
ATOM 5301 N N . LEU B 1 345 ? -17.656 -10.328 4.703 1 93.12 345 LEU B N 1
ATOM 5302 C CA . LEU B 1 345 ? -16.844 -9.32 4.027 1 93.12 345 LEU B CA 1
ATOM 5303 C C . LEU B 1 345 ? -16.297 -9.859 2.709 1 93.12 345 LEU B C 1
ATOM 5305 O O . LEU B 1 345 ? -16.344 -9.172 1.687 1 93.12 345 LEU B O 1
ATOM 5309 N N . ALA B 1 346 ? -15.859 -11.156 2.711 1 85.81 346 ALA B N 1
ATOM 5310 C CA . ALA B 1 346 ? -15.227 -11.75 1.538 1 85.81 346 ALA B CA 1
ATOM 5311 C C . ALA B 1 346 ? -16.203 -11.852 0.375 1 85.81 346 ALA B C 1
ATOM 5313 O O . ALA B 1 346 ? -15.859 -11.555 -0.77 1 85.81 346 ALA B O 1
ATOM 5314 N N . SER B 1 347 ? -17.438 -12.219 0.649 1 86.38 347 SER B N 1
ATOM 5315 C CA . SER B 1 347 ? -18.438 -12.43 -0.385 1 86.38 347 SER B CA 1
ATOM 5316 C C . SER B 1 347 ? -18.922 -11.109 -0.96 1 86.38 347 SER B C 1
ATOM 5318 O O . SER B 1 347 ? -19.609 -11.086 -1.988 1 86.38 347 SER B O 1
ATO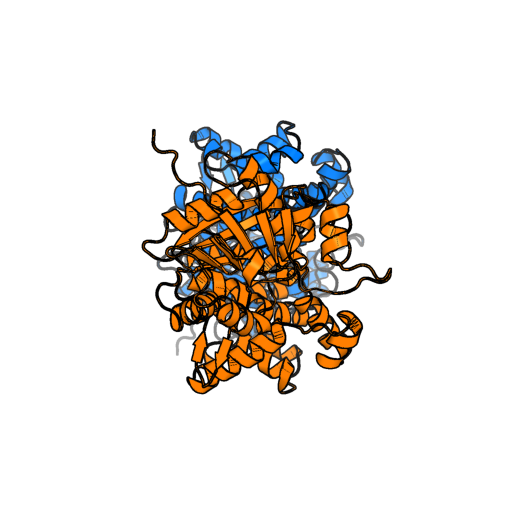M 5320 N N . LYS B 1 348 ? -18.5 -10.062 -0.342 1 80.31 348 LYS B N 1
ATOM 5321 C CA . LYS B 1 348 ? -18.938 -8.742 -0.784 1 80.31 348 LYS B CA 1
ATOM 5322 C C . LYS B 1 348 ? -17.844 -8.039 -1.581 1 80.31 348 LYS B C 1
ATOM 5324 O O . LYS B 1 348 ? -18.031 -6.918 -2.061 1 80.31 348 LYS B O 1
ATOM 5329 N N . LEU B 1 349 ? -16.719 -8.719 -1.651 1 82.5 349 LEU B N 1
ATOM 5330 C CA . LEU B 1 349 ? -15.57 -8.117 -2.324 1 82.5 349 LEU B CA 1
ATOM 5331 C C . LEU B 1 349 ? -15.445 -8.625 -3.756 1 82.5 349 LEU B C 1
ATOM 5333 O O . LEU B 1 349 ? -15.789 -9.773 -4.039 1 82.5 349 LEU B O 1
#

InterPro domains:
  IPR006109 Glycerol-3-phosphate dehydrogenase, NAD-dependent, C-terminal [PF07479] (200-344)
  IPR006168 Glycerol-3-phosphate dehydrogenase, NAD-dependent [PIRSF000114] (4-347)
  IPR006168 Glycerol-3-phosphate dehydrogenase, NAD-dependent [PR00077] (11-28)
  IPR006168 Glycerol-3-phosphate dehydrogenase, NAD-dependent [PR00077] (75-102)
  IPR006168 Glycerol-3-phosphate dehydrogenase, NAD-dependent [PR00077] (151-171)
  IPR006168 Glycerol-3-phosphate dehydrogenase, NAD-dependent [PR00077] (193-217)
  IPR006168 Glycerol-3-phosphate dehydrogenase, NAD-dependent [PR00077] (218-242)
  IPR006168 Glycerol-3-phosphate dehydrogenase, NAD-dependent [PR00077] (261-278)
  IPR006168 Glycerol-3-phosphate dehydrogenase, NAD-dependent [PS00957] (208-229)
  IPR008927 6-phosphogluconate dehydrogenase-like, C-terminal domain superfamily [SSF48179] (199-347)
  IPR011128 Glycerol-3-phosphate dehydrogenase, NAD-dependent, N-terminal [PF01210] (8-175)
  IPR013328 6-phosphogluconate dehydrogenase, domain 2 [G3DSA:1.10.1040.10] (200-349)
  IPR017751 Glycerol-3-phosphate dehydrogenase, NAD-dependent, eukaryotic [TIGR03376] (8-347)
  IPR036291 NAD(P)-binding domain superfamily [SSF51735] (5-200)

pLDDT: mean 95.9, std 6.21, range [33.16, 98.94]

Nearest PDB structures (foldseek):
  6pyp-assembly1_A  TM=9.666E-01  e=1.158E-40  Homo sapiens
  6e8y-assembly1_A  TM=9.638E-01  e=1.866E-40  Homo sapiens
  2pla-assembly1_B  TM=9.464E-01  e=2.074E-40  Homo sapiens
  1x0x-assembly1_A  TM=9.392E-01  e=2.564E-40  Homo sapiens
  6iuy-assembly1_A  TM=9.268E-01  e=2.331E-36  Dunaliella salina

Foldseek 3Di:
DPQPDAAAAEEEDCALQSVLLQQLLLVLCVVVVSRHDNAYEYADAWDADPVGDTQQVVCQVQQDSCPHQNPFHGDNSYHYDPDLLVRQAAGQEYEYDHAPVCLLVSLLVNAPRHDPNREYEYAYQAWDFDPLDIGFVQVVSCVSRVHHYKYKAFQPDSNCSSVLAATEIEIEAAVPCVVVSVVVQSSRDDPRYHYHYDPARLLLNLQSHALLLLLLLLLLCLLVVVDDVVSVVSLVLSLVLSLCVSPVRDPPHDSCSQVPGRSHSVNSVSCNVDNPSSNLSSVCSNPVDASQVSCCVPVVNDDRSNLVRLVSVCSSCVVVVRLLVRQQSNLSNCVRPVVPRSVCNVVSD/DPQPDAAAAEEEDCALQSVLLQQLLLVLCVVVVSRHDNAYEYADAWDADPVGDTQQVVCQVQQDSCPHQNPFHGPNSYHYDPDLLVRQAAGQEYEYDDAPVCLLVSLLVNAPRHDPNREYEYAYQAWDFDPLDIGFVQVVSCVSRVHHYKYKAFQPDSNCSSVLAATEIEIEAAVPCVVVSVVVQSSRDDPRYHYYYDPARLLLNLQSHALLLLLLLLLLCLLVVVDDVVSVVSLVLSLVLSLCVSPPRDPPHDSCSQVPGRSHSVNSVSCNVDNPSSNLSSCCSNPVDASQVSCCVPVVNDDRSNLVRLVSVCSSCVSVVRLLVRQQSNLSNCVRPVVPRSVCNVVSD

Secondary structure (DSSP, 8-state):
---PPPEEEEEE--SHHHHHHHHHHHHHHHHTTTTEEEEEEEE----B-TTS-BHHHHHHHHSB-TTTSTT-BPPTTEEEES-HHHHHTT-SEEEE-S-GGGHHHHHHHHTT-SPTT-EEEE----EEEETTEEEEHHHHHHHHH-SEEEEEESS--HHHHHTT--EEEEEE--TT-HHHHHHHHHHH--SSEEEEEES-HHHHHHHHHHHHHHHHHHHHHHHHT-HHHHHHHHHHHHHHHHHHHHHHHSTT--HHHHHTSIIIIIHHHHHHHH-HHHHHHHHHHHH---HHHHHHHHSTTPPPHHHHHHHHHHHHHHHTT-GGG-HHHHHHHHHHHS---GGGGGGG-/----PPEEEEEE--SHHHHHHHHHHHHHHHHTTTTEEEEEEEE----B-TTS-BHHHHHHHHSB-TTTSTT-BPPTTEEEES-HHHHHTT-SEEEE-S-GGGHHHHHHHHTT-SPTT-EEEE----EEEETTEEEEHHHHHHHHH-SEEEEEESS--HHHHHTT--EEEEEE--TT-HHHHHHHHHHH--SSEEEEEES-HHHHHHHHHHHHHHHHHHHHHHHHT-HHHHHHHHHHHHHHHHHHHHHHHSTT--HHHHHTSIIIIIHHHHHHHH-HHHHHHHHHHHH---HHHHHHHHSTTPPPHHHHHHHHHHHHHHHTT-GGG-HHHHHHHHHHHS---GGGGGGG-